Protein 8X1W (pdb70)

GO terms:
  GO:0050604 taxadiene 5-alpha-hydroxylase activity (F, IDA)
  GO:0042617 paclitaxel biosynthetic process (P, IDA)
  GO:0020037 heme binding (F, IDA)
  GO:0046872 metal ion binding (F, IDA)

Secondary structure (DSSP, 8-state):
--TTHHHHHHHHHTT--HHHHHHHHHHT-SEEEEEETTEEEEEE-HHHHHHHHHH-BTTTEEE---HHHHHHH-SSSTTT--HHHHHHHHHHHHHHHSHHHHGGGHHHHHHHHHHHHHHHTTT-SEEEHHHHHHHHHHHHHHHHHH----HHHHHHHHHHHHHHHHHTTS----STTSHHHHHHHHHHHHHHHHHHHHHHHHHHHHTTSS-SSSSHHHHHHH-B-TTSPBPPHHHHHHHHHHHHHHHHHHHHHHHHHHHHHHHH-HHHHHHHHHHHHHHHHTS-TTPPP-HHHHHT-HHHHHHHHHHHHHS-S--EEEEEESS-EEETTEEE-TT-EEEEEGGGTTT-TTTSSSTTS--GGGGHHHHTTSPTTT--TT--GGGS-TTHHHHHHHHHHHHHHHHHHEEEEEES-TT-----SSSS---TT--EEEEEE--

InterPro domains:
  IPR001128 Cytochrome P450 [PF00067] (53-489)
  IPR001128 Cytochrome P450 [PR00385] (306-323)
  IPR001128 Cytochrome P450 [PR00385] (362-373)
  IPR001128 Cytochrome P450 [PR00385] (436-445)
  IPR001128 Cytochrome P450 [PR00385] (445-456)
  IPR002401 Cytochrome P450, E-class, group I [PR00463] (85-104)
  IPR002401 Cytochrome P450, E-class, group I [PR00463] (295-312)
  IPR002401 Cytochrome P450, E-class, group I [PR00463] (315-341)
  IPR002401 Cytochrome P450, E-class, group I [PR00463] (401-425)
  IPR002401 Cytochrome P450, E-class, group I [PR00463] (435-445)
  IPR002401 Cytochrome P450, E-class, group I [PR00463] (445-468)
  IPR017972 Cytochrome P450, conserved site [PS00086] (438-447)
  IPR036396 Cytochrome P450 superfamily [G3DSA:1.10.630.10] (42-495)
  IPR036396 Cytochrome P450 superfamily [SSF48264] (46-498)

Organism: Taxus cuspidata (NCBI:txid99806)

Nearest PDB structures (foldseek):
  8x3e-assembly1_A  TM=9.900E-01  e=5.615E-63  Taxus cuspidata
  6dal-assembly1_A  TM=8.271E-01  e=2.263E-20  Homo sapiens
  6une-assembly1_A  TM=8.130E-01  e=5.438E-20  Homo sapiens
  2v0m-assembly2_B  TM=8.158E-01  e=9.035E-20  Homo sapiens
  6ung-assembly1_A  TM=8.149E-01  e=1.038E-19  Homo sapiens

Structure (mmCIF, N/CA/C/O backbone):
data_8X1W
#
_entry.id   8X1W
#
_cell.length_a   196.020
_cell.length_b   196.020
_cell.length_c   196.020
_cell.angle_alpha   90.00
_cell.angle_beta   90.00
_cell.angle_gamma   90.00
#
_symmetry.space_group_name_H-M   'I 4 3 2'
#
loop_
_entity.id
_entity.type
_entity.pdbx_description
1 polymer 'Taxadiene 5-alpha hydroxylase'
2 non-polymer 'PROTOPORPHYRIN IX CONTAINING FE'
3 water water
#
loop_
_atom_site.group_PDB
_atom_site.id
_atom_site.type_symbol
_atom_site.label_atom_id
_atom_site.label_alt_id
_atom_site.label_comp_id
_atom_site.label_asym_id
_atom_site.label_entity_id
_atom_site.label_seq_id
_atom_site.pdbx_PDB_ins_code
_atom_site.Cartn_x
_atom_site.Cartn_y
_atom_site.Cartn_z
_atom_site.occupancy
_atom_site.B_iso_or_equiv
_atom_site.auth_seq_id
_atom_site.auth_comp_id
_atom_site.auth_asym_id
_atom_site.auth_atom_id
_atom_site.pdbx_PDB_model_num
ATOM 1 N N . PHE A 1 1 ? 55.673 62.665 50.454 1.00 83.83 29 PHE A N 1
ATOM 2 C CA . PHE A 1 1 ? 54.405 62.641 49.678 1.00 83.28 29 PHE A CA 1
ATOM 3 C C . PHE A 1 1 ? 54.716 62.845 48.191 1.00 84.09 29 PHE A C 1
ATOM 4 O O . PHE A 1 1 ? 55.771 63.427 47.874 1.00 85.36 29 PHE A O 1
ATOM 12 N N . ILE A 1 2 ? 53.823 62.380 47.313 1.00 79.35 30 ILE A N 1
ATOM 13 C CA . ILE A 1 2 ? 54.043 62.503 45.842 1.00 79.04 30 ILE A CA 1
ATOM 14 C C . ILE A 1 2 ? 54.191 63.983 45.481 1.00 83.67 30 ILE A C 1
ATOM 15 O O . ILE A 1 2 ? 55.079 64.305 44.670 1.00 80.32 30 ILE A O 1
ATOM 20 N N . GLY A 1 3 ? 53.348 64.845 46.055 1.00 81.77 31 GLY A N 1
ATOM 21 C CA . GLY A 1 3 ? 53.384 66.279 45.710 1.00 82.27 31 GLY A CA 1
ATOM 22 C C . GLY A 1 3 ? 53.096 66.498 44.236 1.00 78.79 31 GLY A C 1
ATOM 23 O O . GLY A 1 3 ? 52.125 65.903 43.732 1.00 75.83 31 GLY A O 1
ATOM 24 N N . GLU A 1 4 ? 53.911 67.317 43.566 1.00 80.30 32 GLU A N 1
ATOM 25 C CA . GLU A 1 4 ? 53.729 67.579 42.112 1.00 83.43 32 GLU A CA 1
ATOM 26 C C . GLU A 1 4 ? 54.785 66.800 41.321 1.00 81.46 32 GLU A C 1
ATOM 27 O O . GLU A 1 4 ? 55.011 67.136 40.144 1.00 78.69 32 GLU A O 1
ATOM 33 N N . SER A 1 5 ? 55.411 65.804 41.952 1.00 81.49 33 SER A N 1
ATOM 34 C CA . SER A 1 5 ? 56.481 65.027 41.277 1.00 77.38 33 SER A CA 1
ATOM 35 C C . SER A 1 5 ? 55.908 64.332 40.039 1.00 76.35 33 SER A C 1
ATOM 36 O O . SER A 1 5 ? 56.547 64.409 38.976 1.00 76.15 33 SER A O 1
ATOM 39 N N . PHE A 1 6 ? 54.734 63.710 40.168 1.00 82.85 34 PHE A N 1
ATOM 40 C CA . PHE A 1 6 ? 54.136 62.948 39.039 1.00 81.21 34 PHE A CA 1
ATOM 41 C C . PHE A 1 6 ? 53.832 63.886 37.866 1.00 78.94 34 PHE A C 1
ATOM 42 O O . PHE A 1 6 ? 54.188 63.547 36.722 1.00 75.50 34 PHE A O 1
ATOM 50 N N . ILE A 1 7 ? 53.194 65.025 38.144 1.00 80.04 35 ILE A N 1
ATOM 51 C CA . ILE A 1 7 ? 52.816 65.970 37.051 1.00 81.47 35 ILE A CA 1
ATOM 52 C C . ILE A 1 7 ? 54.100 66.491 36.396 1.00 79.21 35 ILE A C 1
ATOM 53 O O . ILE A 1 7 ? 54.128 66.593 35.154 1.00 78.60 35 ILE A O 1
ATOM 58 N N . PHE A 1 8 ? 55.122 66.788 37.203 1.00 75.47 36 PHE A N 1
ATOM 59 C CA . PHE A 1 8 ? 56.414 67.268 36.652 1.00 78.26 36 PHE A CA 1
ATOM 60 C C . PHE A 1 8 ? 57.012 66.178 35.759 1.00 79.98 36 PHE A C 1
ATOM 61 O O . PHE A 1 8 ? 57.389 66.480 34.611 1.00 74.50 36 PHE A O 1
ATOM 69 N N . LEU A 1 9 ? 57.082 64.948 36.275 1.00 78.57 37 LEU A N 1
ATOM 70 C CA . LEU A 1 9 ? 57.618 63.817 35.476 1.00 78.13 37 LEU A CA 1
ATOM 71 C C . LEU A 1 9 ? 56.821 63.724 34.174 1.00 80.25 37 LEU A C 1
ATOM 72 O O . LEU A 1 9 ? 57.449 63.636 33.100 1.00 76.19 37 LEU A O 1
ATOM 77 N N . ARG A 1 10 ? 55.489 63.757 34.273 1.00 81.39 38 ARG A N 1
ATOM 78 C CA . ARG A 1 10 ? 54.654 63.676 33.080 1.00 79.94 38 ARG A CA 1
ATOM 79 C C . ARG A 1 10 ? 55.009 64.767 32.078 1.00 79.74 38 ARG A C 1
ATOM 80 O O . ARG A 1 10 ? 55.123 64.501 30.875 1.00 79.51 38 ARG A O 1
ATOM 88 N N . ALA A 1 11 ? 55.188 66.002 32.550 1.00 77.92 39 ALA A N 1
ATOM 89 C CA . ALA A 1 11 ? 55.505 67.098 31.641 1.00 81.67 39 ALA A CA 1
ATOM 90 C C . ALA A 1 11 ? 56.902 66.948 31.050 1.00 81.71 39 ALA A C 1
ATOM 91 O O . ALA A 1 11 ? 57.124 67.280 29.880 1.00 78.59 39 ALA A O 1
ATOM 93 N N . LEU A 1 12 ? 57.844 66.468 31.868 1.00 78.50 40 LEU A N 1
ATOM 94 C CA . LEU A 1 12 ? 59.245 66.303 31.399 1.00 82.59 40 LEU A CA 1
ATOM 95 C C . LEU A 1 12 ? 59.260 65.368 30.187 1.00 83.45 40 LEU A C 1
ATOM 96 O O . LEU A 1 12 ? 59.738 65.793 29.118 1.00 79.21 40 LEU A O 1
ATOM 101 N N . ARG A 1 13 ? 58.778 64.135 30.373 1.00 81.35 41 ARG A N 1
ATOM 102 C CA . ARG A 1 13 ? 58.735 63.149 29.263 1.00 84.52 41 ARG A CA 1
ATOM 103 C C . ARG A 1 13 ? 57.891 63.726 28.126 1.00 85.76 41 ARG A C 1
ATOM 104 O O . ARG A 1 13 ? 58.259 63.523 26.954 1.00 88.86 41 ARG A O 1
ATOM 112 N N . SER A 1 14 ? 56.808 64.427 28.472 1.00 83.56 42 SER A N 1
ATOM 113 C CA . SER A 1 14 ? 55.923 65.025 27.438 1.00 85.22 42 SER A CA 1
ATOM 114 C C . SER A 1 14 ? 56.753 65.964 26.560 1.00 89.62 42 SER A C 1
ATOM 115 O O . SER A 1 14 ? 56.247 66.379 25.499 1.00 87.22 42 SER A O 1
ATOM 118 N N . ASN A 1 15 ? 57.977 66.285 26.991 1.00 89.25 43 ASN A N 1
ATOM 119 C CA . ASN A 1 15 ? 58.881 67.163 26.197 1.00 91.37 43 ASN A CA 1
ATOM 120 C C . ASN A 1 15 ? 58.299 68.579 26.158 1.00 93.33 43 ASN A C 1
ATOM 121 O O . ASN A 1 15 ? 58.671 69.343 25.247 1.00 92.66 43 ASN A O 1
ATOM 126 N N . SER A 1 16 ? 57.421 68.910 27.109 1.00 90.86 44 SER A N 1
ATOM 127 C CA . SER A 1 16 ? 56.885 70.292 27.201 1.00 88.45 44 SER A CA 1
ATOM 128 C C . SER A 1 16 ? 57.657 71.026 28.299 1.00 91.92 44 SER A C 1
ATOM 129 O O . SER A 1 16 ? 58.557 71.814 27.946 1.00 86.68 44 SER A O 1
ATOM 132 N N . LEU A 1 17 ? 57.327 70.766 29.569 1.00 90.51 45 LEU A N 1
ATOM 133 C CA . LEU A 1 17 ? 58.066 71.372 30.713 1.00 82.45 45 LEU A CA 1
ATOM 134 C C . LEU A 1 17 ? 57.824 72.886 30.752 1.00 79.28 45 LEU A C 1
ATOM 135 O O . LEU A 1 17 ? 57.397 73.384 31.810 1.00 80.46 45 LEU A O 1
ATOM 140 N N . GLU A 1 18 ? 58.100 73.586 29.649 1.00 76.82 46 GLU A N 1
ATOM 141 C CA . GLU A 1 18 ? 57.847 75.049 29.591 1.00 74.68 46 GLU A CA 1
ATOM 142 C C . GLU A 1 18 ? 56.444 75.327 30.137 1.00 79.39 46 GLU A C 1
ATOM 143 O O . GLU A 1 18 ? 56.297 76.276 30.930 1.00 77.59 46 GLU A O 1
ATOM 149 N N . GLN A 1 19 ? 55.458 74.532 29.719 1.00 77.65 47 GLN A N 1
ATOM 150 C CA . GLN A 1 19 ? 54.062 74.724 30.189 1.00 74.92 47 GLN A CA 1
ATOM 151 C C . GLN A 1 19 ? 54.015 74.488 31.701 1.00 76.26 47 GLN A C 1
ATOM 152 O O . GLN A 1 19 ? 53.411 75.314 32.411 1.00 74.74 47 GLN A O 1
ATOM 158 N N . PHE A 1 20 ? 54.635 73.400 32.164 1.00 68.94 48 PHE A N 1
ATOM 159 C CA . PHE A 1 20 ? 54.639 73.078 33.613 1.00 70.32 48 PHE A CA 1
ATOM 160 C C . PHE A 1 20 ? 54.960 74.351 34.397 1.00 73.90 48 PHE A C 1
ATOM 161 O O . PHE A 1 20 ? 54.243 74.662 35.367 1.00 69.93 48 PHE A O 1
ATOM 169 N N . PHE A 1 21 ? 56.010 75.064 33.980 1.00 70.32 49 PHE A N 1
ATOM 170 C CA . PHE A 1 21 ? 56.378 76.293 34.676 1.00 68.90 49 PHE A CA 1
ATOM 171 C C . PHE A 1 21 ? 55.462 77.452 34.301 1.00 69.64 49 PHE A C 1
ATOM 172 O O . PHE A 1 21 ? 55.087 78.248 35.168 1.00 70.75 49 PHE A O 1
ATOM 180 N N . ASP A 1 22 ? 55.089 77.555 33.021 1.00 65.85 50 ASP A N 1
ATOM 181 C CA . ASP A 1 22 ? 54.271 78.676 32.561 1.00 74.38 50 ASP A CA 1
ATOM 182 C C . ASP A 1 22 ? 52.975 78.792 33.353 1.00 76.93 50 ASP A C 1
ATOM 183 O O . ASP A 1 22 ? 52.652 79.862 33.883 1.00 76.97 50 ASP A O 1
ATOM 188 N N . GLU A 1 23 ? 52.214 77.698 33.438 1.00 76.46 51 GLU A N 1
ATOM 189 C CA . GLU A 1 23 ? 50.921 77.755 34.112 1.00 75.52 51 GLU A CA 1
ATOM 190 C C . GLU A 1 23 ? 51.075 78.047 35.601 1.00 78.59 51 GLU A C 1
ATOM 191 O O . GLU A 1 23 ? 50.207 78.694 36.197 1.00 80.50 51 GLU A O 1
ATOM 197 N N . ARG A 1 24 ? 52.161 77.578 36.218 1.00 72.42 52 ARG A N 1
ATOM 198 C CA . ARG A 1 24 ? 52.420 77.939 37.609 1.00 72.98 52 ARG A CA 1
ATOM 199 C C . ARG A 1 24 ? 52.826 79.404 37.743 1.00 75.43 52 ARG A C 1
ATOM 200 O O . ARG A 1 24 ? 52.537 80.031 38.769 1.00 69.17 52 ARG A O 1
ATOM 208 N N . VAL A 1 25 ? 53.512 79.940 36.733 1.00 72.70 53 VAL A N 1
ATOM 209 C CA . VAL A 1 25 ? 53.875 81.387 36.769 1.00 75.81 53 VAL A CA 1
ATOM 210 C C . VAL A 1 25 ? 52.597 82.201 36.550 1.00 72.13 53 VAL A C 1
ATOM 211 O O . VAL A 1 25 ? 52.437 83.242 37.211 1.00 76.42 53 VAL A O 1
ATOM 215 N N . LYS A 1 26 ? 51.718 81.725 35.666 1.00 74.22 54 LYS A N 1
ATOM 216 C CA . LYS A 1 26 ? 50.444 82.435 35.383 1.00 75.89 54 LYS A CA 1
ATOM 217 C C . LYS A 1 26 ? 49.567 82.436 36.637 1.00 78.53 54 LYS A C 1
ATOM 218 O O . LYS A 1 26 ? 48.888 83.451 36.876 1.00 71.37 54 LYS A O 1
ATOM 224 N N . LYS A 1 27 ? 49.584 81.345 37.407 1.00 75.91 55 LYS A N 1
ATOM 225 C CA . LYS A 1 27 ? 48.678 81.234 38.583 1.00 78.04 55 LYS A CA 1
ATOM 226 C C . LYS A 1 27 ? 49.327 81.822 39.839 1.00 78.36 55 LYS A C 1
ATOM 227 O O . LYS A 1 27 ? 48.592 82.438 40.634 1.00 79.04 55 LYS A O 1
ATOM 233 N N . PHE A 1 28 ? 50.637 81.642 40.022 1.00 74.17 56 PHE A N 1
ATOM 234 C CA . PHE A 1 28 ? 51.268 82.091 41.292 1.00 69.30 56 PHE A CA 1
ATOM 235 C C . PHE A 1 28 ? 52.336 83.157 41.032 1.00 71.29 56 PHE A C 1
ATOM 236 O O . PHE A 1 28 ? 52.525 84.027 41.902 1.00 71.74 56 PHE A O 1
ATOM 244 N N . GLY A 1 29 ? 53.020 83.085 39.889 1.00 68.71 57 GLY A N 1
ATOM 245 C CA . GLY A 1 29 ? 54.114 84.036 39.612 1.00 70.97 57 GLY A CA 1
ATOM 246 C C . GLY A 1 29 ? 55.450 83.335 39.447 1.00 70.25 57 GLY A C 1
ATOM 247 O O . GLY A 1 29 ? 55.468 82.090 39.465 1.00 69.96 57 GLY A O 1
ATOM 248 N N . LEU A 1 30 ? 56.531 84.104 39.289 1.00 65.50 58 LEU A N 1
ATOM 249 C CA . LEU A 1 30 ? 57.876 83.513 39.057 1.00 68.93 58 LEU A CA 1
ATOM 250 C C . LEU A 1 30 ? 58.323 82.732 40.297 1.00 70.53 58 LEU A C 1
ATOM 251 O O . LEU A 1 30 ? 58.874 81.629 40.127 1.00 66.67 58 LEU A O 1
ATOM 256 N N . VAL A 1 31 ? 58.100 83.291 41.490 1.00 64.28 59 VAL A N 1
ATOM 257 C CA . VAL A 1 31 ? 58.492 82.610 42.759 1.00 69.98 59 VAL A CA 1
ATOM 258 C C . VAL A 1 31 ? 57.276 81.856 43.300 1.00 73.23 59 VAL A C 1
ATOM 259 O O . VAL A 1 31 ? 56.417 82.505 43.926 1.00 74.34 59 VAL A O 1
ATOM 263 N N . PHE A 1 32 ? 57.205 80.543 43.065 1.00 73.55 60 PHE A N 1
ATOM 264 C CA . PHE A 1 32 ? 56.046 79.782 43.501 1.00 70.21 60 PHE A CA 1
ATOM 265 C C . PHE A 1 32 ? 56.466 78.504 44.214 1.00 75.69 60 PHE A C 1
ATOM 266 O O . PHE A 1 32 ? 57.610 78.050 44.127 1.00 72.57 60 PHE A O 1
ATOM 274 N N . LYS A 1 33 ? 55.520 77.946 44.952 1.00 79.52 61 LYS A N 1
ATOM 275 C CA . LYS A 1 33 ? 55.715 76.757 45.762 1.00 75.27 61 LYS A CA 1
ATOM 276 C C . LYS A 1 33 ? 55.294 75.507 45.023 1.00 73.65 61 LYS A C 1
ATOM 277 O O . LYS A 1 33 ? 54.371 75.548 44.224 1.00 75.37 61 LYS A O 1
ATOM 283 N N . THR A 1 34 ? 55.979 74.406 45.303 1.00 70.75 62 THR A N 1
ATOM 284 C CA . THR A 1 34 ? 55.675 73.101 44.724 1.00 73.47 62 THR A CA 1
ATOM 285 C C . THR A 1 34 ? 56.403 72.031 45.525 1.00 72.85 62 THR A C 1
ATOM 286 O O . THR A 1 34 ? 57.259 72.326 46.363 1.00 73.83 62 THR A O 1
ATOM 290 N N . SER A 1 35 ? 56.040 70.777 45.262 1.00 75.48 63 SER A N 1
ATOM 291 C CA . SER A 1 35 ? 56.662 69.620 45.895 1.00 80.43 63 SER A CA 1
ATOM 292 C C . SER A 1 35 ? 57.205 68.714 44.802 1.00 75.51 63 SER A C 1
ATOM 293 O O . SER A 1 35 ? 56.460 68.305 43.906 1.00 70.77 63 SER A O 1
ATOM 296 N N . LEU A 1 36 ? 58.497 68.398 44.879 1.00 76.61 64 LEU A N 1
ATOM 297 C CA . LEU A 1 36 ? 59.162 67.610 43.851 1.00 79.52 64 LEU A CA 1
ATOM 298 C C . LEU A 1 36 ? 60.066 66.578 44.504 1.00 78.33 64 LEU A C 1
ATOM 299 O O . LEU A 1 36 ? 60.861 66.917 45.385 1.00 75.56 64 LEU A O 1
ATOM 304 N N . ILE A 1 37 ? 59.945 65.327 44.053 1.00 77.35 65 ILE A N 1
ATOM 305 C CA . ILE A 1 37 ? 60.749 64.207 44.535 1.00 78.40 65 ILE A CA 1
ATOM 306 C C . ILE A 1 37 ? 60.706 64.167 46.059 1.00 78.81 65 ILE A C 1
ATOM 307 O O . ILE A 1 37 ? 61.734 63.981 46.722 1.00 78.95 65 ILE A O 1
ATOM 312 N N . GLY A 1 38 ? 59.517 64.360 46.625 1.00 76.17 66 GLY A N 1
ATOM 313 C CA . GLY A 1 38 ? 59.341 64.238 48.056 1.00 74.36 66 GLY A CA 1
ATOM 314 C C . GLY A 1 38 ? 59.883 65.379 48.882 1.00 82.10 66 GLY A C 1
ATOM 315 O O . GLY A 1 38 ? 60.017 65.228 50.101 1.00 80.73 66 GLY A O 1
ATOM 316 N N . HIS A 1 39 ? 60.195 66.518 48.272 1.00 83.40 67 HIS A N 1
ATOM 317 C CA . HIS A 1 39 ? 60.709 67.641 49.033 1.00 85.03 67 HIS A CA 1
ATOM 318 C C . HIS A 1 39 ? 59.924 68.906 48.722 1.00 85.55 67 HIS A C 1
ATOM 319 O O . HIS A 1 39 ? 59.472 69.106 47.589 1.00 81.38 67 HIS A O 1
ATOM 326 N N . PRO A 1 40 ? 59.759 69.783 49.714 1.00 88.44 68 PRO A N 1
ATOM 327 C CA . PRO A 1 40 ? 59.202 71.121 49.455 1.00 85.66 68 PRO A CA 1
ATOM 328 C C . PRO A 1 40 ? 60.162 71.949 48.611 1.00 81.44 68 PRO A C 1
ATOM 329 O O . PRO A 1 40 ? 61.310 72.182 48.997 1.00 78.79 68 PRO A O 1
ATOM 333 N N . THR A 1 41 ? 59.682 72.395 47.450 1.00 78.58 69 THR A N 1
ATOM 334 C CA . THR A 1 41 ? 60.521 73.034 46.446 1.00 76.92 69 THR A CA 1
ATOM 335 C C . THR A 1 41 ? 59.939 74.385 46.057 1.00 74.05 69 THR A C 1
ATOM 336 O O . THR A 1 41 ? 58.720 74.540 45.950 1.00 74.84 69 THR A O 1
ATOM 340 N N . VAL A 1 42 ? 60.817 75.364 45.855 1.00 72.22 70 VAL A N 1
ATOM 341 C CA . VAL A 1 42 ? 60.432 76.684 45.371 1.00 73.13 70 VAL A CA 1
ATOM 342 C C . VAL A 1 42 ? 61.179 76.957 44.073 1.00 65.50 70 VAL A C 1
ATOM 343 O O . VAL A 1 42 ? 62.417 76.946 44.046 1.00 61.96 70 VAL A O 1
ATOM 347 N N . VAL A 1 43 ? 60.432 77.200 43.004 1.00 63.58 71 VAL A N 1
ATOM 348 C CA . VAL A 1 43 ? 61.001 77.485 41.693 1.00 63.80 71 VAL A CA 1
ATOM 349 C C . VAL A 1 43 ? 61.137 78.993 41.534 1.00 66.10 71 VAL A C 1
ATOM 350 O O . VAL A 1 43 ? 60.168 79.737 41.731 1.00 66.43 71 VAL A O 1
ATOM 354 N N . LEU A 1 44 ? 62.324 79.454 41.186 1.00 60.72 72 LEU A N 1
ATOM 355 C CA . LEU A 1 44 ? 62.567 80.869 40.982 1.00 56.93 72 LEU A CA 1
ATOM 356 C C . LEU A 1 44 ? 62.821 81.120 39.517 1.00 59.54 72 LEU A C 1
ATOM 357 O O . LEU A 1 44 ? 63.924 80.965 39.052 1.00 63.26 72 LEU A O 1
ATOM 362 N N . CYS A 1 45 ? 61.789 81.519 38.801 1.00 59.24 73 CYS A N 1
ATOM 363 C CA . CYS A 1 45 ? 61.854 81.770 37.369 1.00 61.13 73 CYS A CA 1
ATOM 364 C C . CYS A 1 45 ? 62.437 83.148 37.073 1.00 56.59 73 CYS A C 1
ATOM 365 O O . CYS A 1 45 ? 62.340 84.076 37.881 1.00 60.73 73 CYS A O 1
ATOM 368 N N . GLY A 1 46 ? 63.042 83.273 35.894 1.00 58.35 74 GLY A N 1
ATOM 369 C CA . GLY A 1 46 ? 63.519 84.547 35.409 1.00 52.28 74 GLY A CA 1
ATOM 370 C C . GLY A 1 46 ? 64.908 84.912 35.896 1.00 53.36 74 GLY A C 1
ATOM 371 O O . GLY A 1 46 ? 65.448 84.313 36.834 1.00 53.13 74 GLY A O 1
ATOM 372 N N . PRO A 1 47 ? 65.513 85.911 35.241 1.00 54.31 75 PRO A N 1
ATOM 373 C CA . PRO A 1 47 ? 66.906 86.283 35.555 1.00 47.73 75 PRO A CA 1
ATOM 374 C C . PRO A 1 47 ? 67.163 86.570 37.024 1.00 52.53 75 PRO A C 1
ATOM 375 O O . PRO A 1 47 ? 68.193 86.142 37.558 1.00 55.19 75 PRO A O 1
ATOM 379 N N . ALA A 1 48 ? 66.261 87.295 37.690 1.00 52.54 76 ALA A N 1
ATOM 380 C CA . ALA A 1 48 ? 66.454 87.605 39.103 1.00 53.80 76 ALA A CA 1
ATOM 381 C C . ALA A 1 48 ? 66.514 86.335 39.943 1.00 53.33 76 ALA A C 1
ATOM 382 O O . ALA A 1 48 ? 67.377 86.199 40.817 1.00 51.82 76 ALA A O 1
ATOM 384 N N . GLY A 1 49 ? 65.603 85.393 39.689 1.00 53.15 77 GLY A N 1
ATOM 385 C CA . GLY A 1 49 ? 65.644 84.128 40.403 1.00 55.42 77 GLY A CA 1
ATOM 386 C C . GLY A 1 49 ? 66.891 83.326 40.088 1.00 56.55 77 GLY A C 1
ATOM 387 O O . GLY A 1 49 ? 67.441 82.648 40.959 1.00 55.54 77 GLY A O 1
ATOM 388 N N . ASN A 1 50 ? 67.347 83.383 38.833 1.00 53.35 78 ASN A N 1
ATOM 389 C CA . ASN A 1 50 ? 68.577 82.696 38.458 1.00 51.75 78 ASN A CA 1
ATOM 390 C C . ASN A 1 50 ? 69.765 83.224 39.251 1.00 51.64 78 ASN A C 1
ATOM 391 O O . ASN A 1 50 ? 70.585 82.441 39.743 1.00 55.71 78 ASN A O 1
ATOM 396 N N . ARG A 1 51 ? 69.875 84.549 39.389 1.00 52.19 79 ARG A N 1
ATOM 397 C CA . ARG A 1 51 ? 70.987 85.123 40.144 1.00 55.02 79 ARG A CA 1
ATOM 398 C C . ARG A 1 51 ? 70.952 84.700 41.608 1.00 53.12 79 ARG A C 1
ATOM 399 O O . ARG A 1 51 ? 71.999 84.409 42.200 1.00 55.95 79 ARG A O 1
ATOM 407 N N . LEU A 1 52 ? 69.763 84.675 42.215 1.00 57.38 80 LEU A N 1
ATOM 408 C CA . LEU A 1 52 ? 69.641 84.263 43.613 1.00 59.49 80 LEU A CA 1
ATOM 409 C C . LEU A 1 52 ? 70.210 82.863 43.816 1.00 57.00 80 LEU A C 1
ATOM 410 O O . LEU A 1 52 ? 71.130 82.659 44.617 1.00 54.82 80 LEU A O 1
ATOM 415 N N . ILE A 1 53 ? 69.658 81.882 43.098 1.00 54.41 81 ILE A N 1
ATOM 416 C CA . ILE A 1 53 ? 70.101 80.497 43.240 1.00 53.10 81 ILE A CA 1
ATOM 417 C C . ILE A 1 53 ? 71.572 80.355 42.859 1.00 54.07 81 ILE A C 1
ATOM 418 O O . ILE A 1 53 ? 72.392 79.857 43.641 1.00 56.42 81 ILE A O 1
ATOM 423 N N . LEU A 1 54 ? 71.928 80.793 41.646 1.00 52.15 82 LEU A N 1
ATOM 424 C CA . LEU A 1 54 ? 73.218 80.424 41.065 1.00 51.81 82 LEU A CA 1
ATOM 425 C C . LEU A 1 54 ? 74.398 81.147 41.712 1.00 55.17 82 LEU A C 1
ATOM 426 O O . LEU A 1 54 ? 75.480 80.562 41.834 1.00 55.49 82 LEU A O 1
ATOM 431 N N . SER A 1 55 ? 74.228 82.403 42.120 1.00 56.51 83 SER A N 1
ATOM 432 C CA . SER A 1 55 ? 75.361 83.217 42.552 1.00 58.26 83 SER A CA 1
ATOM 433 C C . SER A 1 55 ? 75.620 83.170 44.054 1.00 59.42 83 SER A C 1
ATOM 434 O O . SER A 1 55 ? 76.548 83.837 44.526 1.00 61.67 83 SER A O 1
ATOM 437 N N . ASN A 1 56 ? 74.842 82.407 44.815 1.00 57.27 84 ASN A N 1
ATOM 438 C CA . ASN A 1 56 ? 74.939 82.405 46.270 1.00 62.74 84 ASN A CA 1
ATOM 439 C C . ASN A 1 56 ? 75.213 81.005 46.809 1.00 67.64 84 ASN A C 1
ATOM 440 O O . ASN A 1 56 ? 74.619 80.573 47.800 1.00 68.81 84 ASN A O 1
ATOM 445 N N . GLU A 1 57 ? 76.125 80.280 46.165 1.00 64.57 85 GLU A N 1
ATOM 446 C CA . GLU A 1 57 ? 76.478 78.951 46.640 1.00 65.32 85 GLU A CA 1
ATOM 447 C C . GLU A 1 57 ? 77.345 79.065 47.887 1.00 69.00 85 GLU A C 1
ATOM 448 O O . GLU A 1 57 ? 78.309 79.837 47.919 1.00 69.43 85 GLU A O 1
ATOM 454 N N . GLU A 1 58 ? 76.971 78.312 48.922 1.00 68.46 86 GLU A N 1
ATOM 455 C CA . GLU A 1 58 ? 77.562 78.262 50.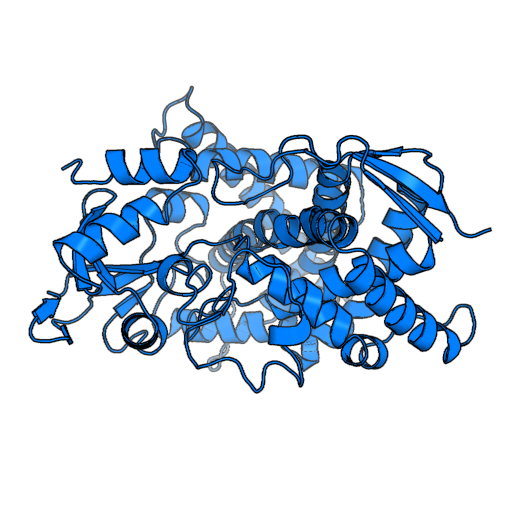259 1.00 74.77 86 GLU A CA 1
ATOM 456 C C . GLU A 1 58 ? 77.204 79.491 51.086 1.00 76.18 86 GLU A C 1
ATOM 457 O O . GLU A 1 58 ? 77.568 79.552 52.268 1.00 71.73 86 GLU A O 1
ATOM 463 N N . LYS A 1 59 ? 76.499 80.469 50.515 1.00 75.94 87 LYS A N 1
ATOM 464 C CA . LYS A 1 59 ? 75.978 81.599 51.278 1.00 70.33 87 LYS A CA 1
ATOM 465 C C . LYS A 1 59 ? 74.546 81.342 51.741 1.00 72.05 87 LYS A C 1
ATOM 466 O O . LYS A 1 59 ? 74.255 81.391 52.940 1.00 79.20 87 LYS A O 1
ATOM 472 N N . LEU A 1 60 ? 73.643 81.075 50.793 1.00 68.51 88 LEU A N 1
ATOM 473 C CA . LEU A 1 60 ? 72.249 80.792 51.101 1.00 68.90 88 LEU A CA 1
ATOM 474 C C . LEU A 1 60 ? 71.787 79.414 50.663 1.00 70.67 88 LEU A C 1
ATOM 475 O O . LEU A 1 60 ? 70.779 78.928 51.186 1.00 70.46 88 LEU A O 1
ATOM 480 N N . VAL A 1 61 ? 72.490 78.770 49.734 1.00 70.86 89 VAL A N 1
ATOM 481 C CA . VAL A 1 61 ? 72.084 77.482 49.192 1.00 67.87 89 VAL A CA 1
ATOM 482 C C . VAL A 1 61 ? 73.306 76.581 49.085 1.00 65.01 89 VAL A C 1
ATOM 483 O O . VAL A 1 61 ? 74.451 77.023 49.195 1.00 64.25 89 VAL A O 1
ATOM 487 N N . GLN A 1 62 ? 73.039 75.299 48.864 1.00 63.05 90 GLN A N 1
ATOM 488 C CA . GLN A 1 62 ? 74.066 74.318 48.557 1.00 67.86 90 GLN A CA 1
ATOM 489 C C . GLN A 1 62 ? 73.502 73.344 47.536 1.00 56.51 90 GLN A C 1
ATOM 490 O O . GLN A 1 62 ? 72.299 73.068 47.520 1.00 58.49 90 GLN A O 1
ATOM 496 N N . MET A 1 63 ? 74.381 72.851 46.662 1.00 60.65 91 MET A N 1
ATOM 497 C CA . MET A 1 63 ? 73.980 71.842 45.692 1.00 62.42 91 MET A CA 1
ATOM 498 C C . MET A 1 63 ? 73.320 70.669 46.402 1.00 61.96 91 MET A C 1
ATOM 499 O O . MET A 1 63 ? 73.814 70.185 47.424 1.00 60.21 91 MET A O 1
ATOM 504 N N . SER A 1 64 ? 72.196 70.217 45.857 1.00 61.34 92 SER A N 1
ATOM 505 C CA . SER A 1 64 ? 71.461 69.090 46.415 1.00 61.84 92 SER A CA 1
ATOM 506 C C . SER A 1 64 ? 71.148 68.118 45.291 1.00 69.28 92 SER A C 1
ATOM 507 O O . SER A 1 64 ? 70.484 68.483 44.315 1.00 69.93 92 SER A O 1
ATOM 510 N N . TRP A 1 65 ? 71.625 66.897 45.429 1.00 71.80 93 TRP A N 1
ATOM 511 C CA . TRP A 1 65 ? 71.268 65.887 44.448 1.00 67.39 93 TRP A CA 1
ATOM 512 C C . TRP A 1 65 ? 70.249 64.922 45.033 1.00 69.01 93 TRP A C 1
ATOM 513 O O . TRP A 1 65 ? 70.294 64.621 46.233 1.00 66.62 93 TRP A O 1
ATOM 524 N N . PRO A 1 66 ? 69.327 64.428 44.215 1.00 73.39 94 PRO A N 1
ATOM 525 C CA . PRO A 1 66 ? 68.401 63.401 44.695 1.00 70.58 94 PRO A CA 1
ATOM 526 C C . PRO A 1 66 ? 69.158 62.133 45.055 1.00 70.34 94 PRO A C 1
ATOM 527 O O . PRO A 1 66 ? 70.209 61.832 44.486 1.00 66.06 94 PRO A O 1
ATOM 531 N N . ALA A 1 67 ? 68.618 61.409 46.040 1.00 71.02 95 ALA A N 1
ATOM 532 C CA . ALA A 1 67 ? 69.301 60.249 46.605 1.00 63.95 95 ALA A CA 1
ATOM 533 C C . ALA A 1 67 ? 69.801 59.289 45.530 1.00 69.43 95 ALA A C 1
ATOM 534 O O . ALA A 1 67 ? 70.925 58.782 45.617 1.00 68.66 95 ALA A O 1
ATOM 536 N N . GLN A 1 68 ? 68.981 59.022 44.508 1.00 63.02 96 GLN A N 1
ATOM 537 C CA . GLN A 1 68 ? 69.359 58.027 43.505 1.00 66.26 96 GLN A CA 1
ATOM 538 C C . GLN A 1 68 ? 70.590 58.464 42.715 1.00 64.48 96 GLN A C 1
ATOM 539 O O . GLN A 1 68 ? 71.448 57.636 42.392 1.00 62.42 96 GLN A O 1
ATOM 545 N N . PHE A 1 69 ? 70.696 59.756 42.391 1.00 64.76 97 PHE A N 1
ATOM 546 C CA . PHE A 1 69 ? 71.881 60.241 41.690 1.00 66.01 97 PHE A CA 1
ATOM 547 C C . PHE A 1 69 ? 73.120 60.136 42.571 1.00 65.61 97 PHE A C 1
ATOM 548 O O . PHE A 1 69 ? 74.215 59.841 42.079 1.00 66.49 97 PHE A O 1
ATOM 556 N N . MET A 1 70 ? 72.964 60.382 43.874 1.00 65.11 98 MET A N 1
ATOM 557 C CA . MET A 1 70 ? 74.086 60.240 44.796 1.00 64.92 98 MET A CA 1
ATOM 558 C C . MET A 1 70 ? 74.613 58.812 44.805 1.00 63.67 98 MET A C 1
ATOM 559 O O . MET A 1 70 ? 75.827 58.589 44.876 1.00 62.81 98 MET A O 1
ATOM 564 N N . LYS A 1 71 ? 73.713 57.830 44.740 1.00 63.18 99 LYS A N 1
ATOM 565 C CA . LYS A 1 71 ? 74.136 56.435 44.766 1.00 66.28 99 LYS A CA 1
ATOM 566 C C . LYS A 1 71 ? 74.829 56.028 43.470 1.00 63.79 99 LYS A C 1
ATOM 567 O O . LYS A 1 71 ? 75.740 55.193 43.492 1.00 65.15 99 LYS A O 1
ATOM 573 N N . LEU A 1 72 ? 74.416 56.601 42.336 1.00 61.89 100 LEU A N 1
ATOM 574 C CA . LEU A 1 72 ? 75.014 56.234 41.055 1.00 64.00 100 LEU A CA 1
ATOM 575 C C . LEU A 1 72 ? 76.314 56.988 40.791 1.00 62.34 100 LEU A C 1
ATOM 576 O O . LEU A 1 72 ? 77.251 56.424 40.216 1.00 63.87 100 LEU A O 1
ATOM 581 N N . MET A 1 73 ? 76.388 58.261 41.185 1.00 61.62 101 MET A N 1
ATOM 582 C CA . MET A 1 73 ? 77.618 59.019 40.974 1.00 62.31 101 MET A CA 1
ATOM 583 C C . MET A 1 73 ? 78.643 58.768 42.071 1.00 63.74 101 MET A C 1
ATOM 584 O O . MET A 1 73 ? 79.851 58.823 41.813 1.00 61.84 101 MET A O 1
ATOM 589 N N . GLY A 1 74 ? 78.184 58.501 43.284 1.00 60.60 102 GLY A N 1
ATOM 590 C CA . GLY A 1 74 ? 79.045 58.431 44.443 1.00 63.94 102 GLY A CA 1
ATOM 591 C C . GLY A 1 74 ? 78.976 59.711 45.259 1.00 60.39 102 GLY A C 1
ATOM 592 O O . GLY A 1 74 ? 78.624 60.784 44.768 1.00 63.12 102 GLY A O 1
ATOM 593 N N . GLU A 1 75 ? 79.316 59.589 46.536 1.00 56.50 103 GLU A N 1
ATOM 594 C CA . GLU A 1 75 ? 79.285 60.733 47.436 1.00 62.21 103 GLU A CA 1
ATOM 595 C C . GLU A 1 75 ? 80.599 61.505 47.475 1.00 54.95 103 GLU A C 1
ATOM 596 O O . GLU A 1 75 ? 80.697 62.495 48.208 1.00 56.95 103 GLU A O 1
ATOM 602 N N . ASN A 1 76 ? 81.607 61.087 46.707 1.00 53.73 104 ASN A N 1
ATOM 603 C CA . ASN A 1 76 ? 82.938 61.678 46.776 1.00 52.83 104 ASN A CA 1
ATOM 604 C C . ASN A 1 76 ? 83.339 62.424 45.507 1.00 51.50 104 ASN A C 1
ATOM 605 O O . ASN A 1 76 ? 84.536 62.557 45.235 1.00 52.26 104 ASN A O 1
ATOM 610 N N . SER A 1 77 ? 82.383 62.910 44.723 1.00 52.58 105 SER A N 1
ATOM 611 C CA . SER A 1 77 ? 82.725 63.634 43.506 1.00 49.46 105 SER A CA 1
ATOM 612 C C . SER A 1 77 ? 82.606 65.138 43.730 1.00 45.38 105 SER A C 1
ATOM 613 O O . SER A 1 77 ? 82.098 65.605 44.751 1.00 45.25 105 SER A O 1
ATOM 616 N N . VAL A 1 78 ? 83.088 65.900 42.743 1.00 47.05 106 VAL A N 1
ATOM 617 C CA . VAL A 1 78 ? 82.959 67.354 42.791 1.00 48.00 106 VAL A CA 1
ATOM 618 C C . VAL A 1 78 ? 81.496 67.767 42.856 1.00 50.04 106 VAL A C 1
ATOM 619 O O . VAL A 1 78 ? 81.155 68.787 43.472 1.00 51.11 106 VAL A O 1
ATOM 623 N N . ALA A 1 79 ? 80.606 66.980 42.249 1.00 48.07 107 ALA A N 1
ATOM 624 C CA . ALA A 1 79 ? 79.195 67.344 42.201 1.00 52.99 107 ALA A CA 1
ATOM 625 C C . ALA A 1 79 ? 78.473 67.040 43.506 1.00 56.77 107 ALA A C 1
ATOM 626 O O . ALA A 1 79 ? 77.500 67.723 43.842 1.00 61.40 107 ALA A O 1
ATOM 628 N N . THR A 1 80 ? 78.922 66.027 44.247 1.00 56.04 108 THR A N 1
ATOM 629 C CA . THR A 1 80 ? 78.263 65.624 45.481 1.00 57.89 108 THR A CA 1
ATOM 630 C C . THR A 1 80 ? 78.936 66.165 46.738 1.00 62.51 108 THR A C 1
ATOM 631 O O . THR A 1 80 ? 78.392 65.989 47.833 1.00 64.57 108 THR A O 1
ATOM 635 N N . ARG A 1 81 ? 80.091 66.811 46.611 1.00 60.69 109 ARG A N 1
ATOM 636 C CA . ARG A 1 81 ? 80.766 67.432 47.742 1.00 56.16 109 ARG A CA 1
ATOM 637 C C . ARG A 1 81 ? 80.429 68.916 47.802 1.00 64.17 109 ARG A C 1
ATOM 638 O O . ARG A 1 81 ? 80.059 69.537 46.802 1.00 64.32 109 ARG A O 1
ATOM 646 N N . ARG A 1 82 ? 80.566 69.484 48.998 1.00 62.06 110 ARG A N 1
ATOM 647 C CA . ARG A 1 82 ? 80.199 70.867 49.258 1.00 60.05 110 ARG A CA 1
ATOM 648 C C . ARG A 1 82 ? 81.319 71.555 50.024 1.00 62.77 110 ARG A C 1
ATOM 649 O O . ARG A 1 82 ? 82.248 70.913 50.523 1.00 64.63 110 ARG A O 1
ATOM 657 N N . GLY A 1 83 ? 81.213 72.877 50.122 1.00 61.24 111 GLY A N 1
ATOM 658 C CA . GLY A 1 83 ? 82.159 73.634 50.923 1.00 64.79 111 GLY A CA 1
ATOM 659 C C . GLY A 1 83 ? 83.584 73.504 50.430 1.00 66.28 111 GLY A C 1
ATOM 660 O O . GLY A 1 83 ? 83.857 73.460 49.225 1.00 64.99 111 GLY A O 1
ATOM 661 N N . GLU A 1 84 ? 84.513 73.450 51.388 1.00 68.55 112 GLU A N 1
ATOM 662 C CA . GLU A 1 84 ? 85.938 73.470 51.072 1.00 70.92 112 GLU A CA 1
ATOM 663 C C . GLU A 1 84 ? 86.330 72.310 50.166 1.00 66.04 112 GLU A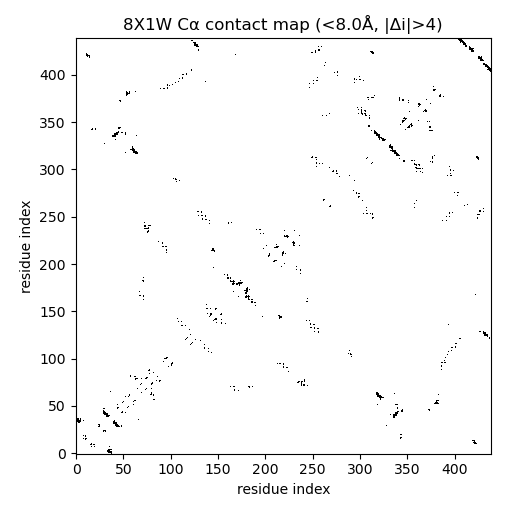 C 1
ATOM 664 O O . GLU A 1 84 ? 87.168 72.471 49.271 1.00 65.75 112 GLU A O 1
ATOM 670 N N . ASP A 1 85 ? 85.750 71.128 50.391 1.00 67.60 113 ASP A N 1
ATOM 671 C CA . ASP A 1 85 ? 86.083 69.982 49.547 1.00 63.83 113 ASP A CA 1
ATOM 672 C C . ASP A 1 85 ? 85.684 70.228 48.097 1.00 61.82 113 ASP A C 1
ATOM 673 O O . ASP A 1 85 ? 86.374 69.778 47.174 1.00 60.92 113 ASP A O 1
ATOM 678 N N . HIS A 1 86 ? 84.570 70.929 47.874 1.00 62.96 114 HIS A N 1
ATOM 679 C CA . HIS A 1 86 ? 84.168 71.263 46.510 1.00 61.27 114 HIS A CA 1
ATOM 680 C C . HIS A 1 86 ? 85.197 72.165 45.839 1.00 58.73 114 HIS A C 1
ATOM 681 O O . HIS A 1 86 ? 85.600 71.923 44.695 1.00 56.96 114 HIS A O 1
ATOM 688 N N . ILE A 1 87 ? 85.635 73.213 46.541 1.00 56.32 115 ILE A N 1
ATOM 689 C CA . ILE A 1 87 ? 86.570 74.169 45.949 1.00 59.98 115 ILE A CA 1
ATOM 690 C C . ILE A 1 87 ? 87.897 73.494 45.613 1.00 57.48 115 ILE A C 1
ATOM 691 O O . ILE A 1 87 ? 88.533 73.812 44.599 1.00 58.93 115 ILE A O 1
ATOM 696 N N . VAL A 1 88 ? 88.329 72.539 46.439 1.00 56.47 116 VAL A N 1
ATOM 697 C CA . VAL A 1 88 ? 89.569 71.826 46.147 1.00 53.02 116 VAL A CA 1
ATOM 698 C C . VAL A 1 88 ? 89.414 70.974 44.893 1.00 52.02 116 VAL A C 1
ATOM 699 O O . VAL A 1 88 ? 90.301 70.941 44.032 1.00 54.77 116 VAL A O 1
ATOM 703 N N . MET A 1 89 ? 88.282 70.280 44.768 1.00 49.81 117 MET A N 1
ATOM 704 C CA . MET A 1 89 ? 88.055 69.417 43.614 1.00 47.80 117 MET A CA 1
ATOM 705 C C . MET A 1 89 ? 87.968 70.221 42.325 1.00 47.37 117 MET A C 1
ATOM 706 O O . MET A 1 89 ? 88.449 69.777 41.276 1.00 47.43 117 MET A O 1
ATOM 711 N N . ARG A 1 90 ? 87.346 71.401 42.377 1.00 44.96 118 ARG A N 1
ATOM 712 C CA . ARG A 1 90 ? 87.323 72.265 41.201 1.00 48.01 118 ARG A CA 1
ATOM 713 C C . ARG A 1 90 ? 88.732 72.719 40.843 1.00 52.00 118 ARG A C 1
ATOM 714 O O . ARG A 1 90 ? 89.077 72.832 39.660 1.00 47.28 118 ARG A O 1
ATOM 722 N N . SER A 1 91 ? 89.562 72.979 41.855 1.00 51.98 119 SER A N 1
ATOM 723 C CA . SER A 1 91 ? 90.951 73.348 41.605 1.00 52.01 119 SER A CA 1
ATOM 724 C C . SER A 1 91 ? 91.715 72.202 40.954 1.00 48.10 119 SER A C 1
ATOM 725 O O . SER A 1 91 ? 92.499 72.418 40.021 1.00 50.50 119 SER A O 1
ATOM 728 N N . ALA A 1 92 ? 91.503 70.975 41.436 1.00 48.48 120 ALA A N 1
ATOM 729 C CA . ALA A 1 92 ? 92.125 69.816 40.806 1.00 49.49 120 ALA A CA 1
ATOM 730 C C . ALA A 1 92 ? 91.641 69.646 39.372 1.00 48.30 120 ALA A C 1
ATOM 731 O O . ALA A 1 92 ? 92.444 69.403 38.462 1.00 45.37 120 ALA A O 1
ATOM 733 N N . LEU A 1 93 ? 90.332 69.778 39.151 1.00 47.93 121 LEU A N 1
ATOM 734 C CA . LEU A 1 93 ? 89.788 69.648 37.804 1.00 48.68 121 LEU A CA 1
ATOM 735 C C . LEU A 1 93 ? 90.284 70.759 36.887 1.00 50.35 121 LEU A C 1
ATOM 736 O O . LEU A 1 93 ? 90.491 70.526 35.689 1.00 46.77 121 LEU A O 1
ATOM 741 N N . ALA A 1 94 ? 90.474 71.967 37.423 1.00 48.97 122 ALA A N 1
ATOM 742 C CA . ALA A 1 94 ? 90.975 73.073 36.617 1.00 52.38 122 ALA A CA 1
ATOM 743 C C . ALA A 1 94 ? 92.359 72.789 36.046 1.00 51.29 122 ALA A C 1
ATOM 744 O O . ALA A 1 94 ? 92.764 73.439 35.078 1.00 54.41 122 ALA A O 1
ATOM 746 N N . GLY A 1 95 ? 93.092 71.831 36.615 1.00 51.18 123 GLY A N 1
ATOM 747 C CA . GLY A 1 95 ? 94.378 71.428 36.073 1.00 46.45 123 GLY A CA 1
ATOM 748 C C . GLY A 1 95 ? 94.287 70.708 34.744 1.00 54.08 123 GLY A C 1
ATOM 749 O O . GLY A 1 95 ? 95.314 70.535 34.080 1.00 54.43 123 GLY A O 1
ATOM 750 N N . PHE A 1 96 ? 93.093 70.290 34.347 1.00 51.32 124 PHE A N 1
ATOM 751 C CA . PHE A 1 96 ? 92.847 69.672 33.049 1.00 47.46 124 PHE A CA 1
ATOM 752 C C . PHE A 1 96 ? 91.866 70.459 32.200 1.00 52.14 124 PHE A C 1
ATOM 753 O O . PHE A 1 96 ? 92.062 70.579 30.989 1.00 51.91 124 PHE A O 1
ATOM 761 N N . PHE A 1 97 ? 90.813 71.004 32.807 1.00 50.68 125 PHE A N 1
ATOM 762 C CA . PHE A 1 97 ? 89.774 71.715 32.076 1.00 51.83 125 PHE A CA 1
ATOM 763 C C . PHE A 1 97 ? 90.029 73.210 31.959 1.00 56.29 125 PHE A C 1
ATOM 764 O O . PHE A 1 97 ? 89.319 73.882 31.202 1.00 60.28 125 PHE A O 1
ATOM 772 N N . GLY A 1 98 ? 91.010 73.747 32.683 1.00 60.48 126 GLY A N 1
ATOM 773 C CA . GLY A 1 98 ? 91.307 75.159 32.627 1.00 64.67 126 GLY A CA 1
ATOM 774 C C . GLY A 1 98 ? 91.795 75.578 31.255 1.00 63.82 126 GLY A C 1
ATOM 775 O O . GLY A 1 98 ? 92.348 74.773 30.498 1.00 63.69 126 GLY A O 1
ATOM 776 N N . PRO A 1 99 ? 91.580 76.852 30.901 1.00 76.11 127 PRO A N 1
ATOM 777 C CA . PRO A 1 99 ? 91.921 77.299 29.535 1.00 73.57 127 PRO A CA 1
ATOM 778 C C . PRO A 1 99 ? 93.363 77.023 29.145 1.00 70.81 127 PRO A C 1
ATOM 779 O O . PRO A 1 99 ? 93.620 76.519 28.042 1.00 63.67 127 PRO A O 1
ATOM 783 N N . GLY A 1 100 ? 94.317 77.344 30.022 1.00 70.18 128 GLY A N 1
ATOM 784 C CA . GLY A 1 100 ? 95.709 77.040 29.728 1.00 67.54 128 GLY A CA 1
ATOM 785 C C . GLY A 1 100 ? 95.956 75.553 29.557 1.00 67.73 128 GLY A C 1
ATOM 786 O O . GLY A 1 100 ? 96.735 75.138 28.695 1.00 70.51 128 GLY A O 1
ATOM 787 N N . ALA A 1 101 ? 95.298 74.731 30.377 1.00 64.29 129 ALA A N 1
ATOM 788 C CA . ALA A 1 101 ? 95.491 73.287 30.301 1.00 60.74 129 ALA A CA 1
ATOM 789 C C . ALA A 1 101 ? 94.827 72.694 29.063 1.00 54.87 129 ALA A C 1
ATOM 790 O O . ALA A 1 101 ? 95.408 71.827 28.398 1.00 52.17 129 ALA A O 1
ATOM 792 N N . LEU A 1 102 ? 93.602 73.133 28.749 1.00 58.72 130 LEU A N 1
ATOM 793 C CA . LEU A 1 102 ? 92.852 72.540 27.641 1.00 57.39 130 LEU A CA 1
ATOM 794 C C . LEU A 1 102 ? 93.615 72.618 26.325 1.00 58.27 130 LEU A C 1
ATOM 795 O O . LEU A 1 102 ? 93.482 71.727 25.477 1.00 59.62 130 LEU A O 1
ATOM 800 N N . GLN A 1 103 ? 94.404 73.677 26.131 1.00 53.18 131 GLN A N 1
ATOM 801 C CA . GLN A 1 103 ? 95.120 73.871 24.873 1.00 55.47 131 GLN A CA 1
ATOM 802 C C . GLN A 1 103 ? 96.062 72.717 24.557 1.00 55.14 131 GLN A C 1
ATOM 803 O O . GLN A 1 103 ? 96.357 72.468 23.384 1.00 63.20 131 GLN A O 1
ATOM 809 N N . SER A 1 104 ? 96.552 72.007 25.575 1.00 53.61 132 SER A N 1
ATOM 810 C CA . SER A 1 104 ? 97.502 70.929 25.324 1.00 54.61 132 SER A CA 1
ATOM 811 C C . SER A 1 104 ? 96.834 69.651 24.835 1.00 50.37 132 SER A C 1
ATOM 812 O O . SER A 1 104 ? 97.538 68.724 24.424 1.00 52.61 132 SER A O 1
ATOM 815 N N . TYR A 1 105 ? 95.505 69.577 24.869 1.00 49.37 133 TYR A N 1
ATOM 816 C CA . TYR A 1 105 ? 94.772 68.396 24.434 1.00 50.95 133 TYR A CA 1
ATOM 817 C C . TYR A 1 105 ? 94.123 68.556 23.066 1.00 49.84 133 TYR A C 1
ATOM 818 O O . TYR A 1 105 ? 93.533 67.596 22.562 1.00 47.16 133 TYR A O 1
ATOM 827 N N . ILE A 1 106 ? 94.199 69.747 22.465 1.00 46.97 134 ILE A N 1
ATOM 828 C CA . ILE A 1 106 ? 93.519 69.983 21.194 1.00 47.96 134 ILE A CA 1
ATOM 829 C C . ILE A 1 106 ? 94.055 69.044 20.119 1.00 47.98 134 ILE A C 1
ATOM 830 O O . ILE A 1 106 ? 93.304 68.570 19.258 1.00 46.29 134 ILE A O 1
ATOM 835 N N . GLY A 1 107 ? 95.361 68.766 20.150 1.00 46.05 135 GLY A N 1
ATOM 836 C CA . GLY A 1 107 ? 95.944 67.851 19.180 1.00 42.68 135 GLY A CA 1
ATOM 837 C C . GLY A 1 107 ? 95.319 66.469 19.225 1.00 46.84 135 GLY A C 1
ATOM 838 O O . GLY A 1 107 ? 94.914 65.921 18.197 1.00 50.09 135 GLY A O 1
ATOM 839 N N . LYS A 1 108 ? 95.234 65.884 20.425 1.00 48.40 136 LYS A N 1
ATOM 840 C CA . LYS A 1 108 ? 94.645 64.555 20.561 1.00 51.98 136 LYS A CA 1
ATOM 841 C C . LYS A 1 108 ? 93.178 64.551 20.149 1.00 47.02 136 LYS A C 1
ATOM 842 O O . LYS A 1 108 ? 92.715 63.625 19.473 1.00 43.93 136 LYS A O 1
ATOM 848 N N . MET A 1 109 ? 92.425 65.572 20.565 1.00 42.16 137 MET A N 1
ATOM 849 C CA . MET A 1 109 ? 91.017 65.658 20.194 1.00 48.08 137 MET A CA 1
ATOM 850 C C . MET A 1 109 ? 90.859 65.839 18.688 1.00 43.62 137 MET A C 1
ATOM 851 O O . MET A 1 109 ? 90.040 65.166 18.050 1.00 42.72 137 MET A O 1
ATOM 856 N N . ASN A 1 110 ? 91.637 66.756 18.104 1.00 42.20 138 ASN A N 1
ATOM 857 C CA . ASN A 1 110 ? 91.573 66.994 16.664 1.00 41.92 138 ASN A CA 1
ATOM 858 C C . ASN A 1 110 ? 91.844 65.715 15.880 1.00 45.74 138 ASN A C 1
ATOM 859 O O . ASN A 1 110 ? 91.146 65.417 14.904 1.00 44.66 138 ASN A O 1
ATOM 864 N N . THR A 1 111 ? 92.867 64.957 16.285 1.00 43.74 139 THR A N 1
ATOM 865 C CA . THR A 1 111 ? 93.224 63.730 15.577 1.00 45.14 139 THR A CA 1
ATOM 866 C C . THR A 1 111 ? 92.081 62.718 15.591 1.00 42.38 139 THR A C 1
ATOM 867 O O . THR A 1 111 ? 91.758 62.117 14.559 1.00 43.02 139 THR A O 1
ATOM 871 N N . GLU A 1 112 ? 91.452 62.516 16.753 1.00 41.82 140 GLU A N 1
ATOM 872 C CA . GLU A 1 112 ? 90.371 61.539 16.844 1.00 40.96 140 GLU A CA 1
ATOM 873 C C . GLU A 1 112 ? 89.167 61.946 16.002 1.00 41.83 140 GLU A C 1
ATOM 874 O O . GLU A 1 112 ? 88.584 61.113 15.300 1.00 40.54 140 GLU A O 1
ATOM 880 N N . ILE A 1 113 ? 88.770 63.219 16.072 1.00 42.88 141 ILE A N 1
ATOM 881 C CA . ILE A 1 113 ? 87.656 63.700 15.257 1.00 43.02 141 ILE A CA 1
ATOM 882 C C . ILE A 1 113 ? 87.979 63.539 13.778 1.00 43.09 141 ILE A C 1
ATOM 883 O O . ILE A 1 113 ? 87.144 63.077 12.988 1.00 41.81 141 ILE A O 1
ATOM 888 N N . GLN A 1 114 ? 89.198 63.908 13.386 1.00 42.02 142 GLN A N 1
ATOM 889 C CA . GLN A 1 114 ? 89.625 63.764 11.999 1.00 45.79 142 GLN A CA 1
ATOM 890 C C . GLN A 1 114 ? 89.592 62.303 11.562 1.00 48.69 142 GLN A C 1
ATOM 891 O O . GLN A 1 114 ? 89.079 61.976 10.486 1.00 46.81 142 GLN A O 1
ATOM 897 N N . SER A 1 115 ? 90.134 61.409 12.396 1.00 46.81 143 SER A N 1
ATOM 898 C CA . SER A 1 115 ? 90.131 59.985 12.070 1.00 46.51 143 SER A CA 1
ATOM 899 C C . SER A 1 115 ? 88.714 59.425 12.022 1.00 49.16 143 SER A C 1
ATOM 900 O O . SER A 1 115 ? 88.401 58.589 11.167 1.00 43.92 143 SER A O 1
ATOM 903 N N . HIS A 1 116 ? 87.848 59.864 12.938 1.00 42.19 144 HIS A N 1
ATOM 904 C CA . HIS A 1 116 ? 86.476 59.365 12.960 1.00 42.68 144 HIS A CA 1
ATOM 905 C C . HIS A 1 116 ? 85.722 59.773 11.698 1.00 44.88 144 HIS A C 1
ATOM 906 O O . HIS A 1 116 ? 85.033 58.953 11.083 1.00 40.16 144 HIS A O 1
ATOM 913 N N . ILE A 1 117 ? 85.829 61.046 11.312 1.00 43.60 145 ILE A N 1
ATOM 914 C CA . ILE A 1 117 ? 85.135 61.530 10.119 1.00 45.82 145 ILE A CA 1
ATOM 915 C C . ILE A 1 117 ? 85.615 60.781 8.881 1.00 45.66 145 ILE A C 1
ATOM 916 O O . ILE A 1 117 ? 84.813 60.334 8.049 1.00 46.56 145 ILE A O 1
ATOM 921 N N . ASN A 1 118 ? 86.917 60.616 8.762 1.00 45.92 146 ASN A N 1
ATOM 922 C CA . ASN A 1 118 ? 87.470 59.937 7.613 1.00 51.12 146 ASN A CA 1
ATOM 923 C C . ASN A 1 118 ? 87.106 58.474 7.534 1.00 54.19 146 ASN A C 1
ATOM 924 O O . ASN A 1 118 ? 86.902 57.947 6.459 1.00 54.93 146 ASN A O 1
ATOM 929 N N . GLU A 1 119 ? 86.983 57.829 8.679 1.00 53.02 147 GLU A N 1
ATOM 930 C CA . GLU A 1 119 ? 86.730 56.391 8.702 1.00 48.98 147 GLU A CA 1
ATOM 931 C C . GLU A 1 119 ? 85.247 56.050 8.574 1.00 47.38 147 GLU A C 1
ATOM 932 O O . GLU A 1 119 ? 84.893 55.065 7.914 1.00 50.52 147 GLU A O 1
ATOM 938 N N . LYS A 1 120 ? 84.364 56.843 9.185 1.00 45.99 148 LYS A N 1
ATOM 939 C CA . LYS A 1 120 ? 82.957 56.478 9.280 1.00 44.70 148 LYS A CA 1
ATOM 940 C C . LYS A 1 120 ? 82.004 57.401 8.532 1.00 46.62 148 LYS A C 1
ATOM 941 O O . LYS A 1 120 ? 80.818 57.069 8.422 1.00 43.30 148 LYS A O 1
ATOM 947 N N . TRP A 1 121 ? 82.472 58.539 8.017 1.00 46.73 149 TRP A N 1
ATOM 948 C CA . TRP A 1 121 ? 81.624 59.453 7.257 1.00 44.42 149 TRP A CA 1
ATOM 949 C C . TRP A 1 121 ? 82.076 59.604 5.815 1.00 45.52 149 TRP A C 1
ATOM 950 O O . TRP A 1 121 ? 81.243 59.568 4.901 1.00 48.35 149 TRP A O 1
ATOM 961 N N . LYS A 1 122 ? 83.383 59.780 5.593 1.00 46.97 150 LYS A N 1
ATOM 962 C CA . LYS A 1 122 ? 83.890 60.257 4.308 1.00 54.28 150 LYS A CA 1
ATOM 963 C C . LYS A 1 122 ? 83.435 59.392 3.138 1.00 56.43 150 LYS A C 1
ATOM 964 O O . LYS A 1 122 ? 83.106 59.913 2.065 1.00 64.02 150 LYS A O 1
ATOM 970 N N . GLY A 1 123 ? 83.399 58.075 3.317 1.00 50.84 151 GLY A N 1
ATOM 971 C CA . GLY A 1 123 ? 83.082 57.190 2.214 1.00 60.10 151 GLY A CA 1
ATOM 972 C C . GLY A 1 123 ? 81.651 56.699 2.151 1.00 60.89 151 GLY A C 1
ATOM 973 O O . GLY A 1 123 ? 81.364 55.777 1.378 1.00 58.15 151 GLY A O 1
ATOM 974 N N . LYS A 1 124 ? 80.741 57.288 2.917 1.00 50.29 152 LYS A N 1
ATOM 975 C CA . LYS A 1 124 ? 79.361 56.835 2.970 1.00 53.16 152 LYS A CA 1
ATOM 976 C C . LYS A 1 124 ? 78.465 57.763 2.162 1.00 51.68 152 LYS A C 1
ATOM 977 O O . LYS A 1 124 ? 78.656 58.983 2.158 1.00 52.29 152 LYS A O 1
ATOM 983 N N . ASP A 1 125 ? 77.474 57.174 1.491 1.00 51.36 153 ASP A N 1
ATOM 984 C CA . ASP A 1 125 ? 76.459 57.964 0.801 1.00 59.36 153 ASP A CA 1
ATOM 985 C C . ASP A 1 125 ? 75.448 58.545 1.780 1.00 52.41 153 ASP A C 1
ATOM 986 O O . ASP A 1 125 ? 74.868 59.605 1.518 1.00 47.84 153 ASP A O 1
ATOM 991 N N . GLU A 1 126 ? 75.227 57.860 2.900 1.00 44.71 154 GLU A N 1
ATOM 992 C CA . GLU A 1 126 ? 74.286 58.280 3.925 1.00 47.89 154 GLU A CA 1
ATOM 993 C C . GLU A 1 126 ? 74.777 57.752 5.264 1.00 51.20 154 GLU A C 1
ATOM 994 O O . GLU A 1 126 ? 75.354 56.666 5.337 1.00 47.66 154 GLU A O 1
ATOM 1000 N N . VAL A 1 127 ? 74.554 58.534 6.322 1.00 46.33 155 VAL A N 1
ATOM 1001 C CA . VAL A 1 127 ? 74.890 58.125 7.680 1.00 46.07 155 VAL A CA 1
ATOM 1002 C C . VAL A 1 127 ? 73.744 58.514 8.600 1.00 47.50 155 VAL A C 1
ATOM 1003 O O . VAL A 1 127 ? 72.943 59.404 8.302 1.00 45.45 155 VAL A O 1
ATOM 1007 N N . ASN A 1 128 ? 73.675 57.822 9.733 1.00 44.54 156 ASN A N 1
ATOM 1008 C CA . ASN A 1 128 ? 72.761 58.158 10.816 1.00 45.62 156 ASN A CA 1
ATOM 1009 C C . ASN A 1 128 ? 73.597 58.862 11.878 1.00 43.60 156 ASN A C 1
ATOM 1010 O O . ASN A 1 128 ? 74.429 58.235 12.538 1.00 41.10 156 ASN A O 1
ATOM 1015 N N . VAL A 1 129 ? 73.385 60.173 12.015 1.00 44.06 157 VAL A N 1
ATOM 1016 C CA . VAL A 1 129 ? 74.339 61.030 12.718 1.00 40.36 157 VAL A CA 1
ATOM 1017 C C . VAL A 1 129 ? 74.463 60.637 14.187 1.00 37.10 157 VAL A C 1
ATOM 1018 O O . VAL A 1 129 ? 75.572 60.530 14.722 1.00 37.73 157 VAL A O 1
ATOM 1022 N N . LEU A 1 130 ? 73.331 60.430 14.860 1.00 38.75 158 LEU A N 1
ATOM 1023 C CA . LEU A 1 130 ? 73.328 60.274 16.317 1.00 36.19 158 LEU A CA 1
ATOM 1024 C C . LEU A 1 130 ? 74.256 59.172 16.830 1.00 38.34 158 LEU A C 1
ATOM 1025 O O . LEU A 1 130 ? 75.070 59.458 17.721 1.00 39.98 158 LEU A O 1
ATOM 1030 N N . PRO A 1 131 ? 74.198 57.925 16.345 1.00 37.02 159 PRO A N 1
ATOM 1031 C CA . PRO A 1 131 ? 75.139 56.915 16.862 1.00 40.50 159 PRO A CA 1
ATOM 1032 C C . PRO A 1 131 ? 76.597 57.244 16.587 1.00 38.10 159 PRO A C 1
ATOM 1033 O O . PRO A 1 131 ? 77.464 56.886 17.393 1.00 36.88 159 PRO A O 1
ATOM 1037 N N . LEU A 1 132 ? 76.900 57.905 15.469 1.00 39.41 160 LEU A N 1
ATOM 1038 C CA . LEU A 1 132 ? 78.278 58.305 15.196 1.00 36.21 160 LEU A CA 1
ATOM 1039 C C . LEU A 1 132 ? 78.750 59.361 16.188 1.00 40.19 160 LEU A C 1
ATOM 1040 O O . LEU A 1 132 ? 79.864 59.276 16.720 1.00 39.40 160 LEU A O 1
ATOM 1045 N N . VAL A 1 133 ? 77.914 60.368 16.452 1.00 33.74 161 VAL A N 1
ATOM 1046 C CA . VAL A 1 133 ? 78.276 61.404 17.415 1.00 35.67 161 VAL A CA 1
ATOM 1047 C C . VAL A 1 133 ? 78.496 60.799 18.795 1.00 38.33 161 VAL A C 1
ATOM 1048 O O . VAL A 1 133 ? 79.451 61.151 19.504 1.00 38.33 161 VAL A O 1
ATOM 1052 N N . ARG A 1 134 ? 77.614 59.882 19.205 1.00 37.82 162 ARG A N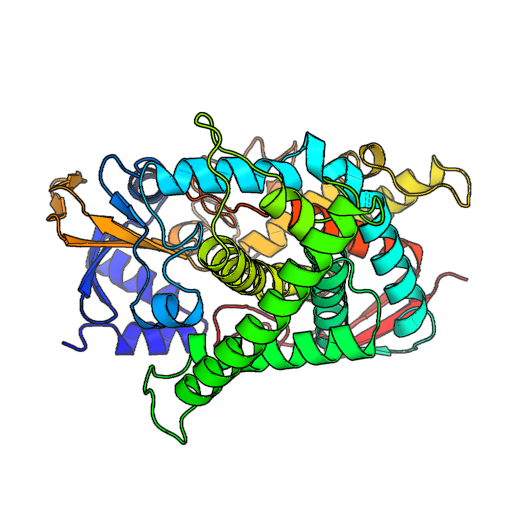 1
ATOM 1053 C CA . ARG A 1 134 ? 77.774 59.233 20.505 1.00 39.07 162 ARG A CA 1
ATOM 1054 C C . ARG A 1 134 ? 79.082 58.458 20.583 1.00 38.50 162 ARG A C 1
ATOM 1055 O O . ARG A 1 134 ? 79.778 58.501 21.605 1.00 40.82 162 ARG A O 1
ATOM 1063 N N . GLU A 1 135 ? 79.426 57.725 19.521 1.00 37.63 163 GLU A N 1
ATOM 1064 C CA . GLU A 1 135 ? 80.702 57.015 19.491 1.00 40.40 163 GLU A CA 1
ATOM 1065 C C . GLU A 1 135 ? 81.873 57.987 19.589 1.00 40.32 163 GLU A C 1
ATOM 1066 O O . GLU A 1 135 ? 82.792 57.796 20.396 1.00 38.16 163 GLU A O 1
ATOM 1072 N N . LEU A 1 136 ? 81.854 59.038 18.768 1.00 37.08 164 LEU A N 1
ATOM 1073 C CA . LEU A 1 136 ? 82.944 60.009 18.769 1.00 36.42 164 LEU A CA 1
ATOM 1074 C C . LEU A 1 136 ? 83.079 60.685 20.129 1.00 36.55 164 LEU A C 1
ATOM 1075 O O . LEU A 1 136 ? 84.189 60.818 20.658 1.00 40.25 164 LEU A O 1
ATOM 1080 N N . VAL A 1 137 ? 81.958 61.134 20.702 1.00 36.66 165 VAL A N 1
ATOM 1081 C CA . VAL A 1 137 ? 82.005 61.833 21.985 1.00 35.96 165 VAL A CA 1
ATOM 1082 C C . VAL A 1 137 ? 82.572 60.924 23.074 1.00 39.66 165 VAL A C 1
ATOM 1083 O O . VAL A 1 137 ? 83.442 61.330 23.856 1.00 36.54 165 VAL A O 1
ATOM 1087 N N . PHE A 1 138 ? 82.088 59.682 23.154 1.00 36.29 166 PHE A N 1
ATOM 1088 C CA . PHE A 1 138 ? 82.611 58.790 24.187 1.00 34.79 166 PHE A CA 1
ATOM 1089 C C . PHE A 1 138 ? 84.094 58.522 23.981 1.00 33.71 166 PHE A C 1
ATOM 1090 O O . PHE A 1 138 ? 84.884 58.592 24.929 1.00 40.11 166 PHE A O 1
ATOM 1098 N N . ASN A 1 139 ? 84.484 58.173 22.750 1.00 34.48 167 ASN A N 1
ATOM 1099 C CA . ASN A 1 139 ? 85.875 57.818 22.484 1.00 35.01 167 ASN A CA 1
ATOM 1100 C C . ASN A 1 139 ? 86.819 58.962 22.832 1.00 40.11 167 ASN A C 1
ATOM 1101 O O . ASN A 1 139 ? 87.930 58.726 23.322 1.00 40.71 167 ASN A O 1
ATOM 1106 N N . ILE A 1 140 ? 86.401 60.207 22.587 1.00 39.73 168 ILE A N 1
ATOM 1107 C CA . ILE A 1 140 ? 87.228 61.344 22.989 1.00 36.85 168 ILE A CA 1
ATOM 1108 C C . ILE A 1 140 ? 87.426 61.352 24.499 1.00 39.55 168 ILE A C 1
ATOM 1109 O O . ILE A 1 140 ? 88.540 61.577 24.991 1.00 42.82 168 ILE A O 1
ATOM 1114 N N . SER A 1 141 ? 86.356 61.097 25.255 1.00 36.17 169 SER A N 1
ATOM 1115 C CA . SER A 1 141 ? 86.485 60.995 26.705 1.00 35.88 169 SER A CA 1
ATOM 1116 C C . SER A 1 141 ? 87.420 59.856 27.096 1.00 38.29 169 SER A C 1
ATOM 1117 O O . SER A 1 141 ? 88.263 60.015 27.984 1.00 41.62 169 SER A O 1
ATOM 1120 N N . ALA A 1 142 ? 87.294 58.700 26.440 1.00 35.98 170 ALA A N 1
ATOM 1121 C CA . ALA A 1 142 ? 88.164 57.571 26.763 1.00 38.46 170 ALA A CA 1
ATOM 1122 C C . ALA A 1 142 ? 89.628 57.915 26.520 1.00 43.94 170 ALA A C 1
ATOM 1123 O O . ALA A 1 142 ? 90.502 57.575 27.331 1.00 40.81 170 ALA A O 1
ATOM 1125 N N . ILE A 1 143 ? 89.915 58.583 25.405 1.00 40.02 171 ILE A N 1
ATOM 1126 C CA . ILE A 1 143 ? 91.285 58.983 25.100 1.00 40.16 171 ILE A CA 1
ATOM 1127 C C . ILE A 1 143 ? 91.773 60.029 26.096 1.00 43.76 171 ILE A C 1
ATOM 1128 O O . ILE A 1 143 ? 92.841 59.885 26.702 1.00 41.56 171 ILE A O 1
ATOM 1133 N N . LEU A 1 144 ? 91.006 61.107 26.266 1.00 40.83 172 LEU A N 1
ATOM 1134 C CA . LEU A 1 144 ? 91.457 62.225 27.091 1.00 45.07 172 LEU A CA 1
ATOM 1135 C C . LEU A 1 144 ? 91.371 61.943 28.589 1.00 42.91 172 LEU A C 1
ATOM 1136 O O . LEU A 1 144 ? 92.114 62.554 29.361 1.00 39.52 172 LEU A O 1
ATOM 1141 N N . PHE A 1 145 ? 90.443 61.092 29.036 1.00 39.70 173 PHE A N 1
ATOM 1142 C CA . PHE A 1 145 ? 90.379 60.779 30.465 1.00 38.87 173 PHE A CA 1
ATOM 1143 C C . PHE A 1 145 ? 91.407 59.722 30.858 1.00 44.89 173 PHE A C 1
ATOM 1144 O O . PHE A 1 145 ? 92.110 59.877 31.862 1.00 41.64 173 PHE A O 1
ATOM 1152 N N . PHE A 1 146 ? 91.501 58.635 30.085 1.00 40.73 174 PHE A N 1
ATOM 1153 C CA . PHE A 1 146 ? 92.254 57.457 30.498 1.00 45.04 174 PHE A CA 1
ATOM 1154 C C . PHE A 1 146 ? 93.360 57.050 29.535 1.00 45.24 174 PHE A C 1
ATOM 1155 O O . PHE A 1 146 ? 94.075 56.083 29.826 1.00 43.85 174 PHE A O 1
ATOM 1163 N N . ASN A 1 147 ? 93.513 57.736 28.399 1.00 43.97 175 ASN A N 1
ATOM 1164 C CA . ASN A 1 147 ? 94.492 57.360 27.372 1.00 42.96 175 ASN A CA 1
ATOM 1165 C C . ASN A 1 147 ? 94.175 55.979 26.798 1.00 46.42 175 ASN A C 1
ATOM 1166 O O . ASN A 1 147 ? 95.070 55.189 26.492 1.00 43.54 175 ASN A O 1
ATOM 1171 N N . ILE A 1 148 ? 92.890 55.684 26.644 1.00 40.90 176 ILE A N 1
ATOM 1172 C CA . ILE A 1 148 ? 92.440 54.405 26.106 1.00 42.83 176 ILE A CA 1
ATOM 1173 C C . ILE A 1 148 ? 92.115 54.600 24.630 1.00 43.67 176 ILE A C 1
ATOM 1174 O O . ILE A 1 148 ? 91.126 55.254 24.277 1.00 40.28 176 ILE A O 1
ATOM 1179 N N . TYR A 1 149 ? 92.959 54.031 23.769 1.00 39.87 177 TYR A N 1
ATOM 1180 C CA . TYR A 1 149 ? 92.755 54.055 22.328 1.00 40.45 177 TYR A CA 1
ATOM 1181 C C . TYR A 1 149 ? 92.228 52.737 21.782 1.00 45.40 177 TYR A C 1
ATOM 1182 O O . TYR A 1 149 ? 91.703 52.713 20.662 1.00 41.88 177 TYR A O 1
ATOM 1191 N N . ASP A 1 150 ? 92.373 51.652 22.537 1.00 41.68 178 ASP A N 1
ATOM 1192 C CA . ASP A 1 150 ? 91.919 50.338 22.099 1.00 46.18 178 ASP A CA 1
ATOM 1193 C C . ASP A 1 150 ? 90.412 50.357 21.864 1.00 44.76 178 ASP A C 1
ATOM 1194 O O . ASP A 1 150 ? 89.633 50.587 22.794 1.00 40.52 178 ASP A O 1
ATOM 1199 N N . LYS A 1 151 ? 90.006 50.121 20.610 1.00 40.81 179 LYS A N 1
ATOM 1200 C CA . LYS A 1 151 ? 88.603 50.290 20.238 1.00 44.40 179 LYS A CA 1
ATOM 1201 C C . LYS A 1 151 ? 87.694 49.327 20.993 1.00 48.09 179 LYS A C 1
ATOM 1202 O O . LYS A 1 151 ? 86.597 49.710 21.422 1.00 42.78 179 LYS A O 1
ATOM 1208 N N . GLN A 1 152 ? 88.119 48.071 21.157 1.00 44.27 180 GLN A N 1
ATOM 1209 C CA . GLN A 1 152 ? 87.303 47.118 21.905 1.00 45.42 180 GLN A CA 1
ATOM 1210 C C . GLN A 1 152 ? 87.141 47.549 23.358 1.00 45.20 180 GLN A C 1
ATOM 1211 O O . GLN A 1 152 ? 86.057 47.412 23.938 1.00 44.66 180 GLN A O 1
ATOM 1217 N N . GLU A 1 153 ? 88.190 48.093 23.949 1.00 43.11 181 GLU A N 1
ATOM 1218 C CA . GLU A 1 153 ? 88.106 48.561 25.317 1.00 45.44 181 GLU A CA 1
ATOM 1219 C C . GLU A 1 153 ? 87.225 49.801 2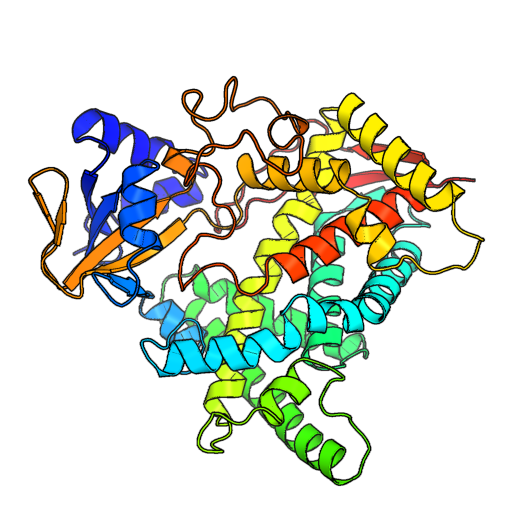5.402 1.00 46.66 181 GLU A C 1
ATOM 1220 O O . GLU A 1 153 ? 86.517 49.979 26.365 1.00 41.44 181 GLU A O 1
ATOM 1226 N N . GLN A 1 154 ? 87.304 50.674 24.409 1.00 39.20 182 GLN A N 1
ATOM 1227 C CA . GLN A 1 154 ? 86.425 51.839 24.374 1.00 43.67 182 GLN A CA 1
ATOM 1228 C C . GLN A 1 154 ? 84.961 51.422 24.296 1.00 40.13 182 GLN A C 1
ATOM 1229 O O . GLN A 1 154 ? 84.110 51.962 25.008 1.00 39.24 182 GLN A O 1
ATOM 1235 N N . ASP A 1 155 ? 84.649 50.456 23.426 1.00 39.78 183 ASP A N 1
ATOM 1236 C CA . ASP A 1 155 ? 83.270 49.998 23.283 1.00 45.24 183 ASP A CA 1
ATOM 1237 C C . ASP A 1 155 ? 82.773 49.332 24.559 1.00 43.41 183 ASP A C 1
ATOM 1238 O O . ASP A 1 155 ? 81.600 49.469 24.929 1.00 45.11 183 ASP A O 1
ATOM 1243 N N . ARG A 1 156 ? 83.651 48.592 25.234 1.00 43.48 184 ARG A N 1
ATOM 1244 C CA . ARG A 1 156 ? 83.287 47.950 26.492 1.00 42.68 184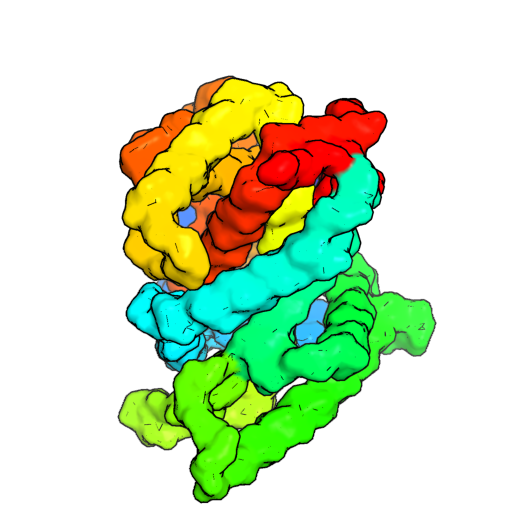 ARG A CA 1
ATOM 1245 C C . ARG A 1 156 ? 82.892 48.983 27.540 1.00 46.34 184 ARG A C 1
ATOM 1246 O O . ARG A 1 156 ? 81.850 48.853 28.195 1.00 46.83 184 ARG A O 1
ATOM 1254 N N . LEU A 1 157 ? 83.715 50.021 27.713 1.00 40.64 185 LEU A N 1
ATOM 1255 C CA . LEU A 1 157 ? 83.371 51.091 28.646 1.00 39.95 185 LEU A CA 1
ATOM 1256 C C . LEU A 1 157 ? 82.133 51.853 28.186 1.00 39.42 185 LEU A C 1
ATOM 1257 O O . LEU A 1 157 ? 81.315 52.280 29.010 1.00 40.54 185 LEU A O 1
ATOM 1262 N N . HIS A 1 158 ? 81.995 52.054 26.873 1.00 38.59 186 HIS A N 1
ATOM 1263 C CA . HIS A 1 158 ? 80.842 52.772 26.337 1.00 40.24 186 HIS A CA 1
ATOM 1264 C C . HIS A 1 158 ? 79.545 52.050 26.678 1.00 44.29 186 HIS A C 1
ATOM 1265 O O . HIS A 1 158 ? 78.572 52.667 27.131 1.00 40.16 186 HIS A O 1
ATOM 1272 N N . LYS A 1 159 ? 79.517 50.733 26.462 1.00 43.96 187 LYS A N 1
ATOM 1273 C CA . LYS A 1 159 ? 78.339 49.943 26.801 1.00 44.65 187 LYS A CA 1
ATOM 1274 C C . LYS A 1 159 ? 78.042 50.013 28.295 1.00 45.14 187 LYS A C 1
ATOM 1275 O O . LYS A 1 159 ? 76.878 50.093 28.705 1.00 44.80 187 LYS A O 1
ATOM 1281 N N . LEU A 1 160 ? 79.087 49.960 29.126 1.00 41.93 188 LEU A N 1
ATOM 1282 C CA . LEU A 1 160 ? 78.893 49.997 30.571 1.00 44.08 188 LEU A CA 1
ATOM 1283 C C . LEU A 1 160 ? 78.261 51.313 31.014 1.00 43.17 188 LEU A C 1
ATOM 1284 O O . LEU A 1 160 ? 77.358 51.324 31.860 1.00 43.43 188 LEU A O 1
ATOM 1289 N N . LEU A 1 161 ? 78.724 52.434 30.451 1.00 40.12 189 LEU A N 1
ATOM 1290 C CA . LEU A 1 161 ? 78.161 53.731 30.816 1.00 38.98 189 LEU A CA 1
ATOM 1291 C C . LEU A 1 161 ? 76.701 53.846 30.391 1.00 41.42 189 LEU A C 1
ATOM 1292 O O . LEU A 1 161 ? 75.889 54.447 31.104 1.00 39.48 189 LEU A O 1
ATOM 1297 N N . GLU A 1 162 ? 76.347 53.288 29.228 1.00 38.78 190 GLU A N 1
ATOM 1298 C CA . GLU A 1 162 ? 74.951 53.306 28.800 1.00 45.99 190 GLU A CA 1
ATOM 1299 C C . GLU A 1 162 ? 74.056 52.606 29.816 1.00 47.15 190 GLU A C 1
ATOM 1300 O O . GLU A 1 162 ? 72.968 53.098 30.144 1.00 46.39 190 GLU A O 1
ATOM 1306 N N . THR A 1 163 ? 74.501 51.456 30.327 1.00 42.84 191 THR A N 1
ATOM 1307 C CA . THR A 1 163 ? 73.729 50.742 31.339 1.00 43.05 191 THR A CA 1
ATOM 1308 C C . THR A 1 163 ? 73.549 51.582 32.600 1.00 47.42 191 THR A C 1
ATOM 1309 O O . THR A 1 163 ? 72.466 51.602 33.196 1.00 47.10 191 THR A O 1
ATOM 1313 N N . ILE A 1 164 ? 74.604 52.279 33.023 1.00 42.75 192 ILE A N 1
ATOM 1314 C CA . ILE A 1 164 ? 74.510 53.127 34.209 1.00 40.66 192 ILE A CA 1
ATOM 1315 C C . ILE A 1 164 ? 73.549 54.284 33.971 1.00 45.29 192 ILE A C 1
ATOM 1316 O O . ILE A 1 164 ? 72.749 54.635 34.845 1.00 44.13 192 ILE A O 1
ATOM 1321 N N . LEU A 1 165 ? 73.612 54.892 32.782 1.00 45.46 193 LEU A N 1
ATOM 1322 C CA . LEU A 1 165 ? 72.762 56.039 32.480 1.00 49.12 193 LEU A CA 1
ATOM 1323 C C . LEU A 1 165 ? 71.284 55.675 32.494 1.00 48.76 193 LEU A C 1
ATOM 1324 O O . LEU A 1 165 ? 70.438 56.533 32.775 1.00 47.50 193 LEU A O 1
ATOM 1329 N N . VAL A 1 166 ? 70.951 54.418 32.185 1.00 50.48 194 VAL A N 1
ATOM 1330 C CA . VAL A 1 166 ? 69.557 53.985 32.210 1.00 51.57 194 VAL A CA 1
ATOM 1331 C C . VAL A 1 166 ? 68.977 54.137 33.611 1.00 53.04 194 VAL A C 1
ATOM 1332 O O . VAL A 1 166 ? 67.835 54.581 33.783 1.00 54.97 194 VAL A O 1
ATOM 1336 N N . GLY A 1 167 ? 69.760 53.786 34.633 1.00 52.53 195 GLY A N 1
ATOM 1337 C CA . GLY A 1 167 ? 69.294 53.872 36.006 1.00 51.01 195 GLY A CA 1
ATOM 1338 C C . GLY A 1 167 ? 69.060 55.280 36.508 1.00 55.46 195 GLY A C 1
ATOM 1339 O O . GLY A 1 167 ? 68.264 55.469 37.435 1.00 58.93 195 GLY A O 1
ATOM 1340 N N . SER A 1 168 ? 69.734 56.279 35.930 1.00 51.90 196 SER A N 1
ATOM 1341 C CA . SER A 1 168 ? 69.553 57.644 36.408 1.00 58.41 196 SER A CA 1
ATOM 1342 C C . SER A 1 168 ? 68.166 58.189 36.089 1.00 60.71 196 SER A C 1
ATOM 1343 O O . SER A 1 168 ? 67.743 59.174 36.703 1.00 63.88 196 SER A O 1
ATOM 1346 N N . PHE A 1 169 ? 67.446 57.570 35.154 1.00 59.31 197 PHE A N 1
ATOM 1347 C CA . PHE A 1 169 ? 66.086 57.973 34.837 1.00 63.04 197 PHE A CA 1
ATOM 1348 C C . PHE A 1 169 ? 65.038 56.932 35.199 1.00 61.63 197 PHE A C 1
ATOM 1349 O O . PHE A 1 169 ? 63.842 57.228 35.105 1.00 64.46 197 PHE A O 1
ATOM 1357 N N . ALA A 1 170 ? 65.442 55.737 35.613 1.00 62.15 198 ALA A N 1
ATOM 1358 C CA . ALA A 1 170 ? 64.474 54.736 36.025 1.00 56.11 198 ALA A CA 1
ATOM 1359 C C . ALA A 1 170 ? 64.024 55.002 37.458 1.00 56.89 198 ALA A C 1
ATOM 1360 O O . ALA A 1 170 ? 64.616 55.800 38.189 1.00 58.12 198 ALA A O 1
ATOM 1362 N N . LEU A 1 171 ? 62.950 54.331 37.854 1.00 54.81 199 LEU A N 1
ATOM 1363 C CA . LEU A 1 171 ? 62.511 54.413 39.238 1.00 62.34 199 LEU A CA 1
ATOM 1364 C C . LEU A 1 171 ? 63.592 53.831 40.142 1.00 58.18 199 LEU A C 1
ATOM 1365 O O . LEU A 1 171 ? 64.109 52.741 39.859 1.00 53.48 199 LEU A O 1
ATOM 1370 N N . PRO A 1 172 ? 63.960 54.511 41.225 1.00 56.50 200 PRO A N 1
ATOM 1371 C CA . PRO A 1 172 ? 65.085 54.056 42.073 1.00 58.52 200 PRO A CA 1
ATOM 1372 C C . PRO A 1 172 ? 64.724 52.858 42.944 1.00 58.03 200 PRO A C 1
ATOM 1373 O O . PRO A 1 172 ? 64.691 52.917 44.178 1.00 58.33 200 PRO A O 1
ATOM 1377 N N . ILE A 1 173 ? 64.447 51.733 42.293 1.00 56.07 201 ILE A N 1
ATOM 1378 C CA . ILE A 1 173 ? 64.117 50.480 42.964 1.00 57.19 201 ILE A CA 1
ATOM 1379 C C . ILE A 1 173 ? 65.314 49.549 42.820 1.00 54.59 201 ILE A C 1
ATOM 1380 O O . ILE A 1 173 ? 65.569 49.012 41.734 1.00 54.83 201 ILE A O 1
ATOM 1385 N N . ASP A 1 174 ? 66.050 49.354 43.916 1.00 54.88 202 ASP A N 1
ATOM 1386 C CA . ASP A 1 174 ? 67.247 48.510 43.925 1.00 55.85 202 ASP A CA 1
ATOM 1387 C C . ASP A 1 174 ? 66.859 47.039 44.108 1.00 56.66 202 ASP A C 1
ATOM 1388 O O . ASP A 1 174 ? 67.174 46.394 45.110 1.00 56.00 202 ASP A O 1
ATOM 1393 N N . LEU A 1 175 ? 66.154 46.507 43.113 1.00 55.73 203 LEU A N 1
ATOM 1394 C CA . LEU A 1 175 ? 65.723 45.116 43.163 1.00 56.47 203 LEU A CA 1
ATOM 1395 C C . LEU A 1 175 ? 66.145 44.367 41.907 1.00 54.48 203 LEU A C 1
ATOM 1396 O O . LEU A 1 175 ? 66.173 44.941 40.814 1.00 58.30 203 LEU A O 1
ATOM 1401 N N . PRO A 1 176 ? 66.417 43.051 42.030 1.00 57.04 204 PRO A N 1
ATOM 1402 C CA . PRO A 1 176 ? 67.060 42.279 40.953 1.00 62.21 204 PRO A CA 1
ATOM 1403 C C . PRO A 1 176 ? 66.604 42.511 39.514 1.00 64.84 204 PRO A C 1
ATOM 1404 O O . PRO A 1 176 ? 67.422 42.365 38.599 1.00 71.00 204 PRO A O 1
ATOM 1408 N N . GLY A 1 177 ? 65.342 42.838 39.271 1.00 71.55 205 GLY A N 1
ATOM 1409 C CA . GLY A 1 177 ? 64.893 42.917 37.891 1.00 66.02 205 GLY A CA 1
ATOM 1410 C C . GLY A 1 177 ? 64.589 44.311 37.377 1.00 69.24 205 GLY A C 1
ATOM 1411 O O . GLY A 1 177 ? 63.956 44.466 36.329 1.00 73.90 205 GLY A O 1
ATOM 1412 N N . PHE A 1 178 ? 65.043 45.336 38.091 1.00 63.28 206 PHE A N 1
ATOM 1413 C CA . PHE A 1 178 ? 64.761 46.719 37.738 1.00 60.51 206 PHE A CA 1
ATOM 1414 C C . PHE A 1 178 ? 65.968 47.386 37.085 1.00 55.57 206 PHE A C 1
ATOM 1415 O O . PHE A 1 178 ? 67.115 46.972 37.268 1.00 50.23 206 PHE A O 1
ATOM 1423 N N . GLY A 1 179 ? 65.682 48.436 36.309 1.00 50.66 207 GLY A N 1
ATOM 1424 C CA . GLY A 1 179 ? 66.741 49.153 35.615 1.00 51.55 207 GLY A CA 1
ATOM 1425 C C . GLY A 1 179 ? 67.730 49.821 36.551 1.00 54.68 207 GLY A C 1
ATOM 1426 O O . GLY A 1 179 ? 68.931 49.874 36.270 1.00 46.32 207 GLY A O 1
ATOM 1427 N N . PHE A 1 180 ? 67.239 50.353 37.674 1.00 45.65 208 PHE A N 1
ATOM 1428 C CA . PHE A 1 180 ? 68.125 51.005 38.634 1.00 47.71 208 PHE A CA 1
ATOM 1429 C C . PHE A 1 180 ? 69.103 50.004 39.234 1.00 47.00 208 PHE A C 1
ATOM 1430 O O . PHE A 1 180 ? 70.273 50.327 39.471 1.00 45.98 208 PHE A O 1
ATOM 1438 N N . HIS A 1 181 ? 68.630 48.786 39.500 1.00 48.08 209 HIS A N 1
ATOM 1439 C CA . HIS A 1 181 ? 69.497 47.737 40.024 1.00 50.62 209 HIS A CA 1
ATOM 1440 C C . HIS A 1 181 ? 70.630 47.410 39.057 1.00 49.08 209 HIS A C 1
ATOM 1441 O O . HIS A 1 181 ? 71.795 47.315 39.459 1.00 48.45 209 HIS A O 1
ATOM 1448 N N . ARG A 1 182 ? 70.307 47.227 37.772 1.00 47.32 210 ARG A N 1
ATOM 1449 C CA . ARG A 1 182 ? 71.347 46.918 36.794 1.00 51.40 210 ARG A CA 1
ATOM 1450 C C . ARG A 1 182 ? 72.343 48.065 36.657 1.00 49.06 210 ARG A C 1
ATOM 1451 O O . ARG A 1 182 ? 73.541 47.837 36.448 1.00 50.68 210 ARG A O 1
ATOM 1459 N N . ALA A 1 183 ? 71.865 49.308 36.767 1.00 41.82 211 ALA A N 1
ATOM 1460 C CA . ALA A 1 183 ? 72.772 50.450 36.746 1.00 42.85 211 ALA A CA 1
ATOM 1461 C C . ALA A 1 183 ? 73.757 50.390 37.905 1.00 48.49 211 ALA A C 1
ATOM 1462 O O . ALA A 1 183 ? 74.956 50.629 37.724 1.00 43.67 211 ALA A O 1
ATOM 1464 N N . LEU A 1 184 ? 73.264 50.079 39.108 1.00 45.08 212 LEU A N 1
ATOM 1465 C CA . LEU A 1 184 ? 74.143 49.956 40.265 1.00 45.44 212 LEU A CA 1
ATOM 1466 C C . LEU A 1 184 ? 75.174 48.851 40.063 1.00 48.76 212 LEU A C 1
ATOM 1467 O O . LEU A 1 184 ? 76.327 48.983 40.493 1.00 44.87 212 LEU A O 1
ATOM 1472 N N . GLN A 1 185 ? 74.779 47.751 39.416 1.00 42.88 213 GLN A N 1
ATOM 1473 C CA . GLN A 1 185 ? 75.745 46.711 39.085 1.00 45.26 213 GLN A CA 1
ATOM 1474 C C . GLN A 1 185 ? 76.756 47.208 38.059 1.00 47.42 213 GLN A C 1
ATOM 1475 O O . GLN A 1 185 ? 77.952 46.921 38.171 1.00 46.61 213 GLN A O 1
ATOM 1481 N N . GLY A 1 186 ? 76.292 47.958 37.058 1.00 46.64 214 GLY A N 1
ATOM 1482 C CA . GLY A 1 186 ? 77.209 48.532 36.085 1.00 43.75 214 GLY A CA 1
ATOM 1483 C C . GLY A 1 186 ? 78.211 49.478 36.718 1.00 43.39 214 GLY A C 1
ATOM 1484 O O . GLY A 1 186 ? 79.392 49.479 36.361 1.00 42.41 214 GLY A O 1
ATOM 1485 N N . ARG A 1 187 ? 77.750 50.301 37.665 1.00 46.78 215 ARG A N 1
ATOM 1486 C CA . ARG A 1 187 ? 78.661 51.188 38.383 1.00 47.56 215 ARG A CA 1
ATOM 1487 C C . ARG A 1 187 ? 79.717 50.394 39.145 1.00 49.81 215 ARG A C 1
ATOM 1488 O O . ARG A 1 187 ? 80.887 50.795 39.201 1.00 44.38 215 ARG A O 1
ATOM 1496 N N . ALA A 1 188 ? 79.323 49.266 39.743 1.00 45.47 216 ALA A N 1
ATOM 1497 C CA . ALA A 1 188 ? 80.287 48.427 40.449 1.00 48.47 216 ALA A CA 1
ATOM 1498 C C . ALA A 1 188 ? 81.346 47.884 39.497 1.00 41.97 216 ALA A C 1
ATOM 1499 O O . ALA A 1 188 ? 82.538 47.870 39.827 1.00 49.82 216 ALA A O 1
ATOM 1501 N N . LYS A 1 189 ? 80.931 47.434 38.306 1.00 45.74 217 LYS A N 1
ATOM 1502 C CA . LYS A 1 189 ? 81.900 46.967 37.320 1.00 44.53 217 LYS A CA 1
ATOM 1503 C C . LYS A 1 189 ? 82.832 48.092 36.888 1.00 49.23 217 LYS A C 1
ATOM 1504 O O . LYS A 1 189 ? 84.047 47.892 36.767 1.00 46.98 217 LYS A O 1
ATOM 1510 N N . LEU A 1 190 ? 82.279 49.285 36.649 1.00 45.40 218 LEU A N 1
ATOM 1511 C CA . LEU A 1 190 ? 83.106 50.413 36.234 1.00 48.37 218 LEU A CA 1
ATOM 1512 C C . LEU A 1 190 ? 84.107 50.793 37.318 1.00 46.76 218 LEU A C 1
ATOM 1513 O O . LEU A 1 190 ? 85.267 51.099 37.021 1.00 48.87 218 LEU A O 1
ATOM 1518 N N . ASN A 1 191 ? 83.671 50.789 38.582 1.00 49.63 219 ASN A N 1
ATOM 1519 C CA . ASN A 1 191 ? 84.578 51.092 39.686 1.00 49.23 219 ASN A CA 1
ATOM 1520 C C . ASN A 1 191 ? 85.769 50.141 39.707 1.00 53.29 219 ASN A C 1
ATOM 1521 O O . ASN A 1 191 ? 86.910 50.572 39.919 1.00 49.17 219 ASN A O 1
ATOM 1526 N N . LYS A 1 192 ? 85.528 48.845 39.492 1.00 51.94 220 LYS A N 1
ATOM 1527 C CA . LYS A 1 192 ? 86.630 47.890 39.477 1.00 53.17 220 LYS A CA 1
ATOM 1528 C C . LYS A 1 192 ? 87.551 48.133 38.290 1.00 51.38 220 LYS A C 1
ATOM 1529 O O . LYS A 1 192 ? 88.776 48.006 38.411 1.00 46.43 220 LYS A O 1
ATOM 1535 N N . ILE A 1 193 ? 86.982 48.463 37.129 1.00 49.24 221 ILE A N 1
ATOM 1536 C CA . ILE A 1 193 ? 87.803 48.764 35.959 1.00 47.22 221 ILE A CA 1
ATOM 1537 C C . ILE A 1 193 ? 88.661 49.996 36.212 1.00 46.87 221 ILE A C 1
ATOM 1538 O O . ILE A 1 193 ? 89.878 49.987 35.986 1.00 46.72 221 ILE A O 1
ATOM 1543 N N . MET A 1 194 ? 88.036 51.073 36.691 1.00 47.94 222 MET A N 1
ATOM 1544 C CA . MET A 1 194 ? 88.778 52.301 36.946 1.00 48.98 222 MET A CA 1
ATOM 1545 C C . MET A 1 194 ? 89.798 52.118 38.063 1.00 52.32 222 MET A C 1
ATOM 1546 O O . MET A 1 194 ? 90.845 52.775 38.058 1.00 45.99 222 MET A O 1
ATOM 1551 N N . LEU A 1 195 ? 89.508 51.243 39.031 1.00 50.75 223 LEU A N 1
ATOM 1552 C CA . LEU A 1 195 ? 90.479 50.955 40.082 1.00 51.10 223 LEU A CA 1
ATOM 1553 C C . LEU A 1 195 ? 91.743 50.322 39.508 1.00 50.35 223 LEU A C 1
ATOM 1554 O O . LEU A 1 195 ? 92.859 50.649 39.933 1.00 51.56 223 LEU A O 1
ATOM 1559 N N . SER A 1 196 ? 91.588 49.403 38.550 1.00 47.76 224 SER A N 1
ATOM 1560 C CA . SER A 1 196 ? 92.748 48.804 37.897 1.00 48.95 224 SER A CA 1
ATOM 1561 C C . SER A 1 196 ? 93.509 49.820 37.057 1.00 52.61 224 SER A C 1
ATOM 1562 O O . SER A 1 196 ? 94.743 49.766 36.987 1.00 47.32 224 SER A O 1
ATOM 1565 N N . LEU A 1 197 ? 92.796 50.760 36.428 1.00 47.84 225 LEU A N 1
ATOM 1566 C CA . LEU A 1 197 ? 93.470 51.804 35.664 1.00 48.94 225 LEU A CA 1
ATOM 1567 C C . LEU A 1 197 ? 94.261 52.720 36.583 1.00 45.48 225 LEU A C 1
ATOM 1568 O O . LEU A 1 197 ? 95.357 53.171 36.226 1.00 45.79 225 LEU A O 1
ATOM 1573 N N . ILE A 1 198 ? 93.723 53.000 37.772 1.00 44.93 226 ILE A N 1
ATOM 1574 C CA . ILE A 1 198 ? 94.434 53.828 38.742 1.00 47.64 226 ILE A CA 1
ATOM 1575 C C . ILE A 1 198 ? 95.727 53.147 39.167 1.00 51.19 226 ILE A C 1
ATOM 1576 O O . ILE A 1 198 ? 96.799 53.765 39.197 1.00 52.30 226 ILE A O 1
ATOM 1581 N N . LYS A 1 199 ? 95.611 51.869 39.534 1.00 48.68 227 LYS A N 1
ATOM 1582 C CA . LYS A 1 199 ? 96.797 51.113 40.013 1.00 55.73 227 LYS A CA 1
ATOM 1583 C C . LYS A 1 199 ? 97.862 51.110 38.916 1.00 54.70 227 LYS A C 1
ATOM 1584 O O . LYS A 1 199 ? 98.997 51.538 39.194 1.00 59.57 227 LYS A O 1
ATOM 1590 N N . LYS A 1 200 ? 97.502 50.639 37.720 1.00 49.84 228 LYS A N 1
ATOM 1591 C CA . LYS A 1 200 ? 98.493 50.576 36.651 1.00 51.52 228 LYS A CA 1
ATOM 1592 C C . LYS A 1 200 ? 99.061 51.958 36.355 1.00 54.56 228 LYS A C 1
ATOM 1593 O O . LYS A 1 200 ? 100.246 52.094 36.026 1.00 52.27 228 LYS A O 1
ATOM 1599 N N . ARG A 1 201 ? 98.252 52.985 36.502 1.00 48.83 229 ARG A N 1
ATOM 1600 C CA . ARG A 1 201 ? 98.736 54.313 36.226 1.00 53.52 229 ARG A CA 1
ATOM 1601 C C . ARG A 1 201 ? 99.765 54.734 37.254 1.00 52.74 229 ARG A C 1
ATOM 1602 O O . ARG A 1 201 ? 100.762 55.339 36.917 1.00 51.79 229 ARG A O 1
ATOM 1610 N N . LYS A 1 202 ? 99.498 54.447 38.514 1.00 48.86 230 LYS A N 1
ATOM 1611 C CA . LYS A 1 202 ? 100.466 54.772 39.558 1.00 56.78 230 LYS A CA 1
ATOM 1612 C C . LYS A 1 202 ? 101.815 54.128 39.267 1.00 55.98 230 LYS A C 1
ATOM 1613 O O . LYS A 1 202 ? 102.865 54.757 39.447 1.00 58.53 230 LYS A O 1
ATOM 1619 N N . GLU A 1 203 ? 101.804 52.870 38.827 1.00 56.88 231 GLU A N 1
ATOM 1620 C CA . GLU A 1 203 ? 103.048 52.207 38.448 1.00 57.77 231 GLU A CA 1
ATOM 1621 C C . GLU A 1 203 ? 103.685 52.886 37.242 1.00 60.46 231 GLU A C 1
ATOM 1622 O O . GLU A 1 203 ? 104.892 53.157 37.233 1.00 57.25 231 GLU A O 1
ATOM 1628 N N . ASP A 1 204 ? 102.886 53.164 36.204 1.00 56.34 232 ASP A N 1
ATOM 1629 C CA . ASP A 1 204 ? 103.423 53.776 34.991 1.00 53.46 232 ASP A CA 1
ATOM 1630 C C . ASP A 1 204 ? 104.065 55.130 35.277 1.00 53.78 232 ASP A C 1
ATOM 1631 O O . ASP A 1 204 ? 105.065 55.494 34.645 1.00 56.22 232 ASP A O 1
ATOM 1636 N N . LEU A 1 205 ? 103.505 55.895 36.217 1.00 51.75 233 LEU A N 1
ATOM 1637 C CA . LEU A 1 205 ? 104.113 57.175 36.569 1.00 50.22 233 LEU A CA 1
ATOM 1638 C C . LEU A 1 205 ? 105.440 56.973 37.288 1.00 58.97 233 LEU A C 1
ATOM 1639 O O . LEU A 1 205 ? 106.400 57.712 37.050 1.00 56.95 233 LEU A O 1
ATOM 1644 N N . GLN A 1 206 ? 105.514 55.968 38.168 1.00 58.28 234 GLN A N 1
ATOM 1645 C CA . GLN A 1 206 ? 106.737 55.734 38.928 1.00 61.13 234 GLN A CA 1
ATOM 1646 C C . GLN A 1 206 ? 107.875 55.231 38.050 1.00 58.30 234 GLN A C 1
ATOM 1647 O O . GLN A 1 206 ? 109.047 55.433 38.389 1.00 58.14 234 GLN A O 1
ATOM 1653 N N . SER A 1 207 ? 107.566 54.565 36.938 1.00 52.00 235 SER A N 1
ATOM 1654 C CA . SER A 1 207 ? 108.587 54.034 36.047 1.00 54.13 235 SER A CA 1
ATOM 1655 C C . SER A 1 207 ? 108.848 54.931 34.845 1.00 56.43 235 SER A C 1
ATOM 1656 O O . SER A 1 207 ? 109.586 54.537 33.936 1.00 54.31 235 SER A O 1
ATOM 1659 N N . GLY A 1 208 ? 108.276 56.132 34.825 1.00 51.15 236 GLY A N 1
ATOM 1660 C CA . GLY A 1 208 ? 108.447 57.021 33.692 1.00 53.29 236 GLY A CA 1
ATOM 1661 C C . GLY A 1 208 ? 107.805 56.535 32.412 1.00 55.32 236 GLY A C 1
ATOM 1662 O O . GLY A 1 208 ? 108.325 56.804 31.326 1.00 54.24 236 GLY A O 1
ATOM 1663 N N . SER A 1 209 ? 106.680 55.828 32.509 1.00 56.35 237 SER A N 1
ATOM 1664 C CA . SER A 1 209 ? 105.937 55.387 31.336 1.00 58.01 237 SER A CA 1
ATOM 1665 C C . SER A 1 209 ? 104.698 56.231 31.072 1.00 53.14 237 SER A C 1
ATOM 1666 O O . SER A 1 209 ? 104.064 56.068 30.025 1.00 51.76 237 SER A O 1
ATOM 1669 N N . ALA A 1 210 ? 104.337 57.111 32.003 1.00 51.27 238 ALA A N 1
ATOM 1670 C CA . ALA A 1 210 ? 103.250 58.061 31.837 1.00 52.20 238 ALA A CA 1
ATOM 1671 C C . ALA A 1 210 ? 103.705 59.404 32.387 1.00 50.34 238 ALA A C 1
ATOM 1672 O O . ALA A 1 210 ? 104.594 59.474 33.236 1.00 50.04 238 ALA A O 1
ATOM 1674 N N . THR A 1 211 ? 103.099 60.478 31.898 1.00 48.30 239 THR A N 1
ATOM 1675 C CA . THR A 1 211 ? 103.417 61.808 32.399 1.00 45.12 239 THR A CA 1
ATOM 1676 C C . THR A 1 211 ? 102.299 62.297 33.312 1.00 44.23 239 THR A C 1
ATOM 1677 O O . THR A 1 211 ? 101.215 61.717 33.383 1.00 49.79 239 THR A O 1
ATOM 1681 N N . ALA A 1 212 ? 102.579 63.393 34.015 1.00 45.56 240 ALA A N 1
ATOM 1682 C CA . ALA A 1 212 ? 101.619 63.963 34.948 1.00 47.87 240 ALA A CA 1
ATOM 1683 C C . ALA A 1 212 ? 100.512 64.749 34.260 1.00 45.64 240 ALA A C 1
ATOM 1684 O O . ALA A 1 212 ? 99.529 65.106 34.916 1.00 45.78 240 ALA A O 1
ATOM 1686 N N . THR A 1 213 ? 100.645 65.029 32.964 1.00 45.85 241 THR A N 1
ATOM 1687 C CA . THR A 1 213 ? 99.691 65.865 32.251 1.00 48.87 241 THR A CA 1
ATOM 1688 C C . THR A 1 213 ? 99.059 65.193 31.039 1.00 47.95 241 THR A C 1
ATOM 1689 O O . THR A 1 213 ? 98.270 65.841 30.337 1.00 47.69 241 THR A O 1
ATOM 1693 N N . GLN A 1 214 ? 99.369 63.921 30.769 1.00 45.04 242 GLN A N 1
ATOM 1694 C CA . GLN A 1 214 ? 98.941 63.308 29.513 1.00 43.86 242 GLN A CA 1
ATOM 1695 C C . GLN A 1 214 ? 97.423 63.186 29.409 1.00 46.98 242 GLN A C 1
ATOM 1696 O O . GLN A 1 214 ? 96.883 63.203 28.296 1.00 41.93 242 GLN A O 1
ATOM 1702 N N . ASP A 1 215 ? 96.745 63.028 30.536 1.00 40.65 243 ASP A N 1
ATOM 1703 C CA . ASP A 1 215 ? 95.301 62.884 30.550 1.00 39.73 243 ASP A CA 1
ATOM 1704 C C . ASP A 1 215 ? 94.693 63.247 31.888 1.00 44.27 243 ASP A C 1
ATOM 1705 O O . ASP A 1 215 ? 95.391 63.613 32.800 1.00 44.64 243 ASP A O 1
ATOM 1710 N N . LEU A 1 216 ? 93.381 63.145 32.004 1.00 43.06 244 LEU A N 1
ATOM 1711 C CA . LEU A 1 216 ? 92.712 63.515 33.250 1.00 41.54 244 LEU A CA 1
ATOM 1712 C C . LEU A 1 216 ? 93.121 62.606 34.402 1.00 43.50 244 LEU A C 1
ATOM 1713 O O . LEU A 1 216 ? 93.258 63.067 35.542 1.00 41.51 244 LEU A O 1
ATOM 1718 N N . LEU A 1 217 ? 93.312 61.312 34.126 1.00 41.39 245 LEU A N 1
ATOM 1719 C CA . LEU A 1 217 ? 93.700 60.377 35.181 1.00 45.65 245 LEU A CA 1
ATOM 1720 C C . LEU A 1 217 ? 95.012 60.794 35.834 1.00 44.16 245 LEU A C 1
ATOM 1721 O O . LEU A 1 217 ? 95.140 60.767 37.065 1.00 45.75 245 LEU A O 1
ATOM 1726 N N . SER A 1 218 ? 96.003 61.176 35.026 1.00 42.32 246 SER A N 1
ATOM 1727 C CA . SER A 1 218 ? 97.284 61.600 35.580 1.00 47.11 246 SER A CA 1
ATOM 1728 C C . SER A 1 218 ? 97.162 62.925 36.328 1.00 49.27 246 SER A C 1
ATOM 1729 O O . SER A 1 218 ? 97.803 63.115 37.368 1.00 42.02 246 SER A O 1
ATOM 1732 N N . VAL A 1 219 ? 96.365 63.861 35.803 1.00 44.29 247 VAL A N 1
ATOM 1733 C CA . VAL A 1 219 ? 96.183 65.149 36.475 1.00 48.00 247 VAL A CA 1
ATOM 1734 C C . VAL A 1 219 ? 95.614 64.945 37.875 1.00 48.43 247 VAL A C 1
ATOM 1735 O O . VAL A 1 219 ? 96.103 65.520 38.855 1.00 48.00 247 VAL A O 1
ATOM 1739 N N . LEU A 1 220 ? 94.575 64.115 37.990 1.00 45.15 248 LEU A N 1
ATOM 1740 C CA . LEU A 1 220 ? 93.946 63.909 39.292 1.00 45.15 248 LEU A CA 1
ATOM 1741 C C . LEU A 1 220 ? 94.848 63.107 40.224 1.00 47.44 248 LEU A C 1
ATOM 1742 O O . LEU A 1 220 ? 94.866 63.344 41.438 1.00 50.47 248 LEU A O 1
ATOM 1747 N N . LEU A 1 221 ? 95.601 62.152 39.676 1.00 45.78 249 LEU A N 1
ATOM 1748 C CA . LEU A 1 221 ? 96.493 61.354 40.511 1.00 53.18 249 LEU A CA 1
ATOM 1749 C C . LEU A 1 221 ? 97.628 62.194 41.081 1.00 51.08 249 LEU A C 1
ATOM 1750 O O . LEU A 1 221 ? 98.042 61.991 42.229 1.00 53.35 249 LEU A O 1
ATOM 1755 N N . THR A 1 222 ? 98.145 63.138 40.300 1.00 51.15 250 THR A N 1
ATOM 1756 C CA . THR A 1 222 ? 99.273 63.950 40.740 1.00 53.98 250 THR A CA 1
ATOM 1757 C C . THR A 1 222 ? 98.854 65.214 41.483 1.00 53.56 250 THR A C 1
ATOM 1758 O O . THR A 1 222 ? 99.724 65.918 42.003 1.00 57.75 250 THR A O 1
ATOM 1762 N N . PHE A 1 223 ? 97.561 65.530 41.540 1.00 52.64 251 PHE A N 1
ATOM 1763 C CA . PHE A 1 223 ? 97.129 66.716 42.267 1.00 52.11 251 PHE A CA 1
ATOM 1764 C C . PHE A 1 223 ? 97.369 66.549 43.762 1.00 54.11 251 PHE A C 1
ATOM 1765 O O . PHE A 1 223 ? 97.195 65.465 44.324 1.00 56.45 251 PHE A O 1
ATOM 1773 N N . ARG A 1 224 ? 97.769 67.646 44.403 1.00 55.18 252 ARG A N 1
ATOM 1774 C CA . ARG A 1 224 ? 97.883 67.753 45.851 1.00 58.96 252 ARG A CA 1
ATOM 1775 C C . ARG A 1 224 ? 97.279 69.084 46.267 1.00 57.89 252 ARG A C 1
ATOM 1776 O O . ARG A 1 224 ? 97.484 70.094 45.588 1.00 57.63 252 ARG A O 1
ATOM 1784 N N . ASP A 1 225 ? 96.537 69.097 47.373 1.00 59.32 253 ASP A N 1
ATOM 1785 C CA . ASP A 1 225 ? 95.981 70.364 47.823 1.00 64.77 253 ASP A CA 1
ATOM 1786 C C . ASP A 1 225 ? 97.071 71.199 48.494 1.00 74.13 253 ASP A C 1
ATOM 1787 O O . ASP A 1 225 ? 98.246 70.819 48.534 1.00 70.55 253 ASP A O 1
ATOM 1792 N N . ASP A 1 226 ? 96.678 72.355 49.039 1.00 74.47 254 ASP A N 1
ATOM 1793 C CA . ASP A 1 226 ? 97.646 73.265 49.646 1.00 79.50 254 ASP A CA 1
ATOM 1794 C C . ASP A 1 226 ? 98.385 72.641 50.827 1.00 81.07 254 ASP A C 1
ATOM 1795 O O . ASP A 1 226 ? 99.480 73.101 51.170 1.00 82.45 254 ASP A O 1
ATOM 1800 N N . LYS A 1 227 ? 97.818 71.613 51.459 1.00 79.41 255 LYS A N 1
ATOM 1801 C CA . LYS A 1 227 ? 98.461 70.937 52.578 1.00 76.03 255 LYS A CA 1
ATOM 1802 C C . LYS A 1 227 ? 99.127 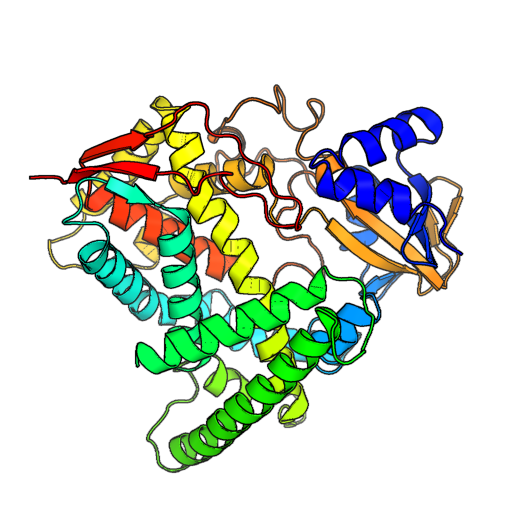69.632 52.155 1.00 72.47 255 LYS A C 1
AT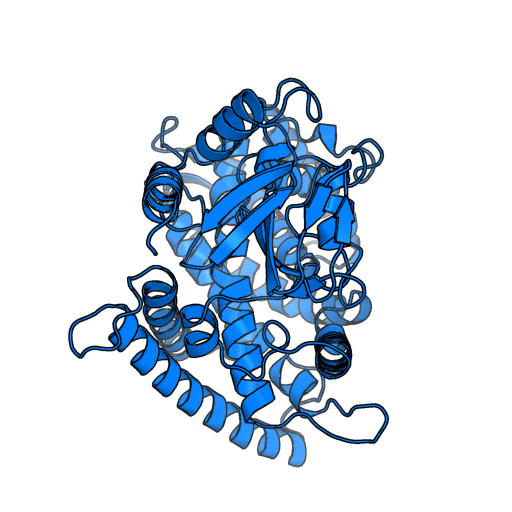OM 1803 O O . LYS A 1 227 ? 99.474 68.813 53.013 1.00 71.74 255 LYS A O 1
ATOM 1809 N N . GLY A 1 228 ? 99.315 69.429 50.852 1.00 71.97 256 GLY A N 1
ATOM 1810 C CA . GLY A 1 228 ? 99.973 68.245 50.338 1.00 66.67 256 GLY A CA 1
ATOM 1811 C C . GLY A 1 228 ? 99.131 66.990 50.316 1.00 66.79 256 GLY A C 1
ATOM 1812 O O . GLY A 1 228 ? 99.681 65.900 50.116 1.00 63.49 256 GLY A O 1
ATOM 1813 N N . THR A 1 229 ? 97.824 67.100 50.507 1.00 64.90 257 THR A N 1
ATOM 1814 C CA . THR A 1 229 ? 96.973 65.919 50.512 1.00 63.65 257 THR A CA 1
ATOM 1815 C C . THR A 1 229 ? 96.575 65.561 49.084 1.00 63.21 257 THR A C 1
ATOM 1816 O O . THR A 1 229 ? 96.129 66.434 48.331 1.00 63.18 257 THR A O 1
ATOM 1820 N N . PRO A 1 230 ? 96.720 64.305 48.678 1.00 63.08 258 PRO A N 1
ATOM 1821 C CA . PRO A 1 230 ? 96.208 63.873 47.378 1.00 61.55 258 PRO A CA 1
ATOM 1822 C C . PRO A 1 230 ? 94.747 63.455 47.501 1.00 61.00 258 PRO A C 1
ATOM 1823 O O . PRO A 1 230 ? 94.193 63.332 48.593 1.00 61.06 258 PRO A O 1
ATOM 1827 N N . LEU A 1 231 ? 94.126 63.255 46.347 1.00 58.75 259 LEU A N 1
ATOM 1828 C CA . LEU A 1 231 ? 92.773 62.734 46.329 1.00 52.20 259 LEU A CA 1
ATOM 1829 C C . LEU A 1 231 ? 92.799 61.238 46.613 1.00 51.25 259 LEU A C 1
ATOM 1830 O O . LEU A 1 231 ? 93.743 60.530 46.248 1.00 54.43 259 LEU A O 1
ATOM 1835 N N . THR A 1 232 ? 91.755 60.758 47.280 1.00 52.08 260 THR A N 1
ATOM 1836 C CA . THR A 1 232 ? 91.676 59.334 47.557 1.00 52.11 260 THR A CA 1
ATOM 1837 C C . THR A 1 232 ? 91.163 58.596 46.326 1.00 55.22 260 THR A C 1
ATOM 1838 O O . THR A 1 232 ? 90.644 59.200 45.381 1.00 50.47 260 THR A O 1
ATOM 1842 N N . ASN A 1 233 ? 91.338 57.272 46.331 1.00 49.43 261 ASN A N 1
ATOM 1843 C CA . ASN A 1 233 ? 90.853 56.470 45.213 1.00 53.04 261 ASN A CA 1
ATOM 1844 C C . ASN A 1 233 ? 89.348 56.626 45.037 1.00 54.58 261 ASN A C 1
ATOM 1845 O O . ASN A 1 233 ? 88.855 56.716 43.906 1.00 52.35 261 ASN A O 1
ATOM 1850 N N . ASP A 1 234 ? 88.601 56.685 46.143 1.00 49.85 262 ASP A N 1
ATOM 1851 C CA . ASP A 1 234 ? 87.153 56.845 46.049 1.00 53.16 262 ASP A CA 1
ATOM 1852 C C . ASP A 1 234 ? 86.789 58.191 45.441 1.00 54.28 262 ASP A C 1
ATOM 1853 O O . ASP A 1 234 ? 85.824 58.295 44.674 1.00 49.23 262 ASP A O 1
ATOM 1858 N N . GLU A 1 235 ? 87.548 59.235 45.774 1.00 52.52 263 GLU A N 1
ATOM 1859 C CA . GLU A 1 235 ? 87.304 60.545 45.186 1.00 50.34 263 GLU A CA 1
ATOM 1860 C C . GLU A 1 235 ? 87.606 60.549 43.693 1.00 48.31 263 GLU A C 1
ATOM 1861 O O . GLU A 1 235 ? 86.892 61.186 42.910 1.00 51.69 263 GLU A O 1
ATOM 1867 N N . ILE A 1 236 ? 88.668 59.854 43.280 1.00 44.61 264 ILE A N 1
ATOM 1868 C CA . ILE A 1 236 ? 88.989 59.780 41.858 1.00 50.60 264 ILE A CA 1
ATOM 1869 C C . ILE A 1 236 ? 87.943 58.957 41.116 1.00 51.54 264 ILE A C 1
ATOM 1870 O O . ILE A 1 236 ? 87.496 59.337 40.026 1.00 49.08 264 ILE A O 1
ATOM 1875 N N . LEU A 1 237 ? 87.533 57.821 41.691 1.00 49.76 265 LEU A N 1
ATOM 1876 C CA . LEU A 1 237 ? 86.502 57.000 41.061 1.00 49.09 265 LEU A CA 1
ATOM 1877 C C . LEU A 1 237 ? 85.205 57.782 40.881 1.00 47.77 265 LEU A C 1
ATOM 1878 O O . LEU A 1 237 ? 84.631 57.814 39.787 1.00 42.74 265 LEU A O 1
ATOM 1883 N N . ASP A 1 238 ? 84.718 58.407 41.957 1.00 44.33 266 ASP A N 1
ATOM 1884 C CA . ASP A 1 238 ? 83.442 59.112 41.892 1.00 48.22 266 ASP A CA 1
ATOM 1885 C C . ASP A 1 238 ? 83.504 60.313 40.959 1.00 48.50 266 ASP A C 1
ATOM 1886 O O . ASP A 1 238 ? 82.517 60.631 40.283 1.00 43.28 266 ASP A O 1
ATOM 1891 N N . ASN A 1 239 ? 84.646 61.006 40.916 1.00 43.23 267 ASN A N 1
ATOM 1892 C CA . ASN A 1 239 ? 84.772 62.130 39.993 1.00 47.21 267 ASN A CA 1
ATOM 1893 C C . ASN A 1 239 ? 84.718 61.659 38.545 1.00 45.47 267 ASN A C 1
ATOM 1894 O O . ASN A 1 239 ? 84.042 62.276 37.712 1.00 46.75 267 ASN A O 1
ATOM 1899 N N . PHE A 1 240 ? 85.408 60.561 38.229 1.00 41.57 268 PHE A N 1
ATOM 1900 C CA . PHE A 1 240 ? 85.349 60.019 36.874 1.00 45.20 268 PHE A CA 1
ATOM 1901 C C . PHE A 1 240 ? 83.939 59.567 36.519 1.00 47.92 268 PHE A C 1
ATOM 1902 O O . PHE A 1 240 ? 83.453 59.837 35.414 1.00 45.63 268 PHE A O 1
ATOM 1910 N N . SER A 1 241 ? 83.275 58.863 37.438 1.00 40.35 269 SER A N 1
ATOM 1911 C CA . SER A 1 241 ? 81.883 58.486 37.215 1.00 48.84 269 SER A CA 1
ATOM 1912 C C . SER A 1 241 ? 81.019 59.717 36.962 1.00 48.56 269 SER A C 1
ATOM 1913 O O . SER A 1 241 ? 80.232 59.757 36.008 1.00 42.89 269 SER A O 1
ATOM 1916 N N . SER A 1 242 ? 81.150 60.732 37.817 1.00 43.49 270 SER A N 1
ATOM 1917 C CA . SER A 1 242 ? 80.374 61.955 37.637 1.00 50.34 270 SER A CA 1
ATOM 1918 C C . SER A 1 242 ? 80.729 62.656 36.328 1.00 49.95 270 SER A C 1
ATOM 1919 O O . SER A 1 242 ? 79.844 63.160 35.624 1.00 51.66 270 SER A O 1
ATOM 1922 N N . LEU A 1 243 ? 82.019 62.709 35.990 1.00 44.74 271 LEU A N 1
ATOM 1923 C CA . LEU A 1 243 ? 82.435 63.382 34.762 1.00 44.29 271 LEU A CA 1
ATOM 1924 C C . LEU A 1 243 ? 81.959 62.644 33.516 1.00 47.71 271 LEU A C 1
ATOM 1925 O O . LEU A 1 243 ? 81.700 63.275 32.486 1.00 45.63 271 LEU A O 1
ATOM 1930 N N . LEU A 1 244 ? 81.844 61.316 33.583 1.00 48.52 272 LEU A N 1
ATOM 1931 C CA . LEU A 1 244 ? 81.285 60.568 32.459 1.00 51.20 272 LEU A CA 1
ATOM 1932 C C . LEU A 1 244 ? 79.794 60.855 32.296 1.00 43.79 272 LEU A C 1
ATOM 1933 O O . LEU A 1 244 ? 79.316 61.055 31.173 1.00 51.14 272 LEU A O 1
ATOM 1938 N N . HIS A 1 245 ? 79.043 60.867 33.402 1.00 48.61 273 HIS A N 1
ATOM 1939 C CA . HIS A 1 245 ? 77.642 61.284 33.354 1.00 52.68 273 HIS A CA 1
ATOM 1940 C C . HIS A 1 245 ? 77.506 62.669 32.733 1.00 54.43 273 HIS A C 1
ATOM 1941 O O . HIS A 1 245 ? 76.666 62.898 31.855 1.00 55.79 273 HIS A O 1
ATOM 1948 N N . ALA A 1 246 ? 78.337 63.608 33.187 1.00 47.42 274 ALA A N 1
ATOM 1949 C CA . ALA A 1 246 ? 78.203 65.007 32.797 1.00 48.81 274 ALA A CA 1
ATOM 1950 C C . ALA A 1 246 ? 78.557 65.237 31.335 1.00 46.11 274 ALA A C 1
ATOM 1951 O O . ALA A 1 246 ? 78.007 66.146 30.706 1.00 53.71 274 ALA A O 1
ATOM 1953 N N . SER A 1 247 ? 79.469 64.443 30.778 1.00 47.75 275 SER A N 1
ATOM 1954 C CA . SER A 1 247 ? 80.062 64.756 29.485 1.00 51.75 275 SER A CA 1
ATOM 1955 C C . SER A 1 247 ? 79.405 64.047 28.309 1.00 52.19 275 SER A C 1
ATOM 1956 O O . SER A 1 247 ? 79.350 64.619 27.214 1.00 51.26 275 SER A O 1
ATOM 1959 N N . TYR A 1 248 ? 78.911 62.824 28.494 1.00 48.26 276 TYR A N 1
ATOM 1960 C CA . TYR A 1 248 ? 78.508 62.011 27.350 1.00 48.82 276 TYR A CA 1
ATOM 1961 C C . TYR A 1 248 ? 77.179 62.469 26.750 1.00 49.67 276 TYR A C 1
ATOM 1962 O O . TYR A 1 248 ? 77.117 62.856 25.577 1.00 47.47 276 TYR A O 1
ATOM 1971 N N . ASP A 1 249 ? 76.106 62.445 27.545 1.00 45.65 277 ASP A N 1
ATOM 1972 C CA . ASP A 1 249 ? 74.790 62.763 27.000 1.00 49.00 277 ASP A CA 1
ATOM 1973 C C . ASP A 1 249 ? 74.659 64.237 26.636 1.00 48.62 277 ASP A C 1
ATOM 1974 O O . ASP A 1 249 ? 73.961 64.574 25.673 1.00 55.40 277 ASP A O 1
ATOM 1979 N N . THR A 1 250 ? 75.314 65.124 27.385 1.00 41.70 278 THR A N 1
ATOM 1980 C CA . THR A 1 250 ? 75.160 66.557 27.151 1.00 47.01 278 THR A CA 1
ATOM 1981 C C . THR A 1 250 ? 75.755 66.974 25.809 1.00 41.49 278 THR A C 1
ATOM 1982 O O . THR A 1 250 ? 75.061 67.546 24.962 1.00 43.38 278 THR A O 1
ATOM 1986 N N . THR A 1 251 ? 77.047 66.695 25.601 1.00 38.90 279 THR A N 1
ATOM 1987 C CA . THR A 1 251 ? 77.713 67.105 24.365 1.00 40.58 279 THR A CA 1
ATOM 1988 C C . THR A 1 251 ? 77.076 66.471 23.137 1.00 38.48 279 THR A C 1
ATOM 1989 O O . THR A 1 251 ? 77.075 67.074 22.056 1.00 37.86 279 THR A O 1
ATOM 1993 N N . THR A 1 252 ? 76.527 65.261 23.281 1.00 37.54 280 THR A N 1
ATOM 1994 C CA . THR A 1 252 ? 75.879 64.596 22.156 1.00 41.15 280 THR A CA 1
ATOM 1995 C C . THR A 1 252 ? 74.728 65.424 21.591 1.00 39.13 280 THR A C 1
ATOM 1996 O O . THR A 1 252 ? 74.499 65.415 20.375 1.00 40.01 280 THR A O 1
ATOM 2000 N N . SER A 1 253 ? 74.021 66.177 22.446 1.00 37.76 281 SER A N 1
ATOM 2001 C CA . SER A 1 253 ? 72.853 66.928 21.982 1.00 42.72 281 SER A CA 1
ATOM 2002 C C . SER A 1 253 ? 73.211 67.987 20.945 1.00 43.90 281 SER A C 1
ATOM 2003 O O . SER A 1 253 ? 72.717 67.896 19.806 1.00 40.20 281 SER A O 1
ATOM 2006 N N . PRO A 1 254 ? 74.026 69.008 21.246 1.00 39.50 282 PRO A N 1
ATOM 2007 C CA . PRO A 1 254 ? 74.323 70.011 20.205 1.00 38.07 282 PRO A CA 1
ATOM 2008 C C . PRO A 1 254 ? 75.051 69.445 18.994 1.00 42.65 282 PRO A C 1
ATOM 2009 O O . PRO A 1 254 ? 74.801 69.893 17.870 1.00 41.93 282 PRO A O 1
ATOM 2013 N N . MET A 1 255 ? 75.939 68.468 19.186 1.00 38.86 283 MET A N 1
ATOM 2014 C CA . MET A 1 255 ? 76.630 67.869 18.047 1.00 41.78 283 MET A CA 1
ATOM 2015 C C . MET A 1 255 ? 75.655 67.166 17.109 1.00 42.40 283 MET A C 1
ATOM 2016 O O . MET A 1 255 ? 75.799 67.240 15.882 1.00 44.46 283 MET A O 1
ATOM 2021 N N . ALA A 1 256 ? 74.664 66.464 17.663 1.00 39.14 284 ALA A N 1
ATOM 2022 C CA . ALA A 1 256 ? 73.684 65.780 16.823 1.00 39.52 284 ALA A CA 1
ATOM 2023 C C . ALA A 1 256 ? 72.684 66.744 16.193 1.00 39.25 284 ALA A C 1
ATOM 2024 O O . ALA A 1 256 ? 72.186 66.480 15.094 1.00 42.79 284 ALA A O 1
ATOM 2026 N N . LEU A 1 257 ? 72.370 67.848 16.864 1.00 40.00 285 LEU A N 1
ATOM 2027 C CA . LEU A 1 257 ? 71.351 68.769 16.378 1.00 40.37 285 LEU A CA 1
ATOM 2028 C C . LEU A 1 257 ? 71.896 69.881 15.491 1.00 41.99 285 LEU A C 1
ATOM 2029 O O . LEU A 1 257 ? 71.130 70.447 14.703 1.00 45.22 285 LEU A O 1
ATOM 2034 N N . ILE A 1 258 ? 73.185 70.218 15.612 1.00 37.38 286 ILE A N 1
ATOM 2035 C CA . ILE A 1 258 ? 73.699 71.436 14.983 1.00 43.04 286 ILE A CA 1
ATOM 2036 C C . ILE A 1 258 ? 73.447 71.423 13.477 1.00 40.17 286 ILE A C 1
ATOM 2037 O O . ILE A 1 258 ? 72.987 72.414 12.899 1.00 43.15 286 ILE A O 1
ATOM 2042 N N . PHE A 1 259 ? 73.744 70.303 12.815 1.00 38.48 287 PHE A N 1
ATOM 2043 C CA . PHE A 1 259 ? 73.544 70.232 11.374 1.00 42.17 287 PHE A CA 1
ATOM 2044 C C . PHE A 1 259 ? 72.089 69.997 10.992 1.00 42.86 287 PHE A C 1
ATOM 2045 O O . PHE A 1 259 ? 71.737 70.177 9.819 1.00 43.33 287 PHE A O 1
ATOM 2053 N N . LYS A 1 260 ? 71.243 69.590 11.942 1.00 44.90 288 LYS A N 1
ATOM 2054 C CA . LYS A 1 260 ? 69.806 69.558 11.679 1.00 42.96 288 LYS A CA 1
ATOM 2055 C C . LYS A 1 260 ? 69.245 70.970 11.591 1.00 45.03 288 LYS A C 1
ATOM 2056 O O . LYS A 1 260 ? 68.518 71.309 10.648 1.00 45.07 288 LYS A O 1
ATOM 2062 N N . LEU A 1 261 ? 69.578 71.814 12.570 1.00 41.90 289 LEU A N 1
ATOM 2063 C CA . LEU A 1 261 ? 69.127 73.200 12.537 1.00 41.98 289 LEU A CA 1
ATOM 2064 C C . LEU A 1 261 ? 69.732 73.952 11.360 1.00 46.01 289 LEU A C 1
ATOM 2065 O O . LEU A 1 261 ? 69.058 74.775 10.729 1.00 44.25 289 LEU A O 1
ATOM 2070 N N . LEU A 1 262 ? 71.006 73.694 11.052 1.00 42.38 290 LEU A N 1
ATOM 2071 C CA . LEU A 1 262 ? 71.646 74.374 9.931 1.00 43.00 290 LEU A CA 1
ATOM 2072 C C . LEU A 1 262 ? 71.011 73.994 8.600 1.00 48.52 290 LEU A C 1
ATOM 2073 O O . LEU A 1 262 ? 70.975 74.815 7.676 1.00 47.64 290 LEU A O 1
ATOM 2078 N N . SER A 1 263 ? 70.504 72.764 8.479 1.00 45.51 291 SER A N 1
ATOM 2079 C CA . SER A 1 263 ? 69.846 72.367 7.237 1.00 49.02 291 SER A CA 1
ATOM 2080 C C . SER A 1 263 ? 68.504 73.065 7.065 1.00 52.93 291 SER A C 1
ATOM 2081 O O . SER A 1 263 ? 68.042 73.249 5.932 1.00 48.24 291 SER A O 1
ATOM 2084 N N . SER A 1 264 ? 67.876 73.471 8.169 1.00 43.77 292 SER A N 1
ATOM 2085 C CA . SER A 1 264 ? 66.629 74.221 8.109 1.00 48.52 292 SER A CA 1
ATOM 2086 C C . SER A 1 264 ? 66.863 75.712 7.926 1.00 50.28 292 SER A C 1
ATOM 2087 O O . SER A 1 264 ? 65.912 76.444 7.633 1.00 50.29 292 SER A O 1
ATOM 2090 N N . ASN A 1 265 ? 68.100 76.170 8.100 1.00 46.37 293 ASN A N 1
ATOM 2091 C CA . ASN A 1 265 ? 68.468 77.581 7.983 1.00 49.27 293 ASN A CA 1
ATOM 2092 C C . ASN A 1 265 ? 69.718 77.684 7.114 1.00 48.24 293 ASN A C 1
ATOM 2093 O O . ASN A 1 265 ? 70.812 77.997 7.603 1.00 47.57 293 ASN A O 1
ATOM 2098 N N . PRO A 1 266 ? 69.583 77.401 5.813 1.00 49.25 294 PRO A N 1
ATOM 2099 C CA . PRO A 1 266 ? 70.773 77.284 4.947 1.00 46.83 294 PRO A CA 1
ATOM 2100 C C . PRO A 1 266 ? 71.656 78.520 4.922 1.00 47.80 294 PRO A C 1
ATOM 2101 O O . PRO A 1 266 ? 72.869 78.394 4.707 1.00 43.96 294 PRO A O 1
ATOM 2105 N N . GLU A 1 267 ? 71.088 79.712 5.121 1.00 48.19 295 GLU A N 1
ATOM 2106 C CA . GLU A 1 267 ? 71.898 80.925 5.120 1.00 47.71 295 GLU A CA 1
ATOM 2107 C C . GLU A 1 267 ? 72.918 80.898 6.252 1.00 48.98 295 GLU A C 1
ATOM 2108 O O . GLU A 1 267 ? 74.048 81.379 6.097 1.00 45.43 295 GLU A O 1
ATOM 2114 N N . CYS A 1 268 ? 72.535 80.344 7.403 1.00 48.55 296 CYS A N 1
ATOM 2115 C CA . CYS A 1 268 ? 73.481 80.194 8.502 1.00 44.13 296 CYS A CA 1
ATOM 2116 C C . CYS A 1 268 ? 74.552 79.159 8.171 1.00 43.84 296 CYS A C 1
ATOM 2117 O O . CYS A 1 268 ? 75.725 79.336 8.523 1.00 41.92 296 CYS A O 1
ATOM 2120 N N . TYR A 1 269 ? 74.168 78.064 7.505 1.00 44.84 297 TYR A N 1
ATOM 2121 C CA . TYR A 1 269 ? 75.167 77.099 7.061 1.00 45.42 297 TYR A CA 1
ATOM 2122 C C . TYR A 1 269 ? 76.151 77.742 6.094 1.00 51.39 297 TYR A C 1
ATOM 2123 O O . TYR A 1 269 ? 77.354 77.464 6.144 1.00 47.84 297 TYR A O 1
ATOM 2132 N N . GLN A 1 270 ? 75.648 78.586 5.189 1.00 46.42 298 GLN A N 1
ATOM 2133 C CA . GLN A 1 270 ? 76.526 79.299 4.266 1.00 49.18 298 GLN A CA 1
ATOM 2134 C C . GLN A 1 270 ? 77.594 80.088 5.018 1.00 41.48 298 GLN A C 1
ATOM 2135 O O . GLN A 1 270 ? 78.774 80.055 4.650 1.00 45.68 298 GLN A O 1
ATOM 2141 N N . LYS A 1 271 ? 77.201 80.803 6.078 1.00 43.31 299 LYS A N 1
ATOM 2142 C CA . LYS A 1 271 ? 78.179 81.578 6.838 1.00 43.12 299 LYS A CA 1
ATOM 2143 C C . LYS A 1 271 ? 79.136 80.684 7.622 1.00 44.50 299 LYS A C 1
ATOM 2144 O O . LYS A 1 271 ? 80.291 81.066 7.848 1.00 42.81 299 LYS A O 1
ATOM 2150 N N . VAL A 1 272 ? 78.693 79.499 8.040 1.00 43.53 300 VAL A N 1
ATOM 2151 C CA . VAL A 1 272 ? 79.613 78.582 8.709 1.00 44.36 300 VAL A CA 1
ATOM 2152 C C . VAL A 1 272 ? 80.675 78.100 7.729 1.00 45.08 300 VAL A C 1
ATOM 2153 O O . VAL A 1 272 ? 81.872 78.087 8.040 1.00 47.57 300 VAL A O 1
ATOM 2157 N N . VAL A 1 273 ? 80.246 77.688 6.534 1.00 44.19 301 VAL A N 1
ATOM 2158 C CA . VAL A 1 273 ? 81.179 77.220 5.514 1.00 45.07 301 VAL A CA 1
ATOM 2159 C C . VAL A 1 273 ? 82.203 78.301 5.188 1.00 43.93 301 VAL A C 1
ATOM 2160 O O . VAL A 1 273 ? 83.410 78.041 5.128 1.00 45.16 301 VAL A O 1
ATOM 2164 N N . GLN A 1 274 ? 81.736 79.532 4.969 1.00 47.30 302 GLN A N 1
ATOM 2165 C CA . GLN A 1 274 ? 82.655 80.604 4.603 1.00 50.67 302 GLN A CA 1
ATOM 2166 C C . GLN A 1 274 ? 83.686 80.852 5.699 1.00 50.32 302 GLN A C 1
ATOM 2167 O O . GLN A 1 274 ? 84.866 81.081 5.411 1.00 48.26 302 GLN A O 1
ATOM 2173 N N . GLU A 1 275 ? 83.253 80.824 6.960 1.00 48.70 303 GLU A N 1
ATOM 2174 C CA . GLU A 1 275 ? 84.186 81.005 8.068 1.00 46.54 303 GLU A CA 1
ATOM 2175 C C . GLU A 1 275 ? 85.218 79.881 8.111 1.00 51.81 303 GLU A C 1
ATOM 2176 O O . GLU A 1 275 ? 86.422 80.132 8.239 1.00 51.68 303 GLU A O 1
ATOM 2182 N N . GLN A 1 276 ? 84.763 78.631 7.996 1.00 46.74 304 GLN A N 1
ATOM 2183 C CA . GLN A 1 276 ? 85.683 77.502 8.090 1.00 44.31 304 GLN A CA 1
ATOM 2184 C C . GLN A 1 276 ? 86.618 77.438 6.887 1.00 52.43 304 GLN A C 1
ATOM 2185 O O . GLN A 1 276 ? 87.813 77.153 7.039 1.00 53.02 304 GLN A O 1
ATOM 2191 N N . LEU A 1 277 ? 86.097 77.689 5.682 1.00 54.25 305 LEU A N 1
ATOM 2192 C CA . LEU A 1 277 ? 86.949 77.672 4.497 1.00 52.04 305 LEU A CA 1
ATOM 2193 C C . LEU A 1 277 ? 87.959 78.815 4.515 1.00 53.33 305 LEU A C 1
ATOM 2194 O O . LEU A 1 277 ? 89.084 78.655 4.028 1.00 58.84 305 LEU A O 1
ATOM 2199 N N . GLU A 1 278 ? 87.571 79.974 5.049 1.00 55.18 306 GLU A N 1
ATOM 2200 C CA . GLU A 1 278 ? 88.521 81.076 5.180 1.00 60.10 306 GLU A CA 1
ATOM 2201 C C . GLU A 1 278 ? 89.667 80.701 6.111 1.00 63.51 306 GLU A C 1
ATOM 2202 O O . GLU A 1 278 ? 90.823 81.065 5.864 1.00 62.42 306 GLU A O 1
ATOM 2208 N N . ILE A 1 279 ? 89.364 79.983 7.196 1.00 59.67 307 ILE A N 1
ATOM 2209 C CA . ILE A 1 279 ? 90.416 79.529 8.101 1.00 58.03 307 ILE A CA 1
ATOM 2210 C C . ILE A 1 279 ? 91.364 78.573 7.386 1.00 57.94 307 ILE A C 1
ATOM 2211 O O . ILE A 1 279 ? 92.587 78.632 7.569 1.00 59.03 307 ILE A O 1
ATOM 2216 N N . LEU A 1 280 ? 90.820 77.692 6.541 1.00 57.24 308 LEU A N 1
ATOM 2217 C CA . LEU A 1 280 ? 91.665 76.754 5.814 1.00 54.87 308 LEU A CA 1
ATOM 2218 C C . LEU A 1 280 ? 92.485 77.446 4.734 1.00 64.52 308 LEU A C 1
ATOM 2219 O O . LEU A 1 280 ? 93.597 77.002 4.424 1.00 63.76 308 LEU A O 1
ATOM 2224 N N . SER A 1 281 ? 91.953 78.519 4.142 1.00 64.62 309 SER A N 1
ATOM 2225 C CA . SER A 1 281 ? 92.696 79.250 3.118 1.00 69.34 309 SER A CA 1
ATOM 2226 C C . SER A 1 281 ? 94.015 79.790 3.654 1.00 67.87 309 SER A C 1
ATOM 2227 O O . SER A 1 281 ? 94.988 79.905 2.901 1.00 71.62 309 SER A O 1
ATOM 2230 N N . ASN A 1 282 ? 94.062 80.092 4.957 1.00 70.13 310 ASN A N 1
ATOM 2231 C CA . ASN A 1 282 ? 95.275 80.720 5.552 1.00 71.33 310 ASN A CA 1
ATOM 2232 C C . ASN A 1 282 ? 96.190 79.666 6.186 1.00 71.83 310 ASN A C 1
ATOM 2233 O O . ASN A 1 282 ? 97.055 80.056 6.991 1.00 74.02 310 ASN A O 1
ATOM 2238 N N . LYS A 1 283 ? 96.012 78.390 5.840 1.00 69.78 311 LYS A N 1
ATOM 2239 C CA . LYS A 1 283 ? 96.873 77.336 6.351 1.00 71.26 311 LYS A CA 1
ATOM 2240 C C . LYS A 1 283 ? 97.445 76.540 5.189 1.00 76.38 311 LYS A C 1
ATOM 2241 O O . LYS A 1 283 ? 96.805 76.386 4.145 1.00 78.61 311 LYS A O 1
ATOM 2247 N N . GLU A 1 284 ? 98.656 76.024 5.383 1.00 81.67 312 GLU A N 1
ATOM 2248 C CA . GLU A 1 284 ? 99.232 75.111 4.410 1.00 87.86 312 GLU A CA 1
ATOM 2249 C C . GLU A 1 284 ? 98.632 73.724 4.599 1.00 88.20 312 GLU A C 1
ATOM 2250 O O . GLU A 1 284 ? 98.252 73.340 5.707 1.00 86.73 312 GLU A O 1
ATOM 2256 N N . GLU A 1 285 ? 98.518 72.984 3.503 1.00 91.77 313 GLU A N 1
ATOM 2257 C CA . GLU A 1 285 ? 97.932 71.653 3.578 1.00 92.22 313 GLU A CA 1
ATOM 2258 C C . GLU A 1 285 ? 98.764 70.745 4.479 1.00 89.80 313 GLU A C 1
ATOM 2259 O O . GLU A 1 285 ? 99.996 70.732 4.415 1.00 94.72 313 GLU A O 1
ATOM 2265 N N . GLY A 1 286 ? 98.072 69.983 5.325 1.00 82.24 314 GLY A N 1
ATOM 2266 C CA . GLY A 1 286 ? 98.703 69.173 6.340 1.00 79.87 314 GLY A CA 1
ATOM 2267 C C . GLY A 1 286 ? 98.886 69.870 7.672 1.00 78.91 314 GLY A C 1
ATOM 2268 O O . GLY A 1 286 ? 99.071 69.194 8.691 1.00 81.37 314 GLY A O 1
ATOM 2269 N N . GLU A 1 287 ? 98.840 71.200 7.686 1.00 73.97 315 GLU A N 1
ATOM 2270 C CA . GLU A 1 287 ? 98.934 71.961 8.926 1.00 75.25 315 GLU A CA 1
ATOM 2271 C C . GLU A 1 287 ? 97.724 71.680 9.808 1.00 71.48 315 GLU A C 1
ATOM 2272 O O . GLU A 1 287 ? 96.577 71.770 9.358 1.00 68.98 315 GLU A O 1
ATOM 2278 N N . GLU A 1 288 ? 97.979 71.342 11.067 1.00 71.69 316 GLU A N 1
ATOM 2279 C CA . GLU A 1 288 ? 96.897 71.012 11.983 1.00 67.83 316 GLU A CA 1
ATOM 2280 C C . GLU A 1 288 ? 96.156 72.270 12.419 1.00 63.93 316 GLU A C 1
ATOM 2281 O O . GLU A 1 288 ? 96.721 73.366 12.469 1.00 60.92 316 GLU A O 1
ATOM 2287 N N . ILE A 1 289 ? 94.868 72.102 12.726 1.00 61.82 317 ILE A N 1
ATOM 2288 C CA . ILE A 1 289 ? 94.112 73.184 13.343 1.00 55.35 317 ILE A CA 1
ATOM 2289 C C . ILE A 1 289 ? 94.759 73.527 14.677 1.00 56.75 317 ILE A C 1
ATOM 2290 O O . ILE A 1 289 ? 95.231 72.644 15.404 1.00 57.67 317 ILE A O 1
ATOM 2295 N N . THR A 1 290 ? 94.787 74.813 15.006 1.00 53.71 318 THR A N 1
ATOM 2296 C CA . THR A 1 290 ? 95.420 75.264 16.234 1.00 57.63 318 THR A CA 1
ATOM 2297 C C . THR A 1 290 ? 94.389 75.907 17.150 1.00 55.80 318 THR A C 1
ATOM 2298 O O . THR A 1 290 ? 93.253 76.183 16.759 1.00 50.61 318 THR A O 1
ATOM 2302 N N . TRP A 1 291 ? 94.818 76.139 18.393 1.00 53.77 319 TRP A N 1
ATOM 2303 C CA . TRP A 1 291 ? 94.003 76.881 19.345 1.00 54.08 319 TRP A CA 1
ATOM 2304 C C . TRP A 1 291 ? 93.684 78.275 18.824 1.00 59.04 319 TRP A C 1
ATOM 2305 O O . TRP A 1 291 ? 92.596 78.804 19.077 1.00 58.55 319 TRP A O 1
ATOM 2316 N N . LYS A 1 292 ? 94.577 78.845 18.024 1.00 60.38 320 LYS A N 1
ATOM 2317 C CA . LYS A 1 292 ? 94.295 80.159 17.468 1.00 63.68 320 LYS A CA 1
ATOM 2318 C C . LYS A 1 292 ? 93.215 80.010 16.415 1.00 60.45 320 LYS A C 1
ATOM 2319 O O . LYS A 1 292 ? 92.316 80.823 16.340 1.00 56.92 320 LYS A O 1
ATOM 2325 N N . ASP A 1 293 ? 93.295 78.970 15.602 1.00 58.21 321 ASP A N 1
ATOM 2326 C CA . ASP A 1 293 ? 92.221 78.731 14.640 1.00 55.72 321 ASP A CA 1
ATOM 2327 C C . ASP A 1 293 ? 90.884 78.573 15.348 1.00 54.47 321 ASP A C 1
ATOM 2328 O O . ASP A 1 293 ? 89.855 79.069 14.872 1.00 52.85 321 ASP A O 1
ATOM 2333 N N . LEU A 1 294 ? 90.896 77.898 16.477 1.00 55.31 322 LEU A N 1
ATOM 2334 C CA . LEU A 1 294 ? 89.694 77.667 17.239 1.00 55.96 322 LEU A CA 1
ATOM 2335 C C . LEU A 1 294 ? 89.024 78.966 17.619 1.00 51.58 322 LEU A C 1
ATOM 2336 O O . LEU A 1 294 ? 87.834 79.112 17.454 1.00 52.90 322 LEU A O 1
ATOM 2341 N N . LYS A 1 295 ? 89.794 79.906 18.143 1.00 54.68 323 LYS A N 1
ATOM 2342 C CA . LYS A 1 295 ? 89.247 81.191 18.555 1.00 53.07 323 LYS A CA 1
ATOM 2343 C C . LYS A 1 295 ? 88.736 82.007 17.374 1.00 53.27 323 LYS A C 1
ATOM 2344 O O . LYS A 1 295 ? 87.974 82.958 17.579 1.00 51.34 323 LYS A O 1
ATOM 2350 N N . ALA A 1 296 ? 89.136 81.659 16.149 1.00 50.45 324 ALA A N 1
ATOM 2351 C CA . ALA A 1 296 ? 88.645 82.348 14.963 1.00 52.41 324 ALA A CA 1
ATOM 2352 C C . ALA A 1 296 ? 87.297 81.827 14.482 1.00 54.57 324 ALA A C 1
ATOM 2353 O O . ALA A 1 296 ? 86.731 82.402 13.546 1.00 47.80 324 ALA A O 1
ATOM 2355 N N . MET A 1 297 ? 86.769 80.770 15.097 1.00 53.21 325 MET A N 1
ATOM 2356 C CA . MET A 1 297 ? 85.478 80.205 14.692 1.00 51.59 325 MET A CA 1
ATOM 2357 C C . MET A 1 297 ? 84.322 80.876 15.434 1.00 50.53 325 MET A C 1
ATOM 2358 O O . MET A 1 297 ? 83.501 80.220 16.072 1.00 48.70 325 MET A O 1
ATOM 2363 N N . LYS A 1 298 ? 84.264 82.207 15.342 1.00 48.29 326 LYS A N 1
ATOM 2364 C CA . LYS A 1 298 ? 83.298 82.969 16.128 1.00 50.73 326 LYS A CA 1
ATOM 2365 C C . LYS A 1 298 ? 81.860 82.666 15.718 1.00 47.38 326 LYS A C 1
ATOM 2366 O O . LYS A 1 298 ? 81.007 82.405 16.574 1.00 49.66 326 LYS A O 1
ATOM 2372 N N . TYR A 1 299 ? 81.564 82.701 14.417 1.00 45.41 327 TYR A N 1
ATOM 2373 C CA . TYR A 1 299 ? 80.189 82.444 13.996 1.00 47.16 327 TYR A CA 1
ATOM 2374 C C . TYR A 1 299 ? 79.788 81.003 14.273 1.00 42.81 327 TYR A C 1
ATOM 2375 O O . TYR A 1 299 ? 78.642 80.734 14.656 1.00 44.41 327 TYR A O 1
ATOM 2384 N N . THR A 1 300 ? 80.710 80.060 14.062 1.00 45.42 328 THR A N 1
ATOM 2385 C CA . THR A 1 300 ? 80.420 78.664 14.370 1.00 42.15 328 THR A CA 1
ATOM 2386 C C . THR A 1 300 ? 80.026 78.497 15.832 1.00 41.92 328 THR A C 1
ATOM 2387 O O . THR A 1 300 ? 79.080 77.766 16.146 1.00 44.02 328 THR A O 1
ATOM 2391 N N . TRP A 1 301 ? 80.742 79.164 16.742 1.00 43.12 329 TRP A N 1
ATOM 2392 C CA . TRP A 1 301 ? 80.369 79.119 18.152 1.00 41.60 329 TRP A CA 1
ATOM 2393 C C . TRP A 1 301 ? 79.042 79.826 18.411 1.00 44.08 329 TRP A C 1
ATOM 2394 O O . TRP A 1 301 ? 78.321 79.458 19.347 1.00 41.46 329 TRP A O 1
ATOM 2405 N N . GLN A 1 302 ? 78.700 80.835 17.604 1.00 42.17 330 GLN A N 1
ATOM 2406 C CA . GLN A 1 302 ? 77.385 81.457 17.737 1.00 46.15 330 GLN A CA 1
ATOM 2407 C C . GLN A 1 302 ? 76.284 80.483 17.344 1.00 41.52 330 GLN A C 1
ATOM 2408 O O . GLN A 1 302 ? 75.225 80.442 17.983 1.00 40.60 330 GLN A O 1
ATOM 2414 N N . VAL A 1 303 ? 76.517 79.687 16.296 1.00 41.39 331 VAL A N 1
ATOM 2415 C CA . VAL A 1 303 ? 75.552 78.665 15.903 1.00 42.90 331 VAL A CA 1
ATOM 2416 C C . VAL A 1 303 ? 75.387 77.633 17.009 1.00 38.88 331 VAL A C 1
ATOM 2417 O O . VAL A 1 303 ? 74.268 77.205 17.322 1.00 40.61 331 VAL A O 1
ATOM 2421 N N . ALA A 1 304 ? 76.500 77.204 17.610 1.00 38.64 332 ALA A N 1
ATOM 2422 C CA . ALA A 1 304 ? 76.422 76.233 18.698 1.00 42.25 332 ALA A CA 1
ATOM 2423 C C . ALA A 1 304 ? 75.634 76.784 19.878 1.00 39.01 332 ALA A C 1
ATOM 2424 O O . ALA A 1 304 ? 74.844 76.060 20.498 1.00 40.68 332 ALA A O 1
ATOM 2426 N N . GLN A 1 305 ? 75.850 78.059 20.221 1.00 40.49 333 GLN A N 1
ATOM 2427 C CA . GLN A 1 305 ? 75.114 78.660 21.330 1.00 38.14 333 GLN A CA 1
ATOM 2428 C C . GLN A 1 305 ? 73.618 78.718 21.046 1.00 41.21 333 GLN A C 1
ATOM 2429 O O . GLN A 1 305 ? 72.804 78.404 21.922 1.00 39.80 333 GLN A O 1
ATOM 2435 N N . GLU A 1 306 ? 73.234 79.112 19.827 1.00 42.61 334 GLU A N 1
ATOM 2436 C CA . GLU A 1 306 ? 71.814 79.177 19.492 1.00 41.45 334 GLU A CA 1
ATOM 2437 C C . GLU A 1 306 ? 71.171 77.796 19.497 1.00 40.94 334 GLU A C 1
ATOM 2438 O O . GLU A 1 306 ? 69.982 77.665 19.812 1.00 43.71 334 GLU A O 1
ATOM 2444 N N . THR A 1 307 ? 71.939 76.758 19.160 1.00 41.42 335 THR A N 1
ATOM 2445 C CA . THR A 1 307 ? 71.446 75.394 19.327 1.00 40.60 335 THR A CA 1
ATOM 2446 C C . THR A 1 307 ? 71.185 75.097 20.798 1.00 40.36 335 THR A C 1
ATOM 2447 O O . THR A 1 307 ? 70.166 74.489 21.146 1.00 40.56 335 THR A O 1
ATOM 2451 N N . LEU A 1 308 ? 72.095 75.524 21.675 1.00 42.16 336 LEU A N 1
ATOM 2452 C CA . LEU A 1 308 ? 71.915 75.309 23.106 1.00 40.39 336 LEU A CA 1
ATOM 2453 C C . LEU A 1 308 ? 70.737 76.105 23.658 1.00 41.98 336 LEU A C 1
ATOM 2454 O O . LEU A 1 308 ? 70.055 75.636 24.575 1.00 38.86 336 LEU A O 1
ATOM 2459 N N . ARG A 1 309 ? 70.494 77.311 23.138 1.00 42.16 337 ARG A N 1
ATOM 2460 C CA . ARG A 1 309 ? 69.351 78.088 23.617 1.00 42.97 337 ARG A CA 1
ATOM 2461 C C . A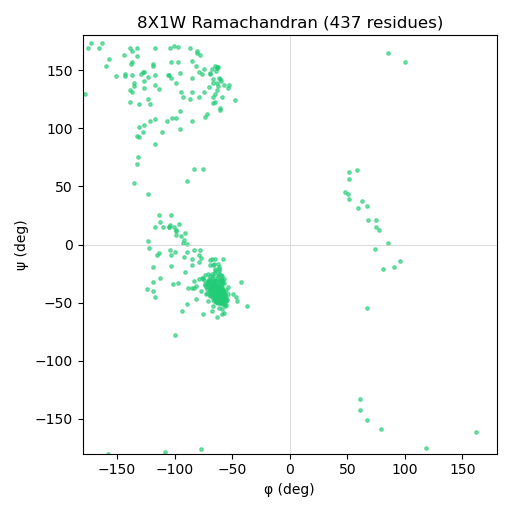RG A 1 309 ? 68.039 77.376 23.315 1.00 40.64 337 ARG A C 1
ATOM 2462 O O . ARG A 1 309 ? 67.181 77.229 24.194 1.00 43.09 337 ARG A O 1
ATOM 2470 N N . MET A 1 310 ? 67.863 76.935 22.070 1.00 39.90 338 MET A N 1
ATOM 2471 C CA . MET A 1 310 ? 66.588 76.343 21.680 1.00 41.82 338 MET A CA 1
ATOM 2472 C C . MET A 1 310 ? 66.392 74.948 22.264 1.00 43.43 338 MET A C 1
ATOM 2473 O O . MET A 1 310 ? 65.258 74.566 22.571 1.00 39.93 338 MET A O 1
ATOM 2478 N N . PHE A 1 311 ? 67.464 74.171 22.418 1.00 44.10 339 PHE A N 1
ATOM 2479 C CA . PHE A 1 311 ? 67.382 72.798 22.923 1.00 39.62 339 PHE A CA 1
ATOM 2480 C C . PHE A 1 311 ? 68.414 72.584 24.022 1.00 42.87 339 PHE A C 1
ATOM 2481 O O . PHE A 1 311 ? 69.442 71.930 23.806 1.00 40.24 339 PHE A O 1
ATOM 2489 N N . PRO A 1 312 ? 68.169 73.112 25.217 1.00 41.19 340 PRO A N 1
ATOM 2490 C CA . PRO A 1 312 ? 69.146 72.967 26.299 1.00 42.61 340 PRO A CA 1
ATOM 2491 C C . PRO A 1 312 ? 69.263 71.517 26.728 1.00 43.49 340 PRO A C 1
ATOM 2492 O O . PRO A 1 312 ? 68.254 70.861 27.031 1.00 42.23 340 PRO A O 1
ATOM 2496 N N . PRO A 1 313 ? 70.483 70.974 26.746 1.00 39.30 341 PRO A N 1
ATOM 2497 C CA . PRO A 1 313 ? 70.650 69.585 27.189 1.00 40.12 341 PRO A CA 1
ATOM 2498 C C . PRO A 1 313 ? 70.330 69.406 28.658 1.00 43.34 341 PRO A C 1
ATOM 2499 O O . PRO A 1 313 ? 69.943 68.305 29.066 1.00 44.47 341 PRO A O 1
ATOM 2503 N N . VAL A 1 314 ? 70.484 70.456 29.458 1.00 42.56 342 VAL A N 1
ATOM 2504 C CA . VAL A 1 314 ? 70.211 70.436 30.891 1.00 46.56 342 VAL A CA 1
ATOM 2505 C C . VAL A 1 314 ? 69.146 71.490 31.175 1.00 51.99 342 VAL A C 1
ATOM 2506 O O . VAL A 1 314 ? 69.432 72.694 31.143 1.00 49.42 342 VAL A O 1
ATOM 2510 N N . PHE A 1 315 ? 67.913 71.044 31.438 1.00 53.47 343 PHE A N 1
ATOM 2511 C CA . PHE A 1 315 ? 66.811 71.976 31.666 1.00 55.92 343 PHE A CA 1
ATOM 2512 C C . PHE A 1 315 ? 67.009 72.824 32.920 1.00 57.07 343 PHE A C 1
ATOM 2513 O O . PHE A 1 315 ? 66.443 73.919 33.011 1.00 55.52 343 PHE A O 1
ATOM 2521 N N . GLY A 1 316 ? 67.793 72.345 33.878 1.00 55.88 344 GLY A N 1
ATOM 2522 C CA . GLY A 1 316 ? 68.039 73.072 35.112 1.00 54.32 344 GLY A CA 1
ATOM 2523 C C . GLY A 1 316 ? 68.572 72.121 36.169 1.00 61.28 344 GLY A C 1
ATOM 2524 O O . GLY A 1 316 ? 69.031 71.025 35.855 1.00 62.96 344 GLY A O 1
ATOM 2525 N N . THR A 1 317 ? 68.467 72.548 37.427 1.00 57.97 345 THR A N 1
ATOM 2526 C CA . THR A 1 317 ? 69.072 71.790 38.520 1.00 59.94 345 THR A CA 1
ATOM 2527 C C . THR A 1 317 ? 68.647 72.400 39.851 1.00 60.71 345 THR A C 1
ATOM 2528 O O . THR A 1 317 ? 68.026 73.467 39.905 1.00 60.85 345 THR A O 1
ATOM 2532 N N . PHE A 1 318 ? 69.021 71.712 40.930 1.00 57.52 346 PHE A N 1
ATOM 2533 C CA . PHE A 1 318 ? 68.430 71.888 42.249 1.00 60.02 346 PHE A CA 1
ATOM 2534 C C . PHE A 1 318 ? 69.459 72.356 43.268 1.00 59.50 346 PHE A C 1
ATOM 2535 O O . PHE A 1 318 ? 70.657 72.096 43.137 1.00 61.90 346 PHE A O 1
ATOM 2543 N N . ARG A 1 319 ? 68.962 73.049 44.293 1.00 56.58 347 ARG A N 1
ATOM 2544 C CA . ARG A 1 319 ? 69.751 73.496 45.432 1.00 59.25 347 ARG A CA 1
ATOM 2545 C C . ARG A 1 319 ? 68.930 73.280 46.694 1.00 61.51 347 ARG A C 1
ATOM 2546 O O . ARG A 1 319 ? 67.737 72.973 46.637 1.00 63.05 347 ARG A O 1
ATOM 2554 N N . LYS A 1 320 ? 69.580 73.433 47.846 1.00 62.20 348 LYS A N 1
ATOM 2555 C CA . LYS A 1 320 ? 68.922 73.298 49.139 1.00 69.35 348 LYS A CA 1
ATOM 2556 C C . LYS A 1 320 ? 69.187 74.546 49.967 1.00 64.35 348 LYS A C 1
ATOM 2557 O O . LYS A 1 320 ? 70.324 75.021 50.035 1.00 63.24 348 LYS A O 1
ATOM 2563 N N . ALA A 1 321 ? 68.136 75.069 50.594 1.00 69.41 349 ALA A N 1
ATOM 2564 C CA . ALA A 1 321 ? 68.239 76.261 51.432 1.00 71.34 349 ALA A CA 1
ATOM 2565 C C . ALA A 1 321 ? 68.936 75.908 52.742 1.00 75.52 349 ALA A C 1
ATOM 2566 O O . ALA A 1 321 ? 68.382 75.176 53.568 1.00 80.13 349 ALA A O 1
ATOM 2568 N N . ILE A 1 322 ? 70.170 76.403 52.893 1.00 73.79 350 ILE A N 1
ATOM 2569 C CA . ILE A 1 322 ? 70.983 76.112 54.110 1.00 81.12 350 ILE A CA 1
ATOM 2570 C C . ILE A 1 322 ? 70.731 77.216 55.137 1.00 85.35 350 ILE A C 1
ATOM 2571 O O . ILE A 1 322 ? 71.395 77.196 56.188 1.00 90.41 350 ILE A O 1
ATOM 2576 N N . THR A 1 323 ? 69.824 78.146 54.830 1.00 84.05 351 THR A N 1
ATOM 2577 C CA . THR A 1 323 ? 69.465 79.236 55.773 1.00 85.89 351 THR A CA 1
ATOM 2578 C C . THR A 1 323 ? 68.097 79.785 55.372 1.00 87.88 351 THR A C 1
ATOM 2579 O O . THR A 1 323 ? 67.751 79.671 54.181 1.00 87.01 351 THR A O 1
ATOM 2583 N N . ASP A 1 324 ? 67.348 80.354 56.318 1.00 89.50 352 ASP A N 1
ATOM 2584 C CA . ASP A 1 324 ? 66.064 80.997 55.938 1.00 88.94 352 ASP A CA 1
ATOM 2585 C C . ASP A 1 324 ? 66.405 82.186 55.038 1.00 88.70 352 ASP A C 1
ATOM 2586 O O . ASP A 1 324 ? 67.178 83.054 55.487 1.00 88.34 352 ASP A O 1
ATOM 2591 N N . ILE A 1 325 ? 65.871 82.213 53.816 1.00 87.56 353 ILE A N 1
ATOM 2592 C CA . ILE A 1 325 ? 66.243 83.295 52.857 1.00 88.20 353 ILE A CA 1
ATOM 2593 C C . ILE A 1 325 ? 65.021 84.178 52.599 1.00 88.16 353 ILE A C 1
ATOM 2594 O O . ILE A 1 325 ? 63.930 83.624 52.365 1.00 87.13 353 ILE A O 1
ATOM 2599 N N . GLN A 1 326 ? 65.207 85.499 52.642 1.00 88.03 354 GLN A N 1
ATOM 2600 C CA . GLN A 1 326 ? 64.091 86.440 52.370 1.00 93.19 354 GLN A CA 1
ATOM 2601 C C . GLN A 1 326 ? 64.151 86.855 50.898 1.00 91.42 354 GLN A C 1
ATOM 2602 O O . GLN A 1 326 ? 65.138 87.507 50.511 1.00 93.32 354 GLN A O 1
ATOM 2608 N N . TYR A 1 327 ? 63.138 86.478 50.113 1.00 89.53 355 TYR A N 1
ATOM 2609 C CA . TYR A 1 327 ? 63.143 86.798 48.662 1.00 91.35 355 TYR A CA 1
ATOM 2610 C C . TYR A 1 327 ? 61.743 87.226 48.216 1.00 93.86 355 TYR A C 1
ATOM 2611 O O . TYR A 1 327 ? 60.764 86.535 48.563 1.00 91.09 355 TYR A O 1
ATOM 2620 N N . ASP A 1 328 ? 61.657 88.330 47.468 1.00 98.02 356 ASP A N 1
ATOM 2621 C CA . ASP A 1 328 ? 60.350 88.796 46.932 1.00 99.15 356 ASP A CA 1
ATOM 2622 C C . ASP A 1 328 ? 59.301 88.789 48.048 1.00 101.56 356 ASP A C 1
ATOM 2623 O O . ASP A 1 328 ? 58.178 88.313 47.792 1.00 99.70 356 ASP A O 1
ATOM 2628 N N . GLY A 1 329 ? 59.645 89.295 49.237 1.00 98.21 357 GLY A N 1
ATOM 2629 C CA . GLY A 1 329 ? 58.653 89.372 50.282 1.00 97.23 357 GLY A CA 1
ATOM 2630 C C . GLY A 1 329 ? 58.424 88.073 51.025 1.00 98.54 357 GLY A C 1
ATOM 2631 O O . GLY A 1 329 ? 57.911 88.100 52.151 1.00 98.95 357 GLY A O 1
ATOM 2632 N N . TYR A 1 330 ? 58.788 86.943 50.431 1.00 97.81 358 TYR A N 1
ATOM 2633 C CA . TYR A 1 330 ? 58.575 85.627 51.013 1.00 99.38 358 TYR A CA 1
ATOM 2634 C C . TYR A 1 330 ? 59.835 85.152 51.725 1.00 98.28 358 TYR A C 1
ATOM 2635 O O . TYR A 1 330 ? 60.905 85.759 51.638 1.00 96.61 358 TYR A O 1
ATOM 2644 N N . THR A 1 331 ? 59.690 84.051 52.467 1.00 99.22 359 THR A N 1
ATOM 2645 C CA . THR A 1 331 ? 60.841 83.492 53.219 1.00 98.17 359 THR A CA 1
ATOM 2646 C C . THR A 1 331 ? 61.005 82.015 52.863 1.00 95.76 359 THR A C 1
ATOM 2647 O O . THR A 1 331 ? 60.221 81.200 53.384 1.00 93.90 359 THR A O 1
ATOM 2651 N N . ILE A 1 332 ? 61.979 81.686 52.011 1.00 92.59 360 ILE A N 1
ATOM 2652 C CA . ILE A 1 332 ? 62.245 80.251 51.699 1.00 90.83 360 ILE A CA 1
ATOM 2653 C C . ILE A 1 332 ? 62.899 79.627 52.935 1.00 87.93 360 ILE A C 1
ATOM 2654 O O . ILE A 1 332 ? 64.037 80.015 53.264 1.00 88.06 360 ILE A O 1
ATOM 2659 N N . PRO A 1 333 ? 62.222 78.698 53.645 1.00 87.90 361 PRO A N 1
ATOM 2660 C CA . PRO A 1 333 ? 62.757 78.131 54.887 1.00 88.33 361 PRO A CA 1
ATOM 2661 C C . PRO A 1 333 ? 63.978 77.234 54.644 1.00 86.22 361 PRO A C 1
ATOM 2662 O O . PRO A 1 333 ? 64.025 76.579 53.621 1.00 80.26 361 PRO A O 1
ATOM 2666 N N . LYS A 1 334 ? 64.922 77.223 55.589 1.00 86.00 362 LYS A N 1
ATOM 2667 C CA . LYS A 1 334 ? 66.114 76.345 55.465 1.00 84.57 362 LYS A CA 1
ATOM 2668 C C . LYS A 1 334 ? 65.648 74.890 55.378 1.00 83.73 362 LYS A C 1
ATOM 2669 O O . LYS A 1 334 ? 64.695 74.536 56.097 1.00 84.22 362 LYS A O 1
ATOM 2675 N N . GLY A 1 335 ? 66.295 74.085 54.531 1.00 82.27 363 GLY A N 1
ATOM 2676 C CA . GLY A 1 335 ? 65.892 72.677 54.348 1.00 78.68 363 GLY A CA 1
ATOM 2677 C C . GLY A 1 335 ? 64.977 72.523 53.149 1.00 77.33 363 GLY A C 1
ATOM 2678 O O . GLY A 1 335 ? 64.773 71.377 52.706 1.00 77.70 363 GLY A O 1
ATOM 2679 N N . TRP A 1 336 ? 64.444 73.637 52.642 1.00 77.97 364 TRP A N 1
ATOM 2680 C CA . TRP A 1 336 ? 63.577 73.599 51.435 1.00 75.10 364 TRP A CA 1
ATOM 2681 C C . TRP A 1 336 ? 64.447 73.449 50.184 1.00 70.35 364 TRP A C 1
ATOM 2682 O O . TRP A 1 336 ? 65.662 73.710 50.274 1.00 70.26 364 TRP A O 1
ATOM 2693 N N . LYS A 1 337 ? 63.838 73.055 49.063 1.00 66.54 365 LYS A N 1
ATOM 2694 C CA . LYS A 1 337 ? 64.599 72.878 47.797 1.00 70.45 365 LYS A CA 1
ATOM 2695 C C . LYS A 1 337 ? 64.302 74.043 46.849 1.00 72.03 365 LYS A C 1
ATOM 2696 O O . LYS A 1 337 ? 63.165 74.547 46.872 1.00 70.73 365 LYS A O 1
ATOM 2702 N N . LEU A 1 338 ? 65.295 74.454 46.056 1.00 69.04 366 LEU A N 1
ATOM 2703 C CA . LEU A 1 338 ? 65.107 75.533 45.099 1.00 65.29 366 LEU A CA 1
ATOM 2704 C C . LEU A 1 338 ? 65.464 75.016 43.715 1.00 63.74 366 LEU A C 1
ATOM 2705 O O . LEU A 1 338 ? 66.380 74.204 43.566 1.00 63.10 366 LEU A O 1
ATOM 2710 N N . LEU A 1 339 ? 64.737 75.487 42.706 1.00 59.29 367 LEU A N 1
ATOM 2711 C CA . LEU A 1 339 ? 64.966 75.061 41.334 1.00 59.29 367 LEU A CA 1
ATOM 2712 C C . LEU A 1 339 ? 64.952 76.269 40.412 1.00 60.91 367 LEU A C 1
ATOM 2713 O O . LEU A 1 339 ? 64.094 77.148 40.535 1.00 58.48 367 LEU A O 1
ATOM 2718 N N . TRP A 1 340 ? 65.903 76.297 39.485 1.00 56.30 368 TRP A N 1
ATOM 2719 C CA . TRP A 1 340 ? 65.921 77.238 38.377 1.00 52.51 368 TRP A CA 1
ATOM 2720 C C . TRP A 1 340 ? 65.864 76.447 37.080 1.00 55.79 368 TRP A C 1
ATOM 2721 O O . TRP A 1 340 ? 66.264 75.280 37.026 1.00 56.35 368 TRP A O 1
ATOM 2732 N N . THR A 1 341 ? 65.367 77.086 36.026 1.00 52.48 369 THR A N 1
ATOM 2733 C CA . THR A 1 341 ? 65.264 76.419 34.741 1.00 55.33 369 THR A CA 1
ATOM 2734 C C . THR A 1 341 ? 65.570 77.398 33.616 1.00 53.52 369 THR A C 1
ATOM 2735 O O . THR A 1 341 ? 65.253 78.587 33.699 1.00 48.38 369 THR A O 1
ATOM 2739 N N . THR A 1 342 ? 66.205 76.877 32.564 1.00 53.96 370 THR A N 1
ATOM 2740 C CA . THR A 1 342 ? 66.401 77.660 31.350 1.00 49.82 370 THR A CA 1
ATOM 2741 C C . THR A 1 342 ? 65.080 77.992 30.675 1.00 52.62 370 THR A C 1
ATOM 2742 O O . THR A 1 342 ? 65.013 78.945 29.894 1.00 52.51 370 THR A O 1
ATOM 2746 N N . TYR A 1 343 ? 64.028 77.226 30.962 1.00 53.45 371 TYR A N 1
ATOM 2747 C CA . TYR A 1 343 ? 62.727 77.442 30.348 1.00 57.80 371 TYR A CA 1
ATOM 2748 C C . TYR A 1 343 ? 62.072 78.745 30.778 1.00 54.57 371 TYR A C 1
ATOM 2749 O O . TYR A 1 343 ? 61.070 79.141 30.172 1.00 55.95 371 TYR A O 1
ATOM 2758 N N . SER A 1 344 ? 62.587 79.409 31.812 1.00 51.61 372 SER A N 1
ATOM 2759 C CA . SER A 1 344 ? 62.035 80.707 32.161 1.00 54.88 372 SER A CA 1
ATOM 2760 C C . SER A 1 344 ? 62.643 81.843 31.349 1.00 55.93 372 SER A C 1
ATOM 2761 O O . SER A 1 344 ? 62.063 82.931 31.317 1.00 54.67 372 SER A O 1
ATOM 2764 N N . THR A 1 345 ? 63.798 81.635 30.706 1.00 52.66 373 THR A N 1
ATOM 2765 C CA . THR A 1 345 ? 64.345 82.671 29.832 1.00 50.43 373 THR A CA 1
ATOM 2766 C C . THR A 1 345 ? 64.623 82.227 28.402 1.00 50.12 373 THR A C 1
ATOM 2767 O O . THR A 1 345 ? 64.392 83.006 27.476 1.00 48.24 373 THR A O 1
ATOM 2771 N N . HIS A 1 346 ? 65.113 80.999 28.187 1.00 50.74 374 HIS A N 1
ATOM 2772 C CA . HIS A 1 346 ? 65.522 80.584 26.842 1.00 47.67 374 HIS A CA 1
ATOM 2773 C C . HIS A 1 346 ? 64.410 80.687 25.803 1.00 48.90 374 HIS A C 1
ATOM 2774 O O . HIS A 1 346 ? 64.657 81.264 24.729 1.00 46.09 374 HIS A O 1
ATOM 2781 N N . PRO A 1 347 ? 63.202 80.180 26.029 1.00 50.05 375 PRO A N 1
ATOM 2782 C CA . PRO A 1 347 ? 62.161 80.215 24.990 1.00 53.56 375 PRO A CA 1
ATOM 2783 C C . PRO A 1 347 ? 61.271 81.448 25.013 1.00 54.22 375 PRO A C 1
ATOM 2784 O O . PRO A 1 347 ? 60.246 81.451 24.325 1.00 59.90 375 PRO A O 1
ATOM 2788 N N . LYS A 1 348 ? 61.608 82.462 25.799 1.00 50.40 376 LYS A N 1
ATOM 2789 C CA . LYS A 1 348 ? 60.720 83.589 26.042 1.00 54.90 376 LYS A CA 1
ATOM 2790 C C . LYS A 1 348 ? 61.028 84.733 25.086 1.00 53.71 376 LYS A C 1
ATOM 2791 O O . LYS A 1 348 ? 62.188 85.131 24.933 1.00 54.98 376 LYS A O 1
ATOM 2797 N N . ASP A 1 349 ? 59.975 85.258 24.451 1.00 56.63 377 ASP A N 1
ATOM 2798 C CA . ASP A 1 349 ? 60.110 86.402 23.555 1.00 54.39 377 ASP A CA 1
ATOM 2799 C C . ASP A 1 349 ? 60.646 87.626 24.284 1.00 53.88 377 ASP A C 1
ATOM 2800 O O . ASP A 1 349 ? 61.325 88.464 23.678 1.00 57.61 377 ASP A O 1
ATOM 2805 N N . LEU A 1 350 ? 60.340 87.747 25.579 1.00 56.24 378 LEU A N 1
ATOM 2806 C CA . LEU A 1 350 ? 60.757 88.913 26.351 1.00 51.77 378 LEU A CA 1
ATOM 2807 C C . LEU A 1 350 ? 62.273 89.047 26.391 1.00 56.40 378 LEU A C 1
ATOM 2808 O O . LEU A 1 350 ? 62.801 90.166 26.399 1.00 52.80 378 LEU A O 1
ATOM 2813 N N . TYR A 1 351 ? 62.985 87.926 26.425 1.00 51.83 379 TYR A N 1
ATOM 2814 C CA . TYR A 1 351 ? 64.440 87.924 26.485 1.00 49.05 379 TYR A CA 1
ATOM 2815 C C . TYR A 1 351 ? 65.091 87.648 25.140 1.00 48.51 379 TYR A C 1
ATOM 2816 O O . TYR A 1 351 ? 66.162 88.197 24.860 1.00 48.80 379 TYR A O 1
ATOM 2825 N N . PHE A 1 352 ? 64.477 86.817 24.305 1.00 49.49 380 PHE A N 1
ATOM 2826 C CA . PHE A 1 352 ? 64.995 86.513 22.973 1.00 49.70 380 PHE A CA 1
ATOM 2827 C C . PHE A 1 352 ? 63.837 86.690 21.998 1.00 53.08 380 PHE A C 1
ATOM 2828 O O . PHE A 1 352 ? 62.973 85.814 21.883 1.00 51.97 380 PHE A O 1
ATOM 2836 N N . ASN A 1 353 ? 63.828 87.836 21.315 1.00 52.90 381 ASN A N 1
ATOM 2837 C CA . ASN A 1 353 ? 62.755 88.170 20.386 1.00 57.52 381 ASN A CA 1
ATOM 2838 C C . ASN A 1 353 ? 62.614 87.103 19.310 1.00 56.68 381 ASN A C 1
ATOM 2839 O O . ASN A 1 353 ? 63.606 86.619 18.757 1.00 50.43 381 ASN A O 1
ATOM 2844 N N . GLU A 1 354 ? 61.367 86.754 19.009 1.00 59.89 382 GLU A N 1
ATOM 2845 C CA . GLU A 1 354 ? 61.045 85.638 18.128 1.00 59.82 382 GLU A CA 1
ATOM 2846 C C . GLU A 1 354 ? 61.795 84.385 18.588 1.00 58.90 382 GLU A C 1
ATOM 2847 O O . GLU A 1 354 ? 62.638 83.856 17.858 1.00 54.16 382 GLU A O 1
ATOM 2853 N N . PRO A 1 355 ? 61.510 83.901 19.803 1.00 56.06 383 PRO A N 1
ATOM 2854 C CA . PRO A 1 355 ? 62.311 82.807 20.377 1.00 56.60 383 PRO A CA 1
ATOM 2855 C C . PRO A 1 355 ? 62.307 81.542 19.544 1.00 57.88 383 PRO A C 1
ATOM 2856 O O . PRO A 1 355 ? 63.262 80.758 19.611 1.00 47.44 383 PRO A O 1
ATOM 2860 N N . GLU A 1 356 ? 61.260 81.316 18.759 1.00 58.72 384 GLU A N 1
ATOM 2861 C CA . GLU A 1 356 ? 61.130 80.100 17.969 1.00 56.44 384 GLU A CA 1
ATOM 2862 C C . GLU A 1 356 ? 61.981 80.129 16.709 1.00 57.00 384 GLU A C 1
ATOM 2863 O O . GLU A 1 356 ? 62.040 79.119 15.999 1.00 51.04 384 GLU A O 1
ATOM 2869 N N . LYS A 1 357 ? 62.645 81.244 16.423 1.00 54.19 385 LYS A N 1
ATOM 2870 C CA . LYS A 1 357 ? 63.468 81.390 15.234 1.00 52.82 385 LYS A CA 1
ATOM 2871 C C . LYS A 1 357 ? 64.934 81.162 15.579 1.00 51.74 385 LYS A C 1
ATOM 2872 O O . LYS A 1 357 ? 65.422 81.627 16.615 1.00 48.29 385 LYS A O 1
ATOM 2878 N N . PHE A 1 358 ? 65.631 80.451 14.693 1.00 52.40 386 PHE A N 1
ATOM 2879 C CA . PHE A 1 358 ? 67.047 80.138 14.859 1.00 48.20 386 PHE A CA 1
ATOM 2880 C C . PHE A 1 358 ? 67.863 81.309 14.320 1.00 49.20 386 PHE A C 1
ATOM 2881 O O . PHE A 1 358 ? 67.946 81.507 13.103 1.00 51.00 386 PHE A O 1
ATOM 2889 N N . MET A 1 359 ? 68.458 82.089 15.221 1.00 46.73 387 MET A N 1
ATOM 2890 C CA . MET A 1 359 ? 69.194 83.303 14.867 1.00 49.76 387 MET A CA 1
ATOM 2891 C C . MET A 1 359 ? 70.529 83.308 15.597 1.00 47.49 387 MET A C 1
ATOM 2892 O O . MET A 1 359 ? 70.620 83.784 16.736 1.00 48.75 387 MET A O 1
ATOM 2897 N N . PRO A 1 360 ? 71.593 82.803 14.967 1.00 47.12 388 PRO A N 1
ATOM 2898 C CA . PRO A 1 360 ? 72.915 82.864 15.615 1.00 47.24 388 PRO A CA 1
ATOM 2899 C C . PRO A 1 360 ? 73.401 84.281 15.853 1.00 52.15 388 PRO A C 1
ATOM 2900 O O . PRO A 1 360 ? 74.322 84.480 16.657 1.00 48.05 388 PRO A O 1
ATOM 2904 N N . SER A 1 361 ? 72.807 85.270 15.182 1.00 47.79 389 SER A N 1
ATOM 2905 C CA . SER A 1 361 ? 73.173 86.667 15.375 1.00 52.12 389 SER A CA 1
ATOM 2906 C C . SER A 1 361 ? 72.852 87.181 16.773 1.00 49.70 389 SER A C 1
ATOM 2907 O O . SER A 1 361 ? 73.319 88.267 17.133 1.00 51.78 389 SER A O 1
ATOM 2910 N N . ARG A 1 362 ? 72.068 86.445 17.570 1.00 47.29 390 ARG A N 1
ATOM 2911 C CA . ARG A 1 362 ? 71.806 86.885 18.937 1.00 47.83 390 ARG A CA 1
ATOM 2912 C C . ARG A 1 362 ? 73.088 86.940 19.753 1.00 47.74 390 ARG A C 1
ATOM 2913 O O . ARG A 1 362 ? 73.187 87.720 20.709 1.00 48.60 390 ARG A O 1
ATOM 2921 N N . PHE A 1 363 ? 74.076 86.122 19.392 1.00 48.61 391 PHE A N 1
ATOM 2922 C CA . PHE A 1 363 ? 75.343 86.025 20.104 1.00 49.37 391 PHE A CA 1
ATOM 2923 C C . PHE A 1 363 ? 76.468 86.749 19.372 1.00 48.61 391 PHE A C 1
ATOM 2924 O O . PHE A 1 363 ? 77.643 86.397 19.533 1.00 53.33 391 PHE A O 1
ATOM 2932 N N . ASP A 1 364 ? 76.124 87.750 18.563 1.00 49.30 392 ASP A N 1
ATOM 2933 C CA . ASP A 1 364 ? 77.129 88.536 17.862 1.00 49.37 392 ASP A CA 1
ATOM 2934 C C . ASP A 1 364 ? 78.022 89.267 18.856 1.00 54.99 392 ASP A C 1
ATOM 2935 O O . ASP A 1 364 ? 77.611 89.587 19.976 1.00 53.02 392 ASP A O 1
ATOM 2940 N N . GLN A 1 365 ? 79.253 89.535 18.429 1.00 53.71 393 GLN A N 1
ATOM 2941 C CA . GLN A 1 365 ? 80.273 90.172 19.258 1.00 57.16 393 GLN A CA 1
ATOM 2942 C C . GLN A 1 365 ? 80.409 89.451 20.599 1.00 59.38 393 GLN A C 1
ATOM 2943 O O . GLN A 1 365 ? 80.294 90.040 21.676 1.00 57.93 393 GLN A O 1
ATOM 2949 N N . GLU A 1 366 ? 80.676 88.147 20.503 1.00 61.95 394 GLU A N 1
ATOM 2950 C CA . GLU A 1 366 ? 80.943 87.292 21.659 1.00 58.08 394 GLU A CA 1
ATOM 2951 C C . GLU A 1 366 ? 79.862 87.428 22.732 1.00 51.53 394 GLU A C 1
ATOM 2952 O O . GLU A 1 366 ? 80.143 87.430 23.931 1.00 54.70 394 GLU A O 1
ATOM 2958 N N . GLY A 1 367 ? 78.610 87.544 22.296 1.00 51.69 395 GLY A N 1
ATOM 2959 C CA . GLY A 1 367 ? 77.497 87.590 23.224 1.00 55.80 395 GLY A CA 1
ATOM 2960 C C . GLY A 1 367 ? 77.335 88.895 23.968 1.00 59.44 395 GLY A C 1
ATOM 2961 O O . GLY A 1 367 ? 76.710 88.915 25.032 1.00 56.22 395 GLY A O 1
ATOM 2962 N N . LYS A 1 368 ? 77.896 89.986 23.440 1.00 59.63 396 LYS A N 1
ATOM 2963 C CA . LYS A 1 368 ? 77.852 91.278 24.122 1.00 60.82 396 LYS A CA 1
ATOM 2964 C C . LYS A 1 368 ? 76.429 91.688 24.493 1.00 54.01 396 LYS A C 1
ATOM 2965 O O . LYS A 1 368 ? 76.206 92.298 25.547 1.00 54.38 396 LYS A O 1
ATOM 2971 N N . HIS A 1 369 ? 75.454 91.374 23.641 1.00 54.46 397 HIS A N 1
ATOM 2972 C CA . HIS A 1 369 ? 74.104 91.910 23.763 1.00 52.85 397 HIS A CA 1
ATOM 2973 C C . HIS A 1 369 ? 73.154 90.990 24.524 1.00 58.36 397 HIS A C 1
ATOM 2974 O O . HIS A 1 369 ? 71.952 91.274 24.582 1.00 52.72 397 HIS A O 1
ATOM 2981 N N . VAL A 1 370 ? 73.653 89.906 25.107 1.00 56.38 398 VAL A N 1
ATOM 2982 C CA . VAL A 1 370 ? 72.820 88.992 25.882 1.00 52.74 398 VAL A CA 1
ATOM 2983 C C . VAL A 1 370 ? 72.746 89.491 27.318 1.00 50.56 398 VAL A C 1
ATOM 2984 O O . VAL A 1 370 ? 73.778 89.701 27.968 1.00 49.73 398 VAL A O 1
ATOM 2988 N N . ALA A 1 371 ? 71.526 89.684 27.814 1.00 48.66 399 ALA A N 1
ATOM 2989 C CA . ALA A 1 371 ? 71.340 90.179 29.167 1.00 52.12 399 ALA A CA 1
ATOM 2990 C C . ALA A 1 371 ? 71.808 89.141 30.188 1.00 51.90 399 ALA A C 1
ATOM 2991 O O . ALA A 1 371 ? 71.763 87.934 29.928 1.00 50.31 399 ALA A O 1
ATOM 2993 N N . PRO A 1 372 ? 72.269 89.587 31.357 1.00 54.91 400 PRO A N 1
ATOM 2994 C CA . PRO A 1 372 ? 72.749 88.641 32.373 1.00 52.68 400 PRO A CA 1
ATOM 2995 C C . PRO A 1 372 ? 71.658 87.683 32.830 1.00 48.91 400 PRO A C 1
ATOM 2996 O O . PRO A 1 372 ? 70.489 88.054 32.956 1.00 46.90 400 PRO A O 1
ATOM 3000 N N . TYR A 1 373 ? 72.063 86.436 33.081 1.00 49.68 401 TYR A N 1
ATOM 3001 C CA . TYR A 1 373 ? 71.189 85.395 33.627 1.00 45.59 401 TYR A CA 1
ATOM 3002 C C . TYR A 1 373 ? 69.977 85.118 32.741 1.00 44.74 401 TYR A C 1
ATOM 3003 O O . TYR A 1 373 ? 68.908 84.752 33.235 1.00 47.22 401 TYR A O 1
ATOM 3012 N N . THR A 1 374 ? 70.131 85.282 31.427 1.00 46.60 402 THR A N 1
ATOM 3013 C CA . THR A 1 374 ? 69.091 84.906 30.477 1.00 46.24 402 THR A CA 1
ATOM 3014 C C . THR A 1 374 ? 69.485 83.737 29.589 1.00 43.46 402 THR A C 1
ATOM 3015 O O . THR A 1 374 ? 68.612 82.983 29.156 1.00 47.16 402 THR A O 1
ATOM 3019 N N . PHE A 1 375 ? 70.775 83.567 29.313 1.00 43.61 403 PHE A N 1
ATOM 3020 C CA . PHE A 1 375 ? 71.282 82.428 28.555 1.00 42.88 403 PHE A CA 1
ATOM 3021 C C . PHE A 1 375 ? 72.203 81.646 29.482 1.00 43.47 403 PHE A C 1
ATOM 3022 O O . PHE A 1 375 ? 73.308 82.104 29.794 1.00 45.07 403 PHE A O 1
ATOM 3030 N N . LEU A 1 376 ? 71.750 80.470 29.919 1.00 41.38 404 LEU A N 1
ATOM 3031 C CA . LEU A 1 376 ? 72.475 79.731 30.945 1.00 43.53 404 LEU A CA 1
ATOM 3032 C C . LEU A 1 376 ? 72.592 78.246 30.622 1.00 44.39 404 LEU A C 1
ATOM 3033 O O . LEU A 1 376 ? 72.229 77.414 31.461 1.00 44.33 404 LEU A O 1
ATOM 3038 N N . PRO A 1 377 ? 73.087 77.861 29.442 1.00 43.48 405 PRO A N 1
ATOM 3039 C CA . PRO A 1 377 ? 73.191 76.426 29.142 1.00 42.93 405 PRO A CA 1
ATOM 3040 C C . PRO A 1 377 ? 74.168 75.699 30.044 1.00 39.56 405 PRO A C 1
ATOM 3041 O O . PRO A 1 377 ? 74.049 74.477 30.207 1.00 45.84 405 PRO A O 1
ATOM 3045 N N . PHE A 1 378 ? 75.123 76.413 30.641 1.00 42.61 406 PHE A N 1
ATOM 3046 C CA . PHE A 1 378 ? 76.126 75.825 31.519 1.00 44.70 406 PHE A CA 1
ATOM 3047 C C . PHE A 1 378 ? 75.964 76.280 32.966 1.00 44.76 406 PHE A C 1
ATOM 3048 O O . PHE A 1 378 ? 76.903 76.161 33.761 1.00 39.78 406 PHE A O 1
ATOM 3056 N N . GLY A 1 379 ? 74.789 76.788 33.327 1.00 42.73 407 GLY A N 1
ATOM 3057 C CA . GLY A 1 379 ? 74.586 77.281 34.675 1.00 44.65 407 GLY A CA 1
ATOM 3058 C C . GLY A 1 379 ? 75.417 78.522 34.957 1.00 45.46 407 GLY A C 1
ATOM 3059 O O . GLY A 1 379 ? 75.735 79.311 34.061 1.00 43.38 407 GLY A O 1
ATOM 3060 N N . GLY A 1 380 ? 75.773 78.692 36.224 1.00 47.06 408 GLY A N 1
ATOM 3061 C CA . GLY A 1 380 ? 76.545 79.850 36.634 1.00 49.72 408 GLY A CA 1
ATOM 3062 C C . GLY A 1 380 ? 76.912 79.731 38.095 1.00 48.86 408 GLY A C 1
ATOM 3063 O O . GLY A 1 380 ? 76.407 78.867 38.821 1.00 52.20 408 GLY A O 1
ATOM 3064 N N . GLY A 1 381 ? 77.806 80.617 38.522 1.00 53.74 409 GLY A N 1
ATOM 3065 C CA . GLY A 1 381 ? 78.241 80.624 39.902 1.00 54.99 409 GLY A CA 1
ATOM 3066 C C . GLY A 1 381 ? 79.271 79.544 40.190 1.00 55.58 409 GLY A C 1
ATOM 3067 O O . GLY A 1 381 ? 79.944 79.013 39.297 1.00 52.26 409 GLY A O 1
ATOM 3068 N N . GLN A 1 382 ? 79.380 79.207 41.477 1.00 56.32 410 GLN A N 1
ATOM 3069 C CA . GLN A 1 382 ? 80.394 78.254 41.913 1.00 56.40 410 GLN A CA 1
ATOM 3070 C C . GLN A 1 382 ? 80.142 76.852 41.378 1.00 53.73 410 GLN A C 1
ATOM 3071 O O . GLN A 1 382 ? 81.058 76.023 41.393 1.00 51.79 410 GLN A O 1
ATOM 3077 N N . ARG A 1 383 ? 78.927 76.568 40.915 1.00 51.20 411 ARG A N 1
ATOM 3078 C CA . ARG A 1 383 ? 78.576 75.257 40.391 1.00 52.19 411 ARG A CA 1
ATOM 3079 C C . ARG A 1 383 ? 78.476 75.233 38.870 1.00 49.73 411 ARG A C 1
ATOM 3080 O O . ARG A 1 383 ? 77.923 74.279 38.310 1.00 49.38 411 ARG A O 1
ATOM 3088 N N . SER A 1 384 ? 78.992 76.255 38.190 1.00 45.43 412 SER A N 1
ATOM 3089 C CA . SER A 1 384 ? 78.914 76.310 36.735 1.00 46.55 412 SER A CA 1
ATOM 3090 C C . SER A 1 384 ? 79.686 75.155 36.104 1.00 48.48 412 SER A C 1
ATOM 3091 O O . SER A 1 384 ? 80.636 74.620 36.686 1.00 44.47 412 SER A O 1
ATOM 3094 N N . CYS A 1 385 ? 79.252 74.769 34.903 1.00 44.70 413 CYS A N 1
ATOM 3095 C CA . CYS A 1 385 ? 79.788 73.613 34.185 1.00 41.13 413 CYS A CA 1
ATOM 3096 C C . CYS A 1 385 ? 81.310 73.589 34.162 1.00 44.73 413 CYS A C 1
ATOM 3097 O O . CYS A 1 385 ? 81.953 74.546 33.719 1.00 44.56 413 CYS A O 1
ATOM 3100 N N . VAL A 1 386 ? 81.880 72.486 34.648 1.00 44.32 414 VAL A N 1
ATOM 3101 C CA . VAL A 1 386 ? 83.331 72.320 34.645 1.00 44.97 414 VAL A CA 1
ATOM 3102 C C . VAL A 1 386 ? 83.864 72.151 33.223 1.00 48.18 414 VAL A C 1
ATOM 3103 O O . VAL A 1 386 ? 84.951 72.642 32.892 1.00 45.02 414 VAL A O 1
ATOM 3107 N N . GLY A 1 387 ? 83.112 71.476 32.357 1.00 40.99 415 GLY A N 1
ATOM 3108 C CA . GLY A 1 387 ? 83.614 71.077 31.054 1.00 42.20 415 GLY A CA 1
ATOM 3109 C C . GLY A 1 387 ? 83.123 71.854 29.848 1.00 40.94 415 GLY A C 1
ATOM 3110 O O . GLY A 1 387 ? 83.278 71.369 28.721 1.00 45.59 415 GLY A O 1
ATOM 3111 N N . TRP A 1 388 ? 82.514 73.028 30.040 1.00 39.56 416 TRP A N 1
ATOM 3112 C CA . TRP A 1 388 ? 81.897 73.737 28.918 1.00 42.26 416 TRP A CA 1
ATOM 3113 C C . TRP A 1 388 ? 82.902 74.029 27.806 1.00 44.72 416 TRP A C 1
ATOM 3114 O O . TRP A 1 388 ? 82.580 73.890 26.619 1.00 43.44 416 TRP A O 1
ATOM 3125 N N . GLU A 1 389 ? 84.125 74.435 28.162 1.00 41.43 417 GLU A N 1
ATOM 3126 C CA . GLU A 1 389 ? 85.119 74.753 27.140 1.00 45.98 417 GLU A CA 1
ATOM 3127 C C . GLU A 1 389 ? 85.648 73.490 26.477 1.00 42.11 417 GLU A C 1
ATOM 3128 O O . GLU A 1 389 ? 86.085 73.530 25.321 1.00 44.57 417 GLU A O 1
ATOM 3134 N N . PHE A 1 390 ? 85.611 72.369 27.196 1.00 43.65 418 PHE A N 1
ATOM 3135 C CA . PHE A 1 390 ? 85.906 71.069 26.607 1.00 41.99 418 PHE A CA 1
ATOM 3136 C C . PHE A 1 390 ? 84.864 70.719 25.548 1.00 42.43 418 PHE A C 1
ATOM 3137 O O . PHE A 1 390 ? 85.204 70.277 24.444 1.00 41.58 418 PHE A O 1
ATOM 3145 N N . SER A 1 391 ? 83.583 70.916 25.874 1.00 38.09 419 SER A N 1
ATOM 3146 C CA . SER A 1 391 ? 82.516 70.675 24.904 1.00 43.53 419 SER A CA 1
ATOM 3147 C C . SER A 1 391 ? 82.639 71.597 23.700 1.00 39.59 419 SER A C 1
ATOM 3148 O O . SER A 1 391 ? 82.469 71.163 22.555 1.00 40.43 419 SER A O 1
ATOM 3151 N N . LYS A 1 392 ? 82.901 72.883 23.948 1.00 41.00 420 LYS A N 1
ATOM 3152 C CA . LYS A 1 392 ? 83.025 73.843 22.858 1.00 41.30 420 LYS A CA 1
ATOM 3153 C C . LYS A 1 392 ? 84.107 73.416 21.875 1.00 40.36 420 LYS A C 1
ATOM 3154 O O . LYS A 1 392 ? 83.924 73.520 20.657 1.00 41.52 420 LYS A O 1
ATOM 3160 N N . MET A 1 393 ? 85.206 72.898 22.386 1.00 39.43 421 MET A N 1
ATOM 3161 C CA . MET A 1 393 ? 86.290 72.442 21.543 1.00 41.83 421 MET A CA 1
ATOM 3162 C C . MET A 1 393 ? 85.835 71.277 20.668 1.00 42.64 421 MET A C 1
ATOM 3163 O O . MET A 1 393 ? 86.128 71.239 19.504 1.00 40.19 421 MET A O 1
ATOM 3168 N N . GLU A 1 394 ? 85.101 70.337 21.239 1.00 40.28 422 GLU A N 1
ATOM 3169 C CA . GLU A 1 394 ? 84.623 69.187 20.477 1.00 39.19 422 GLU A CA 1
ATOM 3170 C C . GLU A 1 394 ? 83.681 69.620 19.363 1.00 40.19 422 GLU A C 1
ATOM 3171 O O . GLU A 1 394 ? 83.796 69.161 18.220 1.00 41.31 422 GLU A O 1
ATOM 3177 N N . ILE A 1 395 ? 82.722 70.489 19.688 1.00 38.17 423 ILE A N 1
ATOM 3178 C CA . ILE A 1 395 ? 81.736 70.931 18.703 1.00 39.61 423 ILE A CA 1
ATOM 3179 C C . ILE A 1 395 ? 82.414 71.658 17.542 1.00 38.77 423 ILE A C 1
ATOM 3180 O O . ILE A 1 395 ? 82.122 71.396 16.369 1.00 40.79 423 ILE A O 1
ATOM 3185 N N . LEU A 1 396 ? 83.322 72.590 17.853 1.00 40.05 424 LEU A N 1
ATOM 3186 C CA . LEU A 1 396 ? 83.946 73.388 16.801 1.00 39.26 424 LEU A CA 1
ATOM 3187 C C . LEU A 1 396 ? 84.809 72.537 15.877 1.00 42.22 424 LEU A C 1
ATOM 3188 O O . LEU A 1 396 ? 84.765 72.704 14.654 1.00 40.21 424 LEU A O 1
ATOM 3193 N N . LEU A 1 397 ? 85.604 71.624 16.442 1.00 39.26 425 LEU A N 1
ATOM 3194 C CA . LEU A 1 397 ? 86.437 70.750 15.620 1.00 35.69 425 LEU A CA 1
ATOM 3195 C C . LEU A 1 397 ? 85.585 69.816 14.767 1.00 41.61 425 LEU A C 1
ATOM 3196 O O . LEU A 1 397 ? 85.906 69.565 13.598 1.00 39.30 425 LEU A O 1
ATOM 3201 N N . PHE A 1 398 ? 84.507 69.286 15.344 1.00 37.59 426 PHE A N 1
ATOM 3202 C CA . PHE A 1 398 ? 83.594 68.423 14.602 1.00 38.15 426 PHE A CA 1
ATOM 3203 C C . PHE A 1 398 ? 82.982 69.166 13.418 1.00 40.88 426 PHE A C 1
ATOM 3204 O O . PHE A 1 398 ? 82.988 68.668 12.286 1.00 40.67 426 PHE A O 1
ATOM 3212 N N . VAL A 1 399 ? 82.441 70.362 13.666 1.00 40.10 427 VAL A N 1
ATOM 3213 C CA . VAL A 1 399 ? 81.912 71.193 12.583 1.00 40.97 427 VAL A CA 1
ATOM 3214 C C . VAL A 1 399 ? 82.993 71.465 11.541 1.00 44.56 427 VAL A C 1
ATOM 3215 O O . VAL A 1 399 ? 82.758 71.345 10.332 1.00 42.24 427 VAL A O 1
ATOM 3219 N N . HIS A 1 400 ? 84.191 71.851 11.991 1.00 41.03 428 HIS A N 1
ATOM 3220 C CA . HIS A 1 400 ? 85.267 72.178 11.058 1.00 41.16 428 HIS A CA 1
ATOM 3221 C C . HIS A 1 400 ? 85.573 71.013 10.126 1.00 45.88 428 HIS A C 1
ATOM 3222 O O . HIS A 1 400 ? 85.636 71.182 8.903 1.00 45.10 428 HIS A O 1
ATOM 3229 N N . HIS A 1 401 ? 85.786 69.824 10.689 1.00 44.97 429 HIS A N 1
ATOM 3230 C CA . HIS A 1 401 ? 86.166 68.679 9.869 1.00 42.86 429 HIS A CA 1
ATOM 3231 C C . HIS A 1 401 ? 85.023 68.211 8.976 1.00 43.91 429 HIS A C 1
ATOM 3232 O O . HIS A 1 401 ? 85.272 67.720 7.868 1.00 43.14 429 HIS A O 1
ATOM 3239 N N . PHE A 1 402 ? 83.775 68.344 9.432 1.00 41.56 430 PHE A N 1
ATOM 3240 C CA . PHE A 1 402 ? 82.644 68.014 8.567 1.00 43.70 430 PHE A CA 1
ATOM 3241 C C . PHE A 1 402 ? 82.588 68.954 7.364 1.00 43.74 430 PHE A C 1
ATOM 3242 O O . PHE A 1 402 ? 82.463 68.507 6.217 1.00 42.96 430 PHE A O 1
ATOM 3250 N N . VAL A 1 403 ? 82.676 70.263 7.610 1.00 43.45 431 VAL A N 1
ATOM 3251 C CA . VAL A 1 403 ? 82.648 71.238 6.520 1.00 44.72 431 VAL A CA 1
ATOM 3252 C C . VAL A 1 403 ? 83.847 71.046 5.601 1.00 47.39 431 VAL A C 1
ATOM 3253 O O . VAL A 1 403 ? 83.745 71.191 4.376 1.00 45.71 431 VAL A O 1
ATOM 3257 N N . LYS A 1 404 ? 85.000 70.702 6.177 1.00 45.66 432 LYS A N 1
ATOM 3258 C CA . LYS A 1 404 ? 86.182 70.428 5.371 1.00 47.67 432 LYS A CA 1
ATOM 3259 C C . LYS A 1 404 ? 85.956 69.230 4.455 1.00 45.14 432 LYS A C 1
ATOM 3260 O O . LYS A 1 404 ? 86.398 69.227 3.301 1.00 50.95 432 LYS A O 1
ATOM 3266 N N . THR A 1 405 ? 85.267 68.202 4.953 1.00 40.61 433 THR A N 1
ATOM 3267 C CA . THR A 1 405 ? 85.116 66.963 4.198 1.00 42.97 433 THR A CA 1
ATOM 3268 C C . THR A 1 405 ? 84.011 67.045 3.147 1.00 45.83 433 THR A C 1
ATOM 3269 O O . THR A 1 405 ? 84.146 66.468 2.064 1.00 46.27 433 THR A O 1
ATOM 3273 N N . PHE A 1 406 ? 82.918 67.753 3.431 1.00 42.50 434 PHE A N 1
ATOM 3274 C CA . PHE A 1 406 ? 81.715 67.661 2.613 1.00 43.58 434 PHE A CA 1
ATOM 3275 C C . PHE A 1 406 ? 81.366 68.992 1.958 1.00 48.66 434 PHE A C 1
ATOM 3276 O O . PHE A 1 406 ? 81.423 70.048 2.595 1.00 42.43 434 PHE A O 1
ATOM 3284 N N . SER A 1 407 ? 80.991 68.918 0.676 1.00 48.27 435 SER A N 1
ATOM 3285 C CA . SER A 1 407 ? 80.459 70.086 -0.021 1.00 50.82 435 SER A CA 1
ATOM 3286 C C . SER A 1 407 ? 79.047 70.413 0.448 1.00 51.57 435 SER A C 1
ATOM 3287 O O . SER A 1 407 ? 78.672 71.587 0.549 1.00 47.29 435 SER A O 1
ATOM 3290 N N . SER A 1 408 ? 78.248 69.387 0.727 1.00 47.63 436 SER A N 1
ATOM 3291 C CA . SER A 1 408 ? 76.845 69.574 1.071 1.00 49.93 436 SER A CA 1
ATOM 3292 C C . SER A 1 408 ? 76.330 68.306 1.733 1.00 45.22 436 SER A C 1
ATOM 3293 O O . SER A 1 408 ? 77.027 67.291 1.813 1.00 45.04 436 SER A O 1
ATOM 3296 N N . TYR A 1 409 ? 75.100 68.393 2.227 1.00 39.18 437 TYR A N 1
ATOM 3297 C CA . TYR A 1 409 ? 74.405 67.250 2.798 1.00 47.35 437 TYR A CA 1
ATOM 3298 C C . TYR A 1 409 ? 72.913 67.527 2.718 1.00 45.84 437 TYR A C 1
ATOM 3299 O O . TYR A 1 409 ? 72.485 68.676 2.584 1.00 44.94 437 TYR A O 1
ATOM 3308 N N . THR A 1 410 ? 72.130 66.462 2.785 1.00 43.94 438 THR A N 1
ATOM 3309 C CA . THR A 1 410 ? 70.684 66.594 2.665 1.00 46.18 438 THR A CA 1
ATOM 3310 C C . THR A 1 410 ? 69.998 65.680 3.671 1.00 45.33 438 THR A C 1
ATOM 3311 O O . THR A 1 410 ? 70.234 64.465 3.665 1.00 49.62 438 THR A O 1
ATOM 3315 N N . PRO A 1 411 ? 69.153 66.218 4.550 1.00 41.78 439 PRO A N 1
ATOM 3316 C CA . PRO A 1 411 ? 68.435 65.352 5.493 1.00 45.90 439 PRO A CA 1
ATOM 3317 C C . PRO A 1 411 ? 67.517 64.387 4.760 1.00 51.26 439 PRO A C 1
ATOM 3318 O O . PRO A 1 411 ? 66.846 64.749 3.791 1.00 49.35 439 PRO A O 1
ATOM 3322 N N . VAL A 1 412 ? 67.488 63.141 5.238 1.00 48.05 440 VAL A N 1
ATOM 3323 C CA . VAL A 1 412 ? 66.597 62.152 4.644 1.00 51.29 440 VAL A CA 1
ATOM 3324 C C . VAL A 1 412 ? 65.149 62.468 4.990 1.00 54.86 440 VAL A C 1
ATOM 3325 O O . VAL A 1 412 ? 64.242 62.238 4.180 1.00 55.19 440 VAL A O 1
ATOM 3329 N N . ASP A 1 413 ? 64.908 63.023 6.177 1.00 50.84 441 ASP A N 1
ATOM 3330 C CA . ASP A 1 413 ? 63.569 63.384 6.637 1.00 50.33 441 ASP A CA 1
ATOM 3331 C C . ASP A 1 413 ? 63.643 64.814 7.150 1.00 55.49 441 ASP A C 1
ATOM 3332 O O . ASP A 1 413 ? 63.976 65.049 8.321 1.00 54.07 441 ASP A O 1
ATOM 3337 N N . PRO A 1 414 ? 63.353 65.799 6.298 1.00 58.72 442 PRO A N 1
ATOM 3338 C CA . PRO A 1 414 ? 63.402 67.202 6.744 1.00 55.98 442 PRO A CA 1
ATOM 3339 C C . PRO A 1 414 ? 62.432 67.523 7.869 1.00 61.41 442 PRO A C 1
ATOM 3340 O O . PRO A 1 414 ? 62.642 68.510 8.584 1.00 64.04 442 PRO A O 1
ATOM 3344 N N . ASP A 1 415 ? 61.384 66.721 8.052 1.00 57.86 443 ASP A N 1
ATOM 3345 C CA . ASP A 1 415 ? 60.371 66.957 9.072 1.00 60.75 443 ASP A CA 1
ATOM 3346 C C . ASP A 1 415 ? 60.602 66.123 10.327 1.00 62.02 443 ASP A C 1
ATOM 3347 O O . ASP A 1 415 ? 59.707 66.036 11.173 1.00 53.98 443 ASP A O 1
ATOM 3352 N N . GLU A 1 416 ? 61.782 65.498 10.416 1.00 59.51 444 GLU A N 1
ATOM 3353 C CA . GLU A 1 416 ? 62.129 64.666 11.599 1.00 55.22 444 GLU A CA 1
ATOM 3354 C C . GLU A 1 416 ? 61.922 65.495 12.867 1.00 52.72 444 GLU A C 1
ATOM 3355 O O . GLU A 1 416 ? 62.304 66.679 12.869 1.00 47.43 444 GLU A O 1
ATOM 3361 N N . LYS A 1 417 ? 61.339 64.889 13.901 1.00 51.15 445 LYS A N 1
ATOM 3362 C CA . LYS A 1 417 ? 61.034 65.638 15.147 1.00 53.98 445 LYS A CA 1
ATOM 3363 C C . LYS A 1 417 ? 62.263 65.658 16.061 1.00 55.36 445 LYS A C 1
ATOM 3364 O O . LYS A 1 417 ? 63.132 64.781 15.899 1.00 49.95 445 LYS A O 1
ATOM 3370 N N . ILE A 1 418 ? 62.331 66.631 16.972 1.00 53.77 446 ILE A N 1
ATOM 3371 C CA . ILE A 1 418 ? 63.445 66.685 17.963 1.00 60.65 446 ILE A CA 1
ATOM 3372 C C . ILE A 1 418 ? 62.817 66.526 19.347 1.00 63.22 446 ILE A C 1
ATOM 3373 O O . ILE A 1 418 ? 62.612 67.549 20.027 1.00 72.53 446 ILE A O 1
ATOM 3378 N N . SER A 1 419 ? 62.635 65.278 19.786 1.00 59.58 447 SER A N 1
ATOM 3379 C CA . SER A 1 419 ? 62.112 65.012 21.151 1.00 71.79 447 SER A CA 1
ATOM 3380 C C . SER A 1 419 ? 63.237 64.454 22.029 1.00 71.84 447 SER A C 1
ATOM 3381 O O . SER A 1 419 ? 64.341 64.233 21.501 1.00 70.58 447 SER A O 1
ATOM 3384 N N . GLY A 1 420 ? 62.917 64.127 23.281 1.00 59.76 448 GLY A N 1
ATOM 3385 C CA . GLY A 1 420 ? 63.905 63.520 24.191 1.00 65.34 448 GLY A CA 1
ATOM 3386 C C . GLY A 1 420 ? 62.752 63.461 25.176 1.00 74.62 448 GLY A C 1
ATOM 3387 O O . GLY A 1 420 ? 62.065 64.487 25.334 1.00 82.93 448 GLY A O 1
ATOM 3388 N N . ASP A 1 421 ? 62.510 62.292 25.778 1.00 30.00 449 ASP A N 1
ATOM 3389 C CA . ASP A 1 421 ? 61.832 62.124 27.093 1.00 30.00 449 ASP A CA 1
ATOM 3390 C C . ASP A 1 421 ? 62.913 62.176 28.173 1.00 30.00 449 ASP A C 1
ATOM 3391 O O . ASP A 1 421 ? 62.750 62.959 29.128 1.00 30.00 449 ASP A O 1
ATOM 3396 N N . PRO A 1 422 ? 64.010 61.395 28.072 1.00 30.00 450 PRO A N 1
ATOM 3397 C CA . PRO A 1 422 ? 65.114 61.529 29.016 1.00 30.00 450 PRO A CA 1
ATOM 3398 C C . PRO A 1 422 ? 65.658 62.946 28.796 1.00 30.00 450 PRO A C 1
ATOM 3399 O O . PRO A 1 422 ? 65.568 63.429 27.689 1.00 30.00 450 PRO A O 1
ATOM 3403 N N . LEU A 1 423 ? 66.237 63.561 29.827 1.00 30.00 451 LEU A N 1
ATOM 3404 C CA . LEU A 1 423 ? 66.683 64.979 29.729 1.00 30.00 451 LEU A CA 1
ATOM 3405 C C . LEU A 1 423 ? 67.255 65.316 28.344 1.00 30.00 451 LEU A C 1
ATOM 3406 O O . LEU A 1 423 ? 66.772 66.301 27.753 1.00 30.00 451 LEU A O 1
ATOM 3411 N N . PRO A 1 424 ? 68.235 64.573 27.780 1.00 59.38 452 PRO A N 1
ATOM 3412 C CA . PRO A 1 424 ? 68.878 64.983 26.514 1.00 55.74 452 PRO A CA 1
ATOM 3413 C C . PRO A 1 424 ? 67.942 65.100 25.300 1.00 55.77 452 PRO A C 1
ATOM 3414 O O . PRO A 1 424 ? 67.402 64.097 24.877 1.00 46.31 452 PRO A O 1
ATOM 3418 N N . PRO A 1 425 ? 67.758 66.307 24.719 1.00 53.42 453 PRO A N 1
ATOM 3419 C CA . PRO A 1 425 ? 66.953 66.465 23.504 1.00 46.42 453 PRO A CA 1
ATOM 3420 C C . PRO A 1 425 ? 67.778 66.037 22.283 1.00 39.51 453 PRO A C 1
ATOM 3421 O O . PRO A 1 425 ? 68.875 66.535 22.125 1.00 47.55 453 PRO A O 1
ATOM 3425 N N . LEU A 1 426 ? 67.242 65.133 21.459 1.00 43.79 454 LEU A N 1
ATOM 3426 C CA . LEU A 1 426 ? 68.022 64.599 20.310 1.00 41.12 454 LEU A CA 1
ATOM 3427 C C . LEU A 1 426 ? 67.101 64.356 19.110 1.00 47.01 454 LEU A C 1
ATOM 3428 O O . LEU A 1 426 ? 65.873 64.308 19.307 1.00 43.78 454 LEU A O 1
ATOM 3433 N N . PRO A 1 427 ? 67.636 64.199 17.879 1.00 45.74 455 PRO A N 1
ATOM 3434 C CA . PRO A 1 427 ? 66.810 63.875 16.708 1.00 44.47 455 PRO A CA 1
ATOM 3435 C C . PRO A 1 427 ? 66.075 62.562 16.930 1.00 43.55 455 PRO A C 1
ATOM 3436 O O . PRO A 1 427 ? 66.683 61.541 17.265 1.00 42.65 455 PRO A O 1
ATOM 3440 N N . SER A 1 428 ? 64.752 62.600 16.751 1.00 46.14 456 SER A N 1
ATOM 3441 C CA . SER A 1 428 ? 63.915 61.457 17.106 1.00 45.20 456 SER A CA 1
ATOM 3442 C C . SER A 1 428 ? 64.255 60.200 16.312 1.00 45.49 456 SER A C 1
ATOM 3443 O O . SER A 1 428 ? 64.000 59.090 16.791 1.00 45.41 456 SER A O 1
ATOM 3446 N N . LYS A 1 429 ? 64.824 60.338 15.112 1.00 44.43 457 LYS A N 1
ATOM 3447 C CA . LYS A 1 429 ? 65.196 59.187 14.298 1.00 43.40 457 LYS A CA 1
ATOM 3448 C C . LYS A 1 429 ? 66.698 59.112 14.051 1.00 46.83 457 LYS A C 1
ATOM 3449 O O . LYS A 1 429 ? 67.139 58.351 13.181 1.00 41.46 457 LYS A O 1
ATOM 3455 N N . GLY A 1 430 ? 67.496 59.863 14.806 1.00 42.19 458 GLY A N 1
ATOM 3456 C CA . GLY A 1 430 ? 68.935 59.824 14.651 1.00 40.88 458 GLY A CA 1
ATOM 3457 C C . GLY A 1 430 ? 69.507 60.725 13.578 1.00 44.96 458 GLY A C 1
ATOM 3458 O O . GLY A 1 430 ? 70.733 60.741 13.408 1.00 43.06 458 GLY A O 1
ATOM 3459 N N . PHE A 1 431 ? 68.670 61.498 12.876 1.00 47.05 459 PHE A N 1
ATOM 3460 C CA . PHE A 1 431 ? 69.121 62.491 11.897 1.00 44.18 459 PHE A CA 1
ATOM 3461 C C . PHE A 1 431 ? 69.968 61.868 10.779 1.00 45.15 459 PHE A C 1
ATOM 3462 O O . PHE A 1 431 ? 71.164 62.137 10.630 1.00 42.56 459 PHE A O 1
ATOM 3470 N N . SER A 1 432 ? 69.321 60.992 10.012 1.00 40.47 460 SER A N 1
ATOM 3471 C CA . SER A 1 432 ? 69.944 60.450 8.809 1.00 43.26 460 SER A CA 1
ATOM 3472 C C . SER A 1 432 ? 70.066 61.528 7.733 1.00 43.62 460 SER A C 1
ATOM 3473 O O . SER A 1 432 ? 69.132 62.301 7.496 1.00 45.13 460 SER A O 1
ATOM 3476 N N . ILE A 1 433 ? 71.238 61.588 7.097 1.00 45.44 461 ILE A N 1
ATOM 3477 C CA . ILE A 1 433 ? 71.539 62.578 6.062 1.00 45.18 461 ILE A CA 1
ATOM 3478 C C . ILE A 1 433 ? 72.266 61.901 4.908 1.00 47.55 461 ILE A C 1
ATOM 3479 O O . ILE A 1 433 ? 73.054 60.972 5.114 1.00 44.84 461 ILE A O 1
ATOM 3484 N N . LYS A 1 434 ? 71.999 62.373 3.691 1.00 46.21 462 LYS A N 1
ATOM 3485 C CA . LYS A 1 434 ? 72.821 62.022 2.537 1.00 49.96 462 LYS A CA 1
ATOM 3486 C C . LYS A 1 434 ? 74.020 62.960 2.475 1.00 45.25 462 LYS A C 1
ATOM 3487 O O . LYS A 1 434 ? 73.907 64.149 2.786 1.00 46.57 462 LYS A O 1
ATOM 3493 N N . LEU A 1 435 ? 75.173 62.430 2.074 1.00 44.30 463 LEU A N 1
ATOM 3494 C CA . LEU A 1 435 ? 76.422 63.179 2.121 1.00 42.89 463 LEU A CA 1
ATOM 3495 C C . LEU A 1 435 ? 76.985 63.384 0.722 1.00 47.99 463 LEU A C 1
ATOM 3496 O O . LEU A 1 435 ? 76.846 62.526 -0.155 1.00 47.90 463 LEU A O 1
ATOM 3501 N N . PHE A 1 436 ? 77.632 64.533 0.529 1.00 45.30 464 PHE A N 1
ATOM 3502 C CA . PHE A 1 436 ? 78.305 64.875 -0.724 1.00 50.96 464 PHE A CA 1
ATOM 3503 C C . PHE A 1 436 ? 79.741 65.281 -0.414 1.00 46.31 464 PHE A C 1
ATOM 3504 O O . PHE A 1 436 ? 79.996 66.447 -0.064 1.00 47.85 464 PHE A O 1
ATOM 3512 N N . PRO A 1 437 ? 80.697 64.365 -0.535 1.00 48.77 465 PRO A N 1
ATOM 3513 C CA . PRO A 1 437 ? 82.089 64.707 -0.226 1.00 52.42 465 PRO A CA 1
ATOM 3514 C C . PRO A 1 437 ? 82.670 65.668 -1.250 1.00 53.29 465 PRO A C 1
ATOM 3515 O O . PRO A 1 437 ? 82.316 65.645 -2.430 1.00 48.98 465 PRO A O 1
ATOM 3519 N N . ARG A 1 438 ? 83.570 66.529 -0.779 1.00 49.61 466 ARG A N 1
ATOM 3520 C CA . ARG A 1 438 ? 84.270 67.420 -1.692 1.00 53.42 466 ARG A CA 1
ATOM 3521 C C . ARG A 1 438 ? 85.179 66.603 -2.611 1.00 62.14 466 ARG A C 1
ATOM 3522 O O . ARG A 1 438 ? 85.828 65.655 -2.160 1.00 61.91 466 ARG A O 1
ATOM 3530 N N . PRO A 1 439 ? 85.242 66.943 -3.906 1.00 67.36 467 PRO A N 1
ATOM 3531 C CA . PRO A 1 439 ? 86.032 66.158 -4.860 1.00 71.35 467 PRO A CA 1
ATOM 3532 C C . PRO A 1 439 ? 87.536 66.346 -4.676 1.00 70.10 467 PRO A C 1
ATOM 3533 O O . PRO A 1 439 ? 87.946 67.336 -4.069 1.00 69.57 467 PRO A O 1
#

Foldseek 3Di:
DCKCQVVCLVCLLVQHNLVVQVVQCVVPRQWDWTAHPRFTETEHFDQVSLCVVFAQDVNFWHADDPPLVCLLLDCQELRNDGDPSVVQRLVLLCCCQPPVNVQVCLVVLLVLLLVLCVPPPQPDQKDQALVSLLLSQQCSCCCAAQVDPPSVVSVVVSVLLVLLLQLVPWDCDCDDPGSVVSNSVSLVVLLVVVVVSLVVVVVCPVVVNDDCSSHSSSSQQPDAPPVRHGDDSSNVSSHSSVVCVVRRLQLSQLLQCLVLVCQVVVVLVVVQLVQLVVLVVPDDPPDGQHPVSLVSSQSLVLSSLLSCLLQQLAQWRKIFGCAFDQDPNDTQHGRGMYIYGLSSASQDCVQPNPSVDRDSCCCPPNNPNHDRSRRQSQRHHSRGHSNPVVSSSNNSSNSSSLSVFFPDKAWPDSPFDFGDSPSRTHGPRSGMIGTHTDD

Sequence (439 aa):
FIGESFIFLRALRSNSLEQFFDERVKKFGLVFKTSLIGHPTVVLCGPAGNRLILSNEEKLVQMSWPAQFMKLMGENSVATRRGEDHIVMRSALAGFFGPGALQSYIGKMNTEIQSHINEKWKGKDEVNVLPLVRELVFNISAILFFNIYDKQEQDRLHKLLETILVGSFALPIDLPGFGFHRALQGRAKLNKIMLSLIKKRKEDLQSGSATATQDLLSVLLTFRDDKGTPLTNDEILDNFSSLLHASYDTTTSPMALIFKLLSSNPECYQKVVQEQLEILSNKEEGEEITWKDLKAMKYTWQVAQETLRMFPPVFGTFRKAITDIQYDGYTIPKGWKLLWTTYSTHPKDLYFNEPEKFMPSRFDQEGKHVAPYTFLPFGGGQRSCVGWEFSKMEILLFVHHFVKTFSSYTPVDPDEKISGDPLPPLPSKGFSIKLFPRP

Solvent-accessible surface area: 19821 Å² total; per-residue (Å²): 202,79,24,50,7,113,63,10,52,142,13,30,99,78,61,26,4,49,120,6,3,51,78,19,43,183,124,126,22,94,26,6,146,12,31,4,85,45,78,54,1,15,0,4,4,3,25,52,0,0,119,20,0,2,44,30,2,56,135,51,0,46,21,17,85,30,85,31,50,37,106,1,14,3,116,41,0,12,20,6,48,118,24,115,68,2,98,34,6,62,64,1,2,53,41,0,15,13,84,58,26,0,74,83,6,17,24,67,1,1,73,30,0,66,54,6,1,77,114,76,1,111,65,88,122,83,11,52,2,19,69,23,0,78,31,0,2,4,3,0,2,1,2,1,2,12,61,16,115,89,87,155,46,2,63,121,5,22,137,22,1,77,41,0,20,91,0,9,82,32,115,69,61,68,98,106,68,88,25,5,36,132,0,29,88,2,40,62,125,5,30,164,21,3,64,69,44,1,98,115,16,87,108,36,45,174,82,68,79,14,77,46,92,36,0,0,3,0,14,4,18,54,35,121,34,137,173,47,68,64,23,77,41,87,23,2,8,7,4,1,2,8,14,6,30,59,20,6,22,38,4,0,0,4,0,0,0,0,3,15,17,1,34,78,17,94,130,17,29,117,111,0,27,111,31,0,62,102,15,42,77,122,25,139,175,86,92,80,9,53,43,156,13,10,106,52,0,64,19,0,21,13,0,0,26,0,0,6,3,49,43,5,9,51,20,7,28,37,4,90,0,34,56,93,7,129,45,94,87,128,66,13,51,133,32,58,24,0,0,6,0,0,47,11,0,1,34,54,75,155,93,9,100,99,23,130,91,10,51,4,64,32,1,51,107,138,18,148,110,37,53,104,57,3,32,15,17,54,23,13,41,73,26,32,52,36,18,94,22,8,17,28,1,1,2,1,0,0,0,0,6,0,0,83,19,0,50,50,18,65,28,71,42,101,105,12,136,40,50,20,69,69,47,16,19,14,4,62,132,6,2,26,0,92,11,102,69,79,173

Radius of gyration: 21.97 Å; Cα contacts (8 Å, |Δi|>4): 677; chains: 1; bounding box: 60×50×61 Å

B-factor: mean 56.74, std 14.44, range [30.0, 114.13]